Protein AF-A0A641RET3-F1 (afdb_monomer_lite)

Secondary structure (DSSP, 8-state):
--TTTTT--SSHHHHHHHHHHH---BTTBT--GGGS-HHHHHHHHHHHHHHHHHSPTT-BTTBGGGG--HHHHHHGGGTB-HHHHHHHHHHHHHTT-TTTTTSSEEEEESSSSSEEEEE----S-TTB-TTS-B---TT--TT-EETTTTEESSGGGG-HHHHHHHHH-HHHHHHHHHHHHHHS-HHHHHHIIIIIIGGGS-TTT-SHHHIIIIIHHHHS-BTTB---GGGG--TT-HHHHHHHHHHHHHHHHHHHT-TTGGGSEEEEEE-B-TTSPPEEEEEEESSSEEEEEEESS---SEEEEEE-TT-EEEEEE-S-B-TT-EEEEE-GGGEEEEEEEETGGGEEEEEE-TT-TT--EEE---SSS--SSEEEE-TT-TT--EEE-TT-TT--BS-TT--EEEETT-TT--EEE-TT---SEEEEPTT----EEEE-TT-SEEEEES-TT-BGGGEEES-STT--EEEEES-TB--SGGGT-

pLDDT: mean 93.77, std 5.86, range [61.97, 98.88]

Structure (mmCIF, N/CA/C/O backbone):
data_AF-A0A641RET3-F1
#
_entry.id   AF-A0A641RET3-F1
#
loop_
_atom_site.group_PDB
_atom_site.id
_atom_site.type_symbol
_atom_site.label_atom_id
_atom_site.label_alt_id
_atom_site.label_comp_id
_atom_site.label_asym_id
_atom_site.label_entity_id
_atom_site.label_seq_id
_atom_site.pdbx_PDB_ins_code
_atom_site.Cartn_x
_atom_site.Cartn_y
_atom_site.Cartn_z
_atom_site.occupancy
_atom_site.B_iso_or_equiv
_atom_site.auth_seq_id
_atom_site.auth_comp_id
_atom_site.auth_asym_id
_atom_site.auth_atom_id
_atom_site.pdbx_PDB_model_num
ATOM 1 N N . THR A 1 1 ? 14.081 -13.182 -23.288 1.00 78.81 1 THR A N 1
ATOM 2 C CA . THR A 1 1 ? 14.415 -11.763 -23.500 1.00 78.81 1 THR A CA 1
ATOM 3 C C . THR A 1 1 ? 15.906 -11.672 -23.699 1.00 78.81 1 THR A C 1
ATOM 5 O O . THR A 1 1 ? 16.624 -12.275 -22.910 1.00 78.81 1 THR A O 1
ATOM 8 N N . GLU A 1 2 ? 16.345 -11.025 -24.779 1.00 90.31 2 GLU A N 1
ATOM 9 C CA . GLU A 1 2 ? 17.751 -11.018 -25.208 1.00 90.31 2 GLU A CA 1
ATOM 10 C C . GLU A 1 2 ? 18.676 -10.303 -24.214 1.00 90.31 2 GLU A C 1
ATOM 12 O O . GLU A 1 2 ? 18.255 -9.415 -23.468 1.00 90.31 2 GLU A O 1
ATOM 17 N N . ALA A 1 3 ? 19.961 -10.669 -24.215 1.00 93.94 3 ALA A N 1
ATOM 18 C CA . ALA A 1 3 ? 20.964 -10.089 -23.317 1.00 93.94 3 ALA A CA 1
ATOM 19 C C . ALA A 1 3 ? 21.128 -8.570 -23.513 1.00 93.94 3 ALA A C 1
ATOM 21 O O . ALA A 1 3 ? 21.268 -7.835 -22.530 1.00 93.94 3 ALA A O 1
ATOM 22 N N . MET A 1 4 ? 21.046 -8.101 -24.764 1.00 94.12 4 MET A N 1
ATOM 23 C CA . MET A 1 4 ? 21.063 -6.678 -25.125 1.00 94.12 4 MET A CA 1
ATOM 24 C C . MET A 1 4 ? 19.943 -5.913 -24.404 1.00 94.12 4 MET A C 1
ATOM 26 O O . MET A 1 4 ? 20.209 -4.977 -23.656 1.00 94.12 4 MET A O 1
ATOM 30 N N . CYS A 1 5 ? 18.700 -6.389 -24.519 1.00 94.31 5 CYS A N 1
ATOM 31 C CA . CYS A 1 5 ? 17.510 -5.815 -23.883 1.00 94.31 5 CYS A CA 1
ATOM 32 C C . CYS A 1 5 ? 17.635 -5.662 -22.356 1.00 94.31 5 CYS A C 1
ATOM 34 O O . CYS A 1 5 ? 17.018 -4.788 -21.752 1.00 94.31 5 CYS A O 1
ATOM 36 N N . LEU A 1 6 ? 18.419 -6.530 -21.716 1.00 96.50 6 LEU A N 1
ATOM 37 C CA . LEU A 1 6 ? 18.600 -6.566 -20.267 1.00 96.50 6 LEU A CA 1
ATOM 38 C C . LEU A 1 6 ? 19.846 -5.810 -19.791 1.00 96.50 6 LEU A C 1
ATOM 40 O O . LEU A 1 6 ? 20.115 -5.794 -18.588 1.00 96.50 6 LEU A O 1
ATOM 44 N N . PHE A 1 7 ? 20.597 -5.160 -20.684 1.00 97.25 7 PHE A N 1
ATOM 45 C CA . PHE A 1 7 ? 21.903 -4.568 -20.367 1.00 97.25 7 PHE A CA 1
ATOM 46 C C . PHE A 1 7 ? 22.897 -5.598 -19.799 1.00 97.25 7 PHE A C 1
ATOM 48 O O . PHE A 1 7 ? 23.736 -5.277 -18.961 1.00 97.25 7 PHE A O 1
ATOM 55 N N . LYS A 1 8 ? 22.767 -6.860 -20.226 1.00 96.06 8 LYS A N 1
ATOM 56 C CA . LYS A 1 8 ? 23.401 -8.039 -19.620 1.00 96.06 8 LYS A CA 1
ATOM 57 C C . LYS A 1 8 ? 24.404 -8.698 -20.571 1.00 96.06 8 LYS A C 1
ATOM 59 O O . LYS A 1 8 ? 24.374 -9.904 -20.805 1.00 96.06 8 LYS A O 1
ATOM 64 N N . THR A 1 9 ? 25.285 -7.901 -21.165 1.00 96.44 9 THR A N 1
ATOM 65 C CA . THR A 1 9 ? 26.388 -8.433 -21.980 1.00 96.44 9 THR A CA 1
ATOM 66 C C . THR A 1 9 ? 27.547 -8.841 -21.069 1.00 96.44 9 THR A C 1
ATOM 68 O O . THR A 1 9 ? 27.639 -8.371 -19.942 1.00 96.44 9 THR A O 1
ATOM 71 N N . THR A 1 10 ? 28.434 -9.734 -21.506 1.00 96.06 10 THR A N 1
ATOM 72 C CA . THR A 1 10 ? 29.569 -10.229 -20.683 1.00 96.06 10 THR A CA 1
ATOM 73 C C . THR A 1 10 ? 30.921 -9.733 -21.187 1.00 96.06 10 THR A C 1
ATOM 75 O O . THR A 1 10 ? 31.903 -9.735 -20.453 1.00 96.06 10 THR A O 1
ATOM 78 N N . SER A 1 11 ? 30.972 -9.261 -22.428 1.00 98.06 11 SER A N 1
ATOM 79 C CA . SER A 1 11 ? 32.137 -8.659 -23.067 1.00 98.06 11 SER A CA 1
ATOM 80 C C . SER A 1 11 ? 31.669 -7.773 -24.219 1.00 98.06 11 SER A C 1
ATOM 82 O O . SER A 1 11 ? 30.489 -7.790 -24.580 1.00 98.06 11 SER A O 1
ATOM 84 N N . ASP A 1 12 ? 32.586 -7.010 -24.811 1.00 98.06 12 ASP A N 1
ATOM 85 C CA . ASP A 1 12 ? 32.280 -6.285 -26.044 1.00 98.06 12 ASP A CA 1
ATOM 86 C C . ASP A 1 12 ? 31.987 -7.256 -27.187 1.00 98.06 12 ASP A C 1
ATOM 88 O O . ASP A 1 12 ? 30.993 -7.072 -27.865 1.00 98.06 12 ASP A O 1
ATOM 92 N N . ALA A 1 13 ? 32.740 -8.350 -27.328 1.00 98.00 13 ALA A N 1
ATOM 93 C CA . ALA A 1 13 ? 32.452 -9.364 -28.345 1.00 98.00 13 ALA A CA 1
ATOM 94 C C . ALA A 1 13 ? 31.038 -9.963 -28.201 1.00 98.00 13 ALA A C 1
ATOM 96 O O . ALA A 1 13 ? 30.329 -10.091 -29.193 1.00 98.00 13 ALA A O 1
ATOM 97 N N . HIS A 1 14 ? 30.601 -10.260 -26.970 1.00 98.00 14 HIS A N 1
ATOM 98 C CA . HIS A 1 14 ? 29.238 -10.739 -26.715 1.00 98.00 14 HIS A CA 1
ATOM 99 C C . HIS A 1 14 ? 28.193 -9.658 -27.033 1.00 98.00 14 HIS A C 1
ATOM 101 O O . HIS A 1 14 ? 27.150 -9.976 -27.587 1.00 98.00 14 HIS A O 1
ATOM 107 N N . LEU A 1 15 ? 28.465 -8.381 -26.729 1.00 97.62 15 LEU A N 1
ATOM 108 C CA . LEU A 1 15 ? 27.598 -7.272 -27.144 1.00 97.62 15 LEU A CA 1
ATOM 109 C C . LEU A 1 15 ? 27.429 -7.228 -28.670 1.00 97.62 15 LEU A C 1
ATOM 111 O O . LEU A 1 15 ? 26.302 -7.095 -29.129 1.00 97.62 15 LEU A O 1
ATOM 115 N N . GLU A 1 16 ? 28.516 -7.347 -29.435 1.00 97.00 16 GLU A N 1
ATOM 116 C CA . GLU A 1 16 ? 28.460 -7.335 -30.906 1.00 97.00 16 GLU A CA 1
ATOM 117 C C . GLU A 1 16 ? 27.642 -8.510 -31.456 1.00 97.00 16 GLU A C 1
ATOM 119 O O . GLU A 1 16 ? 26.841 -8.325 -32.367 1.00 97.00 16 GLU A O 1
ATOM 124 N N . GLU A 1 17 ? 27.801 -9.698 -30.867 1.00 97.00 17 GLU A N 1
ATOM 125 C CA . GLU A 1 17 ? 27.072 -10.914 -31.246 1.00 97.00 17 GLU A CA 1
ATOM 126 C C . GLU A 1 17 ? 25.553 -10.775 -31.068 1.00 97.00 17 GLU A C 1
ATOM 128 O O . GLU A 1 17 ? 24.784 -11.218 -31.919 1.00 97.00 17 GLU A O 1
ATOM 133 N N . VAL A 1 18 ? 25.111 -10.153 -29.971 1.00 96.69 18 VAL A N 1
ATOM 134 C CA . VAL A 1 18 ? 23.685 -10.089 -29.596 1.00 96.69 18 VAL A CA 1
ATOM 135 C C . VAL A 1 18 ? 23.008 -8.768 -29.951 1.00 96.69 18 VAL A C 1
ATOM 137 O O . VAL A 1 18 ? 21.805 -8.627 -29.721 1.00 96.69 18 VAL A O 1
ATOM 140 N N . PHE A 1 19 ? 23.747 -7.797 -30.499 1.00 96.56 19 PHE A N 1
ATOM 141 C CA . PHE A 1 19 ? 23.211 -6.476 -30.828 1.00 96.56 19 PHE A CA 1
ATOM 142 C C . PHE A 1 19 ? 22.031 -6.584 -31.797 1.00 96.56 19 PHE A C 1
ATOM 144 O O . PHE A 1 19 ? 20.931 -6.153 -31.466 1.00 96.56 19 PHE A O 1
ATOM 151 N N . ASP A 1 20 ? 22.233 -7.236 -32.943 1.00 95.44 20 ASP A N 1
ATOM 152 C CA . ASP A 1 20 ? 21.236 -7.305 -34.020 1.00 95.44 20 ASP A CA 1
ATOM 153 C C . ASP A 1 20 ? 20.006 -8.160 -33.671 1.00 95.44 20 ASP A C 1
ATOM 155 O O . ASP A 1 20 ? 18.979 -8.066 -34.343 1.00 95.44 20 ASP A O 1
ATOM 159 N N . ALA A 1 21 ? 20.105 -8.999 -32.634 1.00 94.12 21 ALA A N 1
ATOM 160 C CA . ALA A 1 21 ? 18.992 -9.797 -32.123 1.00 94.12 21 ALA A CA 1
ATOM 161 C C . ALA A 1 21 ? 18.137 -9.036 -31.096 1.00 94.12 21 ALA A C 1
ATOM 163 O O . ALA A 1 21 ? 16.967 -9.365 -30.911 1.00 94.12 21 ALA A O 1
ATOM 164 N N . GLY A 1 22 ? 18.712 -8.046 -30.404 1.00 92.25 22 GLY A N 1
ATOM 165 C CA . GLY A 1 22 ? 18.054 -7.372 -29.282 1.00 92.25 22 GLY A CA 1
ATOM 166 C C . GLY A 1 22 ? 17.915 -5.855 -29.403 1.00 92.25 22 GLY A C 1
ATOM 167 O O . GLY A 1 22 ? 17.303 -5.248 -28.522 1.00 92.25 22 GLY A O 1
ATOM 168 N N . ALA A 1 23 ? 18.466 -5.232 -30.443 1.00 92.44 23 ALA A N 1
ATOM 169 C CA . ALA A 1 23 ? 18.334 -3.809 -30.713 1.00 92.44 23 ALA A CA 1
ATOM 170 C C . ALA A 1 23 ? 18.200 -3.526 -32.214 1.00 92.44 23 ALA A C 1
ATOM 172 O O . ALA A 1 23 ? 18.798 -4.188 -33.058 1.00 92.44 23 ALA A O 1
ATOM 173 N N . GLU A 1 24 ? 17.444 -2.477 -32.515 1.00 91.19 24 GLU A N 1
ATOM 174 C CA . GLU A 1 24 ? 17.319 -1.889 -33.844 1.00 91.19 24 GLU A CA 1
ATOM 175 C C . GLU A 1 24 ? 17.794 -0.438 -33.775 1.00 91.19 24 GLU A C 1
ATOM 177 O O . GLU A 1 24 ? 17.691 0.230 -32.739 1.00 91.19 24 GLU A O 1
ATOM 182 N N . THR A 1 25 ? 18.347 0.053 -34.876 1.00 92.56 25 THR A N 1
ATOM 183 C CA . THR A 1 25 ? 18.839 1.424 -34.975 1.00 92.56 25 THR A CA 1
ATOM 184 C C . THR A 1 25 ? 17.767 2.277 -35.637 1.00 92.56 25 THR A C 1
ATOM 186 O O . THR A 1 25 ? 17.200 1.894 -36.649 1.00 92.56 25 THR A O 1
ATOM 189 N N . THR A 1 26 ? 17.449 3.429 -35.044 1.00 88.12 26 THR A N 1
ATOM 190 C CA . THR A 1 26 ? 16.513 4.395 -35.652 1.00 88.12 26 THR A CA 1
ATOM 191 C C . THR A 1 26 ? 17.241 5.506 -36.406 1.00 88.12 26 THR A C 1
ATOM 193 O O . THR A 1 26 ? 16.634 6.240 -37.180 1.00 88.12 26 THR A O 1
ATOM 196 N N . VAL A 1 27 ? 18.531 5.711 -36.106 1.00 87.19 27 VAL A N 1
ATOM 197 C CA . VAL A 1 27 ? 19.389 6.725 -36.735 1.00 87.19 27 VAL A CA 1
ATOM 198 C C . VAL A 1 27 ? 20.845 6.211 -36.777 1.00 87.19 27 VAL A C 1
ATOM 200 O O . VAL A 1 27 ? 21.505 6.223 -35.735 1.00 87.19 27 VAL A O 1
ATOM 203 N N . PRO A 1 28 ? 21.372 5.798 -37.949 1.00 86.75 28 PRO A N 1
ATOM 204 C CA . PRO A 1 28 ? 20.625 5.536 -39.183 1.00 86.75 28 PRO A CA 1
ATOM 205 C C . PRO A 1 28 ? 19.586 4.426 -38.969 1.00 86.75 28 PRO A C 1
ATOM 207 O O . PRO A 1 28 ? 19.730 3.621 -38.056 1.00 86.75 28 PRO A O 1
ATOM 210 N N . ASP A 1 29 ? 18.518 4.445 -39.759 1.00 90.75 29 ASP A N 1
ATOM 211 C CA . ASP A 1 29 ? 17.381 3.536 -39.594 1.00 90.75 29 ASP A CA 1
ATOM 212 C C . ASP A 1 29 ? 17.693 2.130 -40.131 1.00 90.75 29 ASP A C 1
ATOM 214 O O . ASP A 1 29 ? 18.248 1.998 -41.223 1.00 90.75 29 ASP A O 1
ATOM 218 N N . ASP A 1 30 ? 17.342 1.105 -39.353 1.00 86.69 30 ASP A N 1
ATOM 219 C CA . ASP A 1 30 ? 17.455 -0.331 -39.658 1.00 86.69 30 ASP A CA 1
ATOM 220 C C . ASP A 1 30 ? 18.846 -0.795 -40.141 1.00 86.69 30 ASP A C 1
ATOM 222 O O . ASP A 1 30 ? 19.011 -1.692 -40.973 1.00 86.69 30 ASP A O 1
ATOM 226 N N . VAL A 1 31 ? 19.899 -0.184 -39.599 1.00 93.62 31 VAL A N 1
ATOM 227 C CA . VAL A 1 31 ? 21.283 -0.598 -39.838 1.00 93.62 31 VAL A CA 1
ATOM 228 C C . VAL A 1 31 ? 21.736 -1.592 -38.769 1.00 93.62 31 VAL A C 1
ATOM 230 O O . VAL A 1 31 ? 21.618 -1.344 -37.566 1.00 93.62 31 VAL A O 1
ATOM 233 N N . LYS A 1 32 ? 22.297 -2.717 -39.222 1.00 95.56 32 LYS A N 1
ATOM 234 C CA . LYS A 1 32 ? 22.916 -3.743 -38.370 1.00 95.56 32 LYS A CA 1
ATOM 235 C C . LYS A 1 32 ? 24.227 -3.260 -37.751 1.00 95.56 32 LYS A C 1
ATOM 237 O O . LYS A 1 32 ? 24.846 -2.329 -38.264 1.00 95.56 32 LYS A O 1
ATOM 242 N N . TRP A 1 33 ? 24.710 -3.933 -36.709 1.00 95.88 33 TRP A N 1
ATOM 243 C CA . TRP A 1 33 ? 25.943 -3.583 -35.990 1.00 95.88 33 TRP A CA 1
ATOM 244 C C . TRP A 1 33 ? 27.130 -3.272 -36.917 1.00 95.88 33 TRP A C 1
ATOM 246 O O . TRP A 1 33 ? 27.841 -2.282 -36.735 1.00 95.88 33 TRP A O 1
ATOM 256 N N . ALA A 1 34 ? 27.322 -4.094 -37.954 1.00 94.94 34 ALA A N 1
ATOM 257 C CA . ALA A 1 34 ? 28.409 -3.942 -38.920 1.00 94.94 34 ALA A CA 1
ATOM 258 C C . ALA A 1 34 ? 28.353 -2.626 -39.723 1.00 94.94 34 ALA A C 1
ATOM 260 O O . ALA A 1 34 ? 29.394 -2.161 -40.188 1.00 94.94 34 ALA A O 1
ATOM 261 N N . GLY A 1 35 ? 27.164 -2.041 -39.887 1.00 94.12 35 GLY A N 1
ATOM 262 C CA . GLY A 1 35 ? 26.949 -0.790 -40.614 1.00 94.12 35 GLY A CA 1
ATOM 263 C C . GLY A 1 35 ? 26.977 0.468 -39.743 1.00 94.12 35 GLY A C 1
ATOM 264 O O . GLY A 1 35 ? 26.923 1.566 -40.291 1.00 94.12 35 GLY A O 1
ATOM 265 N N . LEU A 1 36 ? 27.073 0.334 -38.416 1.00 95.06 36 LEU A N 1
ATOM 266 C CA . LEU A 1 36 ? 27.275 1.471 -37.519 1.00 95.06 36 LEU A CA 1
ATOM 267 C C . LEU A 1 36 ? 28.674 2.066 -37.697 1.00 95.06 36 LEU A C 1
ATOM 269 O O . LEU A 1 36 ? 29.662 1.342 -37.869 1.00 95.06 36 LEU A O 1
ATOM 273 N N . ASP A 1 37 ? 28.776 3.390 -37.588 1.00 94.88 37 ASP A N 1
ATOM 274 C CA . ASP A 1 37 ? 30.075 4.050 -37.607 1.00 94.88 37 ASP A CA 1
ATOM 275 C C . ASP A 1 37 ? 30.880 3.779 -36.317 1.00 94.88 37 ASP A C 1
ATOM 277 O O . ASP A 1 37 ? 30.424 3.154 -35.351 1.00 94.88 37 ASP A O 1
ATOM 281 N N . GLU A 1 38 ? 32.150 4.185 -36.311 1.00 96.25 38 GLU A N 1
ATOM 282 C CA . GLU A 1 38 ? 33.034 3.973 -35.162 1.00 96.25 38 GLU A CA 1
ATOM 283 C C . GLU A 1 38 ? 32.568 4.720 -33.905 1.00 96.25 38 GLU A C 1
ATOM 285 O O . GLU A 1 38 ? 32.638 4.164 -32.806 1.00 96.25 38 GLU A O 1
ATOM 290 N N . SER A 1 39 ? 32.044 5.939 -34.050 1.00 95.38 39 SER A N 1
ATOM 291 C CA . SER A 1 39 ? 31.573 6.750 -32.924 1.00 95.38 39 SER A CA 1
ATOM 292 C C . SER A 1 39 ? 30.342 6.130 -32.258 1.00 95.38 39 SER A C 1
ATOM 294 O O . SER A 1 39 ? 30.283 6.028 -31.033 1.00 95.38 39 SER A O 1
ATOM 296 N N . GLN A 1 40 ? 29.413 5.603 -33.057 1.00 95.50 40 GLN A N 1
ATOM 297 C CA . GLN A 1 40 ? 28.205 4.925 -32.600 1.00 95.50 40 GLN A CA 1
ATOM 298 C C . GLN A 1 40 ? 28.543 3.627 -31.869 1.00 95.50 40 GLN A C 1
ATOM 300 O O . GLN A 1 40 ? 28.098 3.414 -30.739 1.00 95.50 40 GLN A O 1
ATOM 305 N N . ARG A 1 41 ? 29.394 2.780 -32.464 1.00 96.81 41 ARG A N 1
ATOM 306 C CA . ARG A 1 41 ? 29.856 1.541 -31.815 1.00 96.81 41 ARG A CA 1
ATOM 307 C C . ARG A 1 41 ? 30.595 1.834 -30.514 1.00 96.81 41 ARG A C 1
ATOM 309 O O . ARG A 1 41 ? 30.383 1.132 -29.527 1.00 96.81 41 ARG A O 1
ATOM 316 N N . THR A 1 42 ? 31.414 2.885 -30.492 1.00 97.75 42 THR A N 1
ATOM 317 C CA . THR A 1 42 ? 32.132 3.327 -29.289 1.00 97.75 42 THR A CA 1
ATOM 318 C C . THR A 1 42 ? 31.172 3.784 -28.197 1.00 97.75 42 THR A C 1
ATOM 320 O O . THR A 1 42 ? 31.332 3.377 -27.049 1.00 97.75 42 THR A O 1
ATOM 323 N N . ALA A 1 43 ? 30.142 4.564 -28.533 1.00 97.69 43 ALA A N 1
ATOM 324 C CA . ALA A 1 43 ? 29.146 5.022 -27.568 1.00 97.69 43 ALA A CA 1
ATOM 325 C C . ALA A 1 43 ? 28.370 3.851 -26.935 1.00 97.69 43 ALA A C 1
ATOM 327 O O . ALA A 1 43 ? 28.211 3.803 -25.712 1.00 97.69 43 ALA A O 1
ATOM 328 N N . VAL A 1 44 ? 27.931 2.875 -27.743 1.00 97.25 44 VAL A N 1
ATOM 329 C CA . VAL A 1 44 ? 27.222 1.684 -27.237 1.00 97.25 44 VAL A CA 1
ATOM 330 C C . VAL A 1 44 ? 28.153 0.829 -26.372 1.00 97.25 44 VAL A C 1
ATOM 332 O O . VAL A 1 44 ? 27.788 0.469 -25.252 1.00 97.25 44 VAL A O 1
ATOM 335 N N . LYS A 1 45 ? 29.380 0.555 -26.838 1.00 98.25 45 LYS A N 1
ATOM 336 C CA . LYS A 1 45 ? 30.389 -0.180 -26.057 1.00 98.25 45 LYS A CA 1
ATOM 337 C C . LYS A 1 45 ? 30.688 0.505 -24.732 1.00 98.25 45 LYS A C 1
ATOM 339 O O . LYS A 1 45 ? 30.691 -0.167 -23.707 1.00 98.25 45 LYS A O 1
ATOM 344 N N . ARG A 1 46 ? 30.867 1.830 -24.730 1.00 98.44 46 ARG A N 1
ATOM 345 C CA . ARG A 1 46 ? 31.109 2.629 -23.521 1.00 98.44 46 ARG A CA 1
ATOM 346 C C . ARG A 1 46 ? 30.006 2.415 -22.486 1.00 98.44 46 ARG A C 1
ATOM 348 O O . ARG A 1 46 ? 30.316 2.103 -21.339 1.00 98.44 46 ARG A O 1
ATOM 355 N N . LEU A 1 47 ? 28.740 2.548 -22.886 1.00 98.56 47 LEU A N 1
ATOM 356 C CA . LEU A 1 47 ? 27.606 2.363 -21.977 1.00 98.56 47 LEU A CA 1
ATOM 357 C C . LEU A 1 47 ? 27.571 0.947 -21.396 1.00 98.56 47 LEU A C 1
ATOM 359 O O . LEU A 1 47 ? 27.495 0.773 -20.180 1.00 98.56 47 LEU A O 1
ATOM 363 N N . TYR A 1 48 ? 27.627 -0.070 -22.257 1.00 98.44 48 TYR A N 1
ATOM 364 C CA . TYR A 1 48 ? 27.504 -1.452 -21.807 1.00 98.44 48 TYR A CA 1
ATOM 365 C C . TYR A 1 48 ? 28.712 -1.866 -20.972 1.00 98.44 48 TYR A C 1
ATOM 367 O O . TYR A 1 48 ? 28.521 -2.417 -19.895 1.00 98.44 48 TYR A O 1
ATOM 375 N N . ALA A 1 49 ? 29.938 -1.546 -21.390 1.00 98.56 49 ALA A N 1
ATOM 376 C CA . ALA A 1 49 ? 31.144 -1.832 -20.619 1.00 98.56 49 ALA A CA 1
ATOM 377 C C . ALA A 1 49 ? 31.092 -1.234 -19.212 1.00 98.56 49 ALA A C 1
ATOM 379 O O . ALA A 1 49 ? 31.431 -1.927 -18.250 1.00 98.56 49 ALA A O 1
ATOM 380 N N . TRP A 1 50 ? 30.603 0.001 -19.082 1.00 98.75 50 TRP A N 1
ATOM 381 C CA . TRP A 1 50 ? 30.395 0.622 -17.782 1.00 98.75 50 TRP A CA 1
ATOM 382 C C . TRP A 1 50 ? 29.373 -0.140 -16.934 1.00 98.75 50 TRP A C 1
ATOM 384 O O . TRP A 1 50 ? 29.722 -0.562 -15.832 1.00 98.75 50 TRP A O 1
ATOM 394 N N . ILE A 1 51 ? 28.171 -0.417 -17.462 1.00 98.69 51 ILE A N 1
ATOM 395 C CA . ILE A 1 51 ? 27.142 -1.184 -16.733 1.00 98.69 51 ILE A CA 1
ATOM 396 C C . ILE A 1 51 ? 27.709 -2.524 -16.264 1.00 98.69 51 ILE A C 1
ATOM 398 O O . ILE A 1 51 ? 27.582 -2.852 -15.087 1.00 98.69 51 ILE A O 1
ATOM 402 N N . ARG A 1 52 ? 28.380 -3.275 -17.149 1.00 98.25 52 ARG A N 1
ATOM 403 C CA . ARG A 1 52 ? 29.020 -4.549 -16.790 1.00 98.25 52 ARG A CA 1
ATOM 404 C C . ARG A 1 52 ? 30.019 -4.371 -15.646 1.00 98.25 52 ARG A C 1
ATOM 406 O O . ARG A 1 52 ? 29.990 -5.139 -14.696 1.00 98.25 52 ARG A O 1
ATOM 413 N N . SER A 1 53 ? 30.873 -3.346 -15.715 1.00 98.50 53 SER A N 1
ATOM 414 C CA . SER A 1 53 ? 31.896 -3.071 -14.694 1.00 98.50 53 SER A CA 1
ATOM 415 C C . SER A 1 53 ? 31.330 -2.638 -13.338 1.00 98.50 53 SER A C 1
ATOM 417 O O . SER A 1 53 ? 32.032 -2.684 -12.331 1.00 98.50 53 SER A O 1
ATOM 419 N N . CYS A 1 54 ? 30.068 -2.207 -13.303 1.00 98.75 54 CYS A N 1
ATOM 420 C CA . CYS A 1 54 ? 29.370 -1.860 -12.075 1.00 98.75 54 CYS A CA 1
ATOM 421 C C . CYS A 1 54 ? 28.763 -3.073 -11.363 1.00 98.75 54 CYS A C 1
ATOM 423 O O . CYS A 1 54 ? 28.437 -2.946 -10.184 1.00 98.75 54 CYS A O 1
ATOM 425 N N . VAL A 1 55 ? 28.567 -4.205 -12.045 1.00 98.50 55 VAL A N 1
ATOM 426 C CA . VAL A 1 55 ? 27.909 -5.389 -11.477 1.00 98.50 55 VAL A CA 1
ATOM 427 C C . VAL A 1 55 ? 28.931 -6.238 -10.715 1.00 98.50 55 VAL A C 1
ATOM 429 O O . VAL A 1 55 ? 29.884 -6.710 -11.331 1.00 98.50 55 VAL A O 1
ATOM 432 N N . PRO A 1 56 ? 28.750 -6.465 -9.399 1.00 98.00 56 PRO A N 1
ATOM 433 C CA . PRO A 1 56 ? 29.636 -7.339 -8.636 1.00 98.00 56 PRO A CA 1
ATOM 434 C C . PRO A 1 56 ? 29.598 -8.795 -9.118 1.00 98.00 56 PRO A C 1
ATOM 436 O O . PRO A 1 56 ? 28.557 -9.298 -9.555 1.00 98.00 56 PRO A O 1
ATOM 439 N N . ASP A 1 57 ? 30.719 -9.500 -8.967 1.00 96.06 57 ASP A N 1
ATOM 440 C CA . ASP A 1 57 ? 30.802 -10.926 -9.280 1.00 96.06 57 ASP A CA 1
ATOM 441 C C . ASP A 1 57 ? 29.782 -11.732 -8.458 1.00 96.06 57 ASP A C 1
ATOM 443 O O . ASP A 1 57 ? 29.675 -11.593 -7.239 1.00 96.06 57 ASP A O 1
ATOM 447 N N . GLY A 1 58 ? 29.020 -12.595 -9.135 1.00 95.62 58 GLY A N 1
ATOM 448 C CA . GLY A 1 58 ? 27.987 -13.424 -8.507 1.00 95.62 58 GLY A CA 1
ATOM 449 C C . GLY A 1 58 ? 26.660 -12.712 -8.216 1.00 95.62 58 GLY A C 1
ATOM 450 O O . GLY A 1 58 ? 25.768 -13.334 -7.635 1.00 95.62 58 GLY A O 1
ATOM 451 N N . ALA A 1 59 ? 26.488 -11.452 -8.633 1.00 97.69 59 ALA A N 1
ATOM 452 C CA . ALA A 1 59 ? 25.230 -10.732 -8.458 1.00 97.69 59 ALA A CA 1
ATOM 453 C C . ALA A 1 59 ? 24.038 -11.460 -9.109 1.00 97.69 59 ALA A C 1
ATOM 455 O O . ALA A 1 59 ? 24.101 -11.932 -10.249 1.00 97.69 59 ALA A O 1
ATOM 456 N N . THR A 1 60 ? 22.918 -11.530 -8.387 1.00 96.75 60 THR A N 1
ATOM 457 C CA . THR A 1 60 ? 21.705 -12.241 -8.807 1.00 96.75 60 THR A CA 1
ATOM 458 C C . THR A 1 60 ? 20.457 -11.393 -8.617 1.00 96.75 60 THR A C 1
ATOM 460 O O . THR A 1 60 ? 20.238 -10.790 -7.571 1.00 96.75 60 THR A O 1
ATOM 463 N N . SER A 1 61 ? 19.595 -11.341 -9.633 1.00 95.94 61 SER A N 1
ATOM 464 C CA . SER A 1 61 ? 18.370 -10.528 -9.607 1.00 95.94 61 SER A CA 1
ATOM 465 C C . SER A 1 61 ? 17.342 -11.021 -8.579 1.00 95.94 61 SER A C 1
ATOM 467 O O . SER A 1 61 ? 16.383 -10.307 -8.278 1.00 95.94 61 SER A O 1
ATOM 469 N N . ALA A 1 62 ? 17.547 -12.218 -8.016 1.00 95.94 62 ALA A N 1
ATOM 470 C CA . ALA A 1 62 ? 16.791 -12.729 -6.875 1.00 95.94 62 ALA A CA 1
ATOM 471 C C . ALA A 1 62 ? 17.131 -12.029 -5.547 1.00 95.94 62 ALA A C 1
ATOM 473 O O . ALA A 1 62 ? 16.303 -12.044 -4.642 1.00 95.94 62 ALA A O 1
ATOM 474 N N . ASP A 1 63 ? 18.301 -11.394 -5.440 1.00 96.81 63 ASP A N 1
ATOM 475 C CA . ASP A 1 63 ? 18.738 -10.670 -4.248 1.00 96.81 63 ASP A CA 1
ATOM 476 C C . ASP A 1 63 ? 19.418 -9.349 -4.636 1.00 96.81 63 ASP A C 1
ATOM 478 O O . ASP A 1 63 ? 20.600 -9.296 -4.981 1.00 96.81 63 ASP A O 1
ATOM 482 N N . LEU A 1 64 ? 18.663 -8.252 -4.534 1.00 96.62 64 LEU A N 1
ATOM 483 C CA . LEU A 1 64 ? 19.143 -6.903 -4.845 1.00 96.62 64 LEU A CA 1
ATOM 484 C C . LEU A 1 64 ? 20.344 -6.473 -3.991 1.00 96.62 64 LEU A C 1
ATOM 486 O O . LEU A 1 64 ? 21.092 -5.593 -4.412 1.00 96.62 64 LEU A O 1
ATOM 490 N N . SER A 1 65 ? 20.562 -7.067 -2.812 1.00 97.25 65 SER A N 1
ATOM 491 C CA . SER A 1 65 ? 21.724 -6.729 -1.984 1.00 97.25 65 SER A CA 1
ATOM 492 C C . SER A 1 65 ? 23.050 -7.121 -2.649 1.00 97.25 65 SER A C 1
ATOM 494 O O . SER A 1 65 ? 24.066 -6.469 -2.417 1.00 97.25 65 SER A O 1
ATOM 496 N N . THR A 1 66 ? 23.025 -8.095 -3.564 1.00 98.31 66 THR A N 1
ATOM 497 C CA . THR A 1 66 ? 24.198 -8.523 -4.342 1.00 98.31 66 THR A CA 1
ATOM 498 C C . THR A 1 66 ? 24.585 -7.546 -5.460 1.00 98.31 66 THR A C 1
ATOM 500 O O . THR A 1 66 ? 25.676 -7.645 -6.009 1.00 98.31 66 THR A O 1
ATOM 503 N N . PHE A 1 67 ? 23.731 -6.563 -5.775 1.00 98.50 67 PHE A N 1
ATOM 504 C CA . PHE A 1 67 ? 23.983 -5.520 -6.780 1.00 98.50 67 PHE A CA 1
ATOM 505 C C . PHE A 1 67 ? 24.527 -4.208 -6.185 1.00 98.50 67 PHE A C 1
ATOM 507 O O . PHE A 1 67 ? 24.580 -3.187 -6.875 1.00 98.50 67 PHE A O 1
ATOM 514 N N . LYS A 1 68 ? 24.919 -4.186 -4.905 1.00 98.44 68 LYS A N 1
ATOM 515 C CA . LYS A 1 68 ? 25.512 -2.994 -4.278 1.00 98.44 68 LYS A CA 1
ATOM 516 C C . LYS A 1 68 ? 26.833 -2.626 -4.962 1.00 98.44 68 LYS A C 1
ATOM 518 O O . LYS A 1 68 ? 27.735 -3.449 -5.055 1.00 98.44 68 LYS A O 1
ATOM 523 N N . SER A 1 69 ? 26.937 -1.387 -5.438 1.00 98.56 69 SER A N 1
ATOM 524 C CA . SER A 1 69 ? 28.033 -0.907 -6.280 1.00 98.56 69 SER A CA 1
ATOM 525 C C . SER A 1 69 ? 28.290 0.579 -6.043 1.00 98.56 69 SER A C 1
ATOM 527 O O . SER A 1 69 ? 27.480 1.435 -6.406 1.00 98.56 69 SER A O 1
ATOM 529 N N . GLU A 1 70 ? 29.429 0.895 -5.425 1.00 98.25 70 GLU A N 1
ATOM 530 C CA . GLU A 1 70 ? 29.879 2.278 -5.228 1.00 98.25 70 GLU A CA 1
ATOM 531 C C . GLU A 1 70 ? 30.206 2.945 -6.567 1.00 98.25 70 GLU A C 1
ATOM 533 O O . GLU A 1 70 ? 29.701 4.027 -6.847 1.00 98.25 70 GLU A O 1
ATOM 538 N N . LYS A 1 71 ? 30.897 2.220 -7.457 1.00 98.62 71 LYS A N 1
ATOM 539 C CA . LYS A 1 71 ? 31.187 2.663 -8.826 1.00 98.62 71 LYS A CA 1
ATOM 540 C C . LYS A 1 71 ? 29.932 3.133 -9.562 1.00 98.62 71 LYS A C 1
ATOM 542 O O . LYS A 1 71 ? 29.942 4.190 -10.180 1.00 98.62 71 LYS A O 1
ATOM 547 N N . PHE A 1 72 ? 28.835 2.374 -9.476 1.00 98.75 72 PHE A N 1
ATOM 548 C CA . PHE A 1 72 ? 27.572 2.780 -10.095 1.00 98.75 72 PHE A CA 1
ATOM 549 C C . PHE A 1 72 ? 27.039 4.092 -9.515 1.00 98.75 72 PHE A C 1
ATOM 551 O O . PHE A 1 72 ? 26.605 4.958 -10.268 1.00 98.75 72 PHE A O 1
ATOM 558 N N . ARG A 1 73 ? 27.066 4.252 -8.185 1.00 98.12 73 ARG A N 1
ATOM 559 C CA . ARG A 1 73 ? 26.574 5.470 -7.520 1.00 98.12 73 ARG A CA 1
ATOM 560 C C . ARG A 1 73 ? 27.353 6.711 -7.936 1.00 98.12 73 ARG A C 1
ATOM 562 O O . ARG A 1 73 ? 26.736 7.759 -8.117 1.00 98.12 73 ARG A O 1
ATOM 569 N N . ASP A 1 74 ? 28.665 6.573 -8.070 1.00 98.44 74 ASP A N 1
ATOM 570 C CA . ASP A 1 74 ? 29.561 7.699 -8.312 1.00 98.44 74 ASP A CA 1
ATOM 571 C C . ASP A 1 74 ? 29.590 8.094 -9.791 1.00 98.44 74 ASP A C 1
ATOM 573 O O . ASP A 1 74 ? 29.584 9.280 -10.111 1.00 98.44 74 ASP A O 1
ATOM 577 N N . GLU A 1 75 ? 29.547 7.115 -10.698 1.00 98.62 75 GLU A N 1
ATOM 578 C CA . GLU A 1 75 ? 29.743 7.353 -12.132 1.00 98.62 75 GLU A CA 1
ATOM 579 C C . GLU A 1 75 ? 28.433 7.485 -12.926 1.00 98.62 75 GLU A C 1
ATOM 581 O O . GLU A 1 75 ? 28.473 7.911 -14.074 1.00 98.62 75 GLU A O 1
ATOM 586 N N . ILE A 1 76 ? 27.254 7.152 -12.374 1.00 98.56 76 ILE A N 1
ATOM 587 C CA . ILE A 1 76 ? 25.991 7.131 -13.151 1.00 98.56 76 ILE A CA 1
ATOM 588 C C . ILE A 1 76 ? 25.703 8.434 -13.906 1.00 98.56 76 ILE A C 1
ATOM 590 O O . ILE A 1 76 ? 25.196 8.392 -15.028 1.00 98.56 76 ILE A O 1
ATOM 594 N N . SER A 1 77 ? 26.047 9.581 -13.319 1.00 98.38 77 SER A N 1
ATOM 595 C CA . SER A 1 77 ? 25.802 10.896 -13.923 1.00 98.38 77 SER A CA 1
ATOM 596 C C . SER A 1 77 ? 26.682 11.174 -15.152 1.00 98.38 77 SER A C 1
ATOM 598 O O . SER A 1 77 ? 26.374 12.087 -15.910 1.00 98.38 77 SER A O 1
ATOM 600 N N . ASP A 1 78 ? 27.726 10.372 -15.385 1.00 98.38 78 ASP A N 1
ATOM 601 C CA . ASP A 1 78 ? 28.578 10.443 -16.580 1.00 98.38 78 ASP A CA 1
ATOM 602 C C . ASP A 1 78 ? 28.009 9.635 -17.762 1.00 98.38 78 ASP A C 1
ATOM 604 O O . ASP A 1 78 ? 28.569 9.654 -18.865 1.00 98.38 78 ASP A O 1
ATOM 608 N N . TYR A 1 79 ? 26.925 8.882 -17.538 1.00 98.62 79 TYR A N 1
ATOM 609 C CA . TYR A 1 79 ? 26.306 7.994 -18.530 1.00 98.62 79 TYR A CA 1
ATOM 610 C C . TYR A 1 79 ? 24.812 8.247 -18.713 1.00 98.62 79 TYR A C 1
ATOM 612 O O . TYR A 1 79 ? 24.284 7.983 -19.789 1.00 98.62 79 TYR A O 1
ATOM 620 N N . PHE A 1 80 ? 24.123 8.761 -17.695 1.00 98.62 80 PHE A N 1
ATOM 621 C CA . PHE A 1 80 ? 22.696 9.055 -17.730 1.00 98.62 80 PHE A CA 1
ATOM 622 C C . PHE A 1 80 ? 22.402 10.392 -17.058 1.00 98.62 80 PHE A C 1
ATOM 624 O O . PHE A 1 80 ? 22.977 10.721 -16.020 1.00 98.62 80 PHE A O 1
ATOM 631 N N . ASP A 1 81 ? 21.390 11.103 -17.559 1.00 97.94 81 ASP A N 1
ATOM 632 C CA . ASP A 1 81 ? 20.682 12.053 -16.705 1.00 97.94 81 ASP A CA 1
ATOM 633 C C . ASP A 1 81 ? 19.961 11.254 -15.607 1.00 97.94 81 ASP A C 1
ATOM 635 O O . ASP A 1 81 ? 18.981 10.539 -15.857 1.00 97.94 81 ASP A O 1
ATOM 639 N N . LYS A 1 82 ? 20.484 11.335 -14.378 1.00 97.62 82 LYS A N 1
ATOM 640 C CA . LYS A 1 82 ? 19.993 10.535 -13.251 1.00 97.62 82 LYS A CA 1
ATOM 641 C C . LYS A 1 82 ? 18.515 10.808 -12.962 1.00 97.62 82 LYS A C 1
ATOM 643 O O . LYS A 1 82 ? 17.767 9.868 -12.707 1.00 97.62 82 LYS A O 1
ATOM 648 N N . ALA A 1 83 ? 18.068 12.063 -13.009 1.00 97.38 83 ALA A N 1
ATOM 649 C CA . ALA A 1 83 ? 16.674 12.396 -12.720 1.00 97.38 83 ALA A CA 1
ATOM 650 C C . ALA A 1 83 ? 15.735 11.803 -13.779 1.00 97.38 83 ALA A C 1
ATOM 652 O O . ALA A 1 83 ? 14.704 11.216 -13.441 1.00 97.38 83 ALA A O 1
ATOM 653 N N . PHE A 1 84 ? 16.124 11.883 -15.050 1.00 97.69 84 PHE A N 1
ATOM 654 C CA . PHE A 1 84 ? 15.382 11.313 -16.164 1.00 97.69 84 PHE A CA 1
ATOM 655 C C . PHE A 1 84 ? 15.290 9.782 -16.068 1.00 97.69 84 PHE A C 1
ATOM 657 O O . PHE A 1 84 ? 14.193 9.226 -16.152 1.00 97.69 84 PHE A O 1
ATOM 664 N N . LEU A 1 85 ? 16.413 9.092 -15.832 1.00 98.38 85 LEU A N 1
ATOM 665 C CA . LEU A 1 85 ? 16.447 7.630 -15.706 1.00 98.38 85 LEU A CA 1
ATOM 666 C C . LEU A 1 85 ? 15.551 7.137 -14.561 1.00 98.38 85 LEU A C 1
ATOM 668 O O . LEU A 1 85 ? 14.766 6.199 -14.726 1.00 98.38 85 LEU A O 1
ATOM 672 N N . LEU A 1 86 ? 15.644 7.784 -13.397 1.00 98.56 86 LEU A N 1
ATOM 673 C CA . LEU A 1 86 ? 14.825 7.436 -12.238 1.00 98.56 86 LEU A CA 1
ATOM 674 C C . LEU A 1 86 ? 13.346 7.749 -12.480 1.00 98.56 86 LEU A C 1
ATOM 676 O O . LEU A 1 86 ? 12.487 6.954 -12.103 1.00 98.56 86 LEU A O 1
ATOM 680 N N . THR A 1 87 ? 13.038 8.851 -13.166 1.00 97.81 87 THR A N 1
ATOM 681 C CA . THR A 1 87 ? 11.665 9.184 -13.570 1.00 97.81 87 THR A CA 1
ATOM 682 C C . THR A 1 87 ? 11.086 8.122 -14.499 1.00 97.81 87 THR A C 1
ATOM 684 O O . THR A 1 87 ? 9.944 7.711 -14.304 1.00 97.81 87 THR A O 1
ATOM 687 N N . TYR A 1 88 ? 11.867 7.616 -15.456 1.00 97.62 88 TYR A N 1
ATOM 688 C CA . TYR A 1 88 ? 11.450 6.515 -16.325 1.00 97.62 88 TYR A CA 1
ATOM 689 C C . TYR A 1 88 ? 11.143 5.241 -15.522 1.00 97.62 88 TYR A C 1
ATOM 691 O O . TYR A 1 88 ? 10.080 4.629 -15.683 1.00 97.62 88 TYR A O 1
ATOM 699 N N . TYR A 1 89 ? 12.031 4.858 -14.597 1.00 97.75 89 TYR A N 1
ATOM 700 C CA . TYR A 1 89 ? 11.798 3.708 -13.720 1.00 97.75 89 TYR A CA 1
ATOM 701 C C . TYR A 1 89 ? 10.510 3.872 -12.901 1.00 97.75 89 TYR A C 1
ATOM 703 O O . TYR A 1 89 ? 9.683 2.959 -12.840 1.00 97.75 89 TYR A O 1
ATOM 711 N N . LEU A 1 90 ? 10.328 5.042 -12.285 1.00 97.69 90 LEU A N 1
ATOM 712 C CA . LEU A 1 90 ? 9.166 5.342 -11.458 1.00 97.69 90 LEU A CA 1
ATOM 713 C C . LEU A 1 90 ? 7.889 5.348 -12.290 1.00 97.69 90 LEU A C 1
ATOM 715 O O . LEU A 1 90 ? 6.933 4.689 -11.907 1.00 97.69 90 LEU A O 1
ATOM 719 N N . TRP A 1 91 ? 7.868 6.010 -13.446 1.00 96.50 91 TRP A N 1
ATOM 720 C CA . TRP A 1 91 ? 6.702 6.026 -14.329 1.00 96.50 91 TRP A CA 1
ATOM 721 C C . TRP A 1 91 ? 6.288 4.603 -14.721 1.00 96.50 91 TRP A C 1
ATOM 723 O O . TRP A 1 91 ? 5.127 4.227 -14.555 1.00 96.50 91 TRP A O 1
ATOM 733 N N . THR A 1 92 ? 7.248 3.770 -15.140 1.00 96.19 92 THR A N 1
ATOM 734 C CA . THR A 1 92 ? 6.973 2.364 -15.485 1.00 96.19 92 THR A CA 1
ATOM 735 C C . THR A 1 92 ? 6.518 1.551 -14.271 1.00 96.19 92 THR A C 1
ATOM 737 O O . THR A 1 92 ? 5.725 0.622 -14.430 1.00 96.19 92 THR A O 1
ATOM 740 N N . ASP A 1 93 ? 6.932 1.927 -13.052 1.00 96.25 93 ASP A N 1
ATOM 741 C CA . ASP A 1 93 ? 6.404 1.327 -11.824 1.00 96.25 93 ASP A CA 1
ATOM 742 C C . ASP A 1 93 ? 4.964 1.778 -11.594 1.00 96.25 93 ASP A C 1
ATOM 744 O O . ASP A 1 93 ? 4.086 0.935 -11.498 1.00 96.25 93 ASP A O 1
ATOM 748 N N . TYR A 1 94 ? 4.674 3.079 -11.584 1.00 96.88 94 TYR A N 1
ATOM 749 C CA . TYR A 1 94 ? 3.337 3.630 -11.329 1.00 96.88 94 TYR A CA 1
ATOM 750 C C . TYR A 1 94 ? 2.273 3.122 -12.290 1.00 96.88 94 TYR A C 1
ATOM 752 O O . TYR A 1 94 ? 1.157 2.829 -11.860 1.00 96.88 94 TYR A O 1
ATOM 760 N N . PHE A 1 95 ? 2.619 2.933 -13.556 1.00 96.00 95 PHE A N 1
ATOM 761 C CA . PHE A 1 95 ? 1.684 2.437 -14.556 1.00 96.00 95 PHE A CA 1
ATOM 762 C C . PHE A 1 95 ? 1.665 0.912 -14.701 1.00 96.00 95 PHE A C 1
ATOM 764 O O . PHE A 1 95 ? 0.837 0.405 -15.450 1.00 96.00 95 PHE A O 1
ATOM 771 N N . LEU A 1 96 ? 2.506 0.165 -13.969 1.00 96.06 96 LEU A N 1
ATOM 772 C CA . LEU A 1 96 ? 2.708 -1.279 -14.176 1.00 96.06 96 LEU A CA 1
ATOM 773 C C . LEU A 1 96 ? 2.999 -1.580 -15.653 1.00 96.06 96 LEU A C 1
ATOM 775 O O . LEU A 1 96 ? 2.342 -2.405 -16.279 1.00 96.06 96 LEU A O 1
ATOM 779 N N . ALA A 1 97 ? 3.939 -0.840 -16.232 1.00 94.19 97 ALA A N 1
ATOM 780 C CA . ALA A 1 97 ? 4.307 -0.992 -17.629 1.00 94.19 97 ALA A CA 1
ATOM 781 C C . ALA A 1 97 ? 5.380 -2.086 -17.732 1.00 94.19 97 ALA A C 1
ATOM 783 O O . ALA A 1 97 ? 6.583 -1.823 -17.686 1.00 94.19 97 ALA A O 1
ATOM 784 N N . VAL A 1 98 ? 4.913 -3.332 -17.748 1.00 91.06 98 VAL A N 1
ATOM 785 C CA . VAL A 1 98 ? 5.716 -4.521 -17.435 1.00 91.06 98 VAL A CA 1
ATOM 786 C C . VAL A 1 98 ? 6.829 -4.827 -18.440 1.00 91.06 98 VAL A C 1
ATOM 788 O O . VAL A 1 98 ? 7.871 -5.362 -18.054 1.00 91.06 98 VAL A O 1
ATOM 791 N N . ASP A 1 99 ? 6.649 -4.430 -19.699 1.00 91.00 99 ASP A N 1
ATOM 792 C CA . ASP A 1 99 ? 7.619 -4.676 -20.771 1.00 91.00 99 ASP A CA 1
ATOM 793 C C . ASP A 1 99 ? 8.707 -3.594 -20.852 1.00 91.00 99 ASP A C 1
ATOM 795 O O . ASP A 1 99 ? 9.820 -3.859 -21.296 1.00 91.00 99 ASP A O 1
ATOM 799 N N . GLN A 1 100 ? 8.432 -2.395 -20.335 1.00 92.00 100 GLN A N 1
ATOM 800 C CA . GLN A 1 100 ? 9.164 -1.143 -20.601 1.00 92.00 100 GLN A CA 1
ATOM 801 C C . GLN A 1 100 ? 10.577 -1.064 -20.012 1.00 92.00 100 GLN A C 1
ATOM 803 O O . GLN A 1 100 ? 11.269 -0.059 -20.143 1.00 92.00 100 GLN A O 1
ATOM 808 N N . ARG A 1 101 ? 11.012 -2.106 -19.307 1.00 91.44 101 ARG A N 1
ATOM 809 C CA . ARG A 1 101 ? 12.328 -2.198 -18.656 1.00 91.44 101 ARG A CA 1
ATOM 810 C C . ARG A 1 101 ? 13.260 -3.200 -19.340 1.00 91.44 101 ARG A C 1
ATOM 812 O O . ARG A 1 101 ? 14.360 -3.436 -18.853 1.00 91.44 101 ARG A O 1
ATOM 819 N N . ALA A 1 102 ? 12.812 -3.793 -20.439 1.00 91.75 102 ALA A N 1
ATOM 820 C CA . ALA A 1 102 ? 13.625 -4.645 -21.301 1.00 91.75 102 ALA A CA 1
ATOM 821 C C . ALA A 1 102 ? 13.247 -4.496 -22.776 1.00 91.75 102 ALA A C 1
ATOM 823 O O . ALA A 1 102 ? 14.082 -4.650 -23.656 1.00 91.75 102 ALA A O 1
ATOM 824 N N . LYS A 1 103 ? 11.980 -4.205 -23.053 1.00 88.25 103 LYS A N 1
ATOM 825 C CA . LYS A 1 103 ? 11.413 -4.028 -24.385 1.00 88.25 103 LYS A CA 1
ATOM 826 C C . LYS A 1 103 ? 10.738 -2.664 -24.452 1.00 88.25 103 LYS A C 1
ATOM 828 O O . LYS A 1 103 ? 10.634 -1.967 -23.443 1.00 88.25 103 LYS A O 1
ATOM 833 N N . ASN A 1 104 ? 10.282 -2.297 -25.644 1.00 90.81 104 ASN A N 1
ATOM 834 C CA . ASN A 1 104 ? 9.482 -1.098 -25.891 1.00 90.81 104 ASN A CA 1
ATOM 835 C C . ASN A 1 104 ? 10.126 0.191 -25.350 1.00 90.81 104 ASN A C 1
ATOM 837 O O . ASN A 1 104 ? 9.454 1.146 -24.982 1.00 90.81 104 ASN A O 1
ATOM 841 N N . MET A 1 105 ? 11.456 0.224 -25.343 1.00 92.25 105 MET A N 1
ATOM 842 C CA . MET A 1 105 ? 12.257 1.345 -24.882 1.00 92.25 105 MET A CA 1
ATOM 843 C C . MET A 1 105 ? 13.270 1.706 -25.962 1.00 92.25 105 MET A C 1
ATOM 845 O O . MET A 1 105 ? 13.883 0.829 -26.566 1.00 92.25 105 MET A O 1
ATOM 849 N N . MET A 1 106 ? 13.455 2.999 -26.206 1.00 93.38 106 MET A N 1
ATOM 850 C CA . MET A 1 106 ? 14.424 3.503 -27.178 1.00 93.38 106 MET A CA 1
ATOM 851 C C . MET A 1 106 ? 15.562 4.208 -26.445 1.00 93.38 106 MET A C 1
ATOM 853 O O . MET A 1 106 ? 15.332 5.229 -25.785 1.00 93.38 106 MET A O 1
ATOM 857 N N . LEU A 1 107 ? 16.780 3.687 -26.593 1.00 94.69 107 LEU A N 1
ATOM 858 C CA . LEU A 1 107 ? 18.002 4.312 -26.090 1.00 94.69 107 LEU A CA 1
ATOM 859 C C . LEU A 1 107 ? 18.463 5.407 -27.048 1.00 94.69 107 LEU A C 1
ATOM 861 O O . LEU A 1 107 ? 18.635 5.167 -28.241 1.00 94.69 107 LEU A O 1
ATOM 865 N N . ARG A 1 108 ? 18.661 6.617 -26.525 1.00 95.31 108 ARG A N 1
ATOM 866 C CA . ARG A 1 108 ? 19.068 7.791 -27.302 1.00 95.31 108 ARG A CA 1
ATOM 867 C C . ARG A 1 108 ? 20.252 8.478 -26.648 1.00 95.31 108 ARG A C 1
ATOM 869 O O . ARG A 1 108 ? 20.267 8.648 -25.434 1.00 95.31 108 ARG A O 1
ATOM 876 N N . THR A 1 109 ? 21.192 8.929 -27.460 1.00 95.69 109 THR A N 1
ATOM 877 C CA . THR A 1 109 ? 22.276 9.823 -27.055 1.00 95.69 109 THR A CA 1
ATOM 878 C C . THR A 1 109 ? 22.515 10.834 -28.172 1.00 95.69 109 THR A C 1
ATOM 880 O O . THR A 1 109 ? 22.292 10.524 -29.343 1.00 95.69 109 THR A O 1
ATOM 883 N N . TRP A 1 110 ? 22.919 12.049 -27.807 1.00 93.88 110 TRP A N 1
ATOM 884 C CA . TRP A 1 110 ? 23.238 13.124 -28.756 1.00 93.88 110 TRP A CA 1
ATOM 885 C C . TRP A 1 110 ? 24.735 13.428 -28.822 1.00 93.88 110 TRP A C 1
ATOM 887 O O . TRP A 1 110 ? 25.199 13.982 -29.812 1.00 93.88 110 TRP A O 1
ATOM 897 N N . ASP A 1 111 ? 25.484 13.059 -27.785 1.00 95.50 111 ASP A N 1
ATOM 898 C CA . ASP A 1 111 ? 26.918 13.311 -27.634 1.00 95.50 111 ASP A CA 1
ATOM 899 C C . ASP A 1 111 ? 27.746 12.017 -27.531 1.00 95.50 111 ASP A C 1
ATOM 901 O O . ASP A 1 111 ? 28.972 12.071 -27.482 1.00 95.50 111 ASP A O 1
ATOM 905 N N . GLY A 1 112 ? 27.093 10.850 -27.494 1.00 95.75 112 GLY A N 1
ATOM 906 C CA . GLY A 1 112 ? 27.737 9.554 -27.272 1.00 95.75 112 GLY A CA 1
ATOM 907 C C . GLY A 1 112 ? 28.131 9.297 -25.812 1.00 95.75 112 GLY A C 1
ATOM 908 O O . GLY A 1 112 ? 28.708 8.248 -25.507 1.00 95.75 112 GLY A O 1
ATOM 909 N N . LEU A 1 113 ? 27.823 10.229 -24.905 1.00 96.88 113 LEU A N 1
ATOM 910 C CA . LEU A 1 113 ? 28.210 10.195 -23.498 1.00 96.88 113 LEU A CA 1
ATOM 911 C C . LEU A 1 113 ? 26.997 9.978 -22.597 1.00 96.88 113 LEU A C 1
ATOM 913 O O . LEU A 1 113 ? 26.977 9.004 -21.841 1.00 96.88 113 LEU A O 1
ATOM 917 N N . ILE A 1 114 ? 25.989 10.843 -22.707 1.00 98.31 114 ILE A N 1
ATOM 918 C CA . ILE A 1 114 ? 24.776 10.786 -21.895 1.00 98.31 114 ILE A CA 1
ATOM 919 C C . ILE A 1 114 ? 23.658 10.105 -22.677 1.00 98.31 114 ILE A C 1
ATOM 921 O O . ILE A 1 114 ? 23.329 10.476 -23.809 1.00 98.31 114 ILE A O 1
ATOM 925 N N . TRP A 1 115 ? 23.062 9.099 -22.048 1.00 98.12 115 TRP A N 1
ATOM 926 C CA . TRP A 1 115 ? 21.980 8.299 -22.591 1.00 98.12 115 TRP A CA 1
ATOM 927 C C . TRP A 1 115 ? 20.644 8.628 -21.928 1.00 98.12 115 TRP A C 1
ATOM 929 O O . TRP A 1 115 ? 20.548 8.915 -20.735 1.00 98.12 115 TRP A O 1
ATOM 939 N N . TYR A 1 116 ? 19.590 8.532 -22.728 1.00 97.56 116 TYR A N 1
ATOM 940 C CA . TYR A 1 116 ? 18.203 8.740 -22.344 1.00 97.56 116 TYR A CA 1
ATOM 941 C C . TYR A 1 116 ? 17.366 7.555 -22.817 1.00 97.56 116 TYR A C 1
ATOM 943 O O . TYR A 1 116 ? 17.603 6.999 -23.891 1.00 97.56 116 TYR A O 1
ATOM 951 N N . ILE A 1 117 ? 16.360 7.189 -22.025 1.00 96.00 117 ILE A N 1
ATOM 952 C CA . ILE A 1 117 ? 15.415 6.117 -22.348 1.00 96.00 117 ILE A CA 1
ATOM 953 C C . ILE A 1 117 ? 14.056 6.724 -22.682 1.00 96.00 117 ILE A C 1
ATOM 955 O O . ILE A 1 117 ? 13.360 7.256 -21.822 1.00 96.00 117 ILE A O 1
ATOM 959 N N . THR A 1 118 ? 13.662 6.648 -23.945 1.00 92.75 118 THR A N 1
ATOM 960 C CA . THR A 1 118 ? 12.350 7.138 -24.377 1.00 92.75 118 THR A CA 1
ATOM 961 C C . THR A 1 118 ? 11.346 6.002 -24.473 1.00 92.75 118 THR A C 1
ATOM 963 O O . THR A 1 118 ? 11.672 4.898 -24.904 1.00 92.75 118 THR A O 1
ATOM 966 N N . TYR A 1 119 ? 10.126 6.301 -24.041 1.00 90.69 119 TYR A N 1
ATOM 967 C CA . TYR A 1 119 ? 9.012 5.368 -24.000 1.00 90.69 119 TYR A CA 1
ATOM 968 C C . TYR A 1 119 ? 8.509 5.045 -25.412 1.00 90.69 119 TYR A C 1
ATOM 970 O O . TYR A 1 119 ? 8.303 5.956 -26.218 1.00 90.69 119 TYR A O 1
ATOM 978 N N . TYR A 1 120 ? 8.277 3.769 -25.700 1.00 88.81 120 TYR A N 1
ATOM 979 C CA . TYR A 1 120 ? 7.669 3.284 -26.938 1.00 88.81 120 TYR A CA 1
ATOM 980 C C . TYR A 1 120 ? 6.571 2.275 -26.595 1.00 88.81 120 TYR A C 1
ATOM 982 O O . TYR A 1 120 ? 6.566 1.739 -25.505 1.00 88.81 120 TYR A O 1
ATOM 990 N N . ASP A 1 121 ? 5.610 2.052 -27.484 1.00 84.75 121 ASP A N 1
ATOM 991 C CA . ASP A 1 121 ? 4.604 0.979 -27.406 1.00 84.75 121 ASP A CA 1
ATOM 992 C C . ASP A 1 121 ? 4.077 0.578 -26.003 1.00 84.75 121 ASP A C 1
ATOM 994 O O . ASP A 1 121 ? 4.449 -0.439 -25.411 1.00 84.75 121 ASP A O 1
ATOM 998 N N . GLY A 1 122 ? 3.226 1.442 -25.441 1.00 79.81 122 GLY A N 1
ATOM 999 C CA . GLY A 1 122 ? 2.735 1.353 -24.063 1.00 79.81 122 GLY A CA 1
ATOM 1000 C C . GLY A 1 122 ? 1.326 0.818 -23.868 1.00 79.81 122 GLY A C 1
ATOM 1001 O O . GLY A 1 122 ? 0.633 1.255 -22.951 1.00 79.81 122 GLY A O 1
ATOM 1002 N N . ASP A 1 123 ? 0.831 -0.044 -24.743 1.00 77.75 123 ASP A N 1
ATOM 1003 C CA . ASP A 1 123 ? -0.501 -0.636 -24.605 1.00 77.75 123 ASP A CA 1
ATOM 1004 C C . ASP A 1 123 ? -0.576 -1.739 -23.528 1.00 77.75 123 ASP A C 1
ATOM 1006 O O . ASP A 1 123 ? -1.673 -2.031 -23.041 1.00 77.75 123 ASP A O 1
ATOM 1010 N N . THR A 1 124 ? 0.569 -2.261 -23.069 1.00 81.44 124 THR A N 1
ATOM 1011 C CA . THR A 1 124 ? 0.716 -3.309 -22.036 1.00 81.44 124 THR A CA 1
ATOM 1012 C C . THR A 1 124 ? 1.038 -2.721 -20.651 1.00 81.44 124 THR A C 1
ATOM 1014 O O . THR A 1 124 ? 2.123 -2.855 -20.081 1.00 81.44 124 THR A O 1
ATOM 1017 N N . GLN A 1 125 ? 0.063 -2.002 -20.097 1.00 89.88 125 GLN A N 1
ATOM 1018 C CA . GLN A 1 125 ? 0.152 -1.355 -18.784 1.00 89.88 125 GLN A CA 1
ATOM 1019 C C . GLN A 1 125 ? -1.161 -1.485 -18.001 1.00 89.88 125 GLN A C 1
ATOM 1021 O O . GLN A 1 125 ? -2.169 -1.971 -18.513 1.00 89.88 125 GLN A O 1
ATOM 1026 N N . MET A 1 126 ? -1.173 -1.018 -16.754 1.00 91.75 126 MET A N 1
ATOM 1027 C CA . MET A 1 126 ? -2.346 -0.983 -15.873 1.00 91.75 126 MET A CA 1
ATOM 1028 C C . MET A 1 126 ? -3.032 -2.341 -15.680 1.00 91.75 126 MET A C 1
ATOM 1030 O O . MET A 1 126 ? -4.254 -2.462 -15.794 1.00 91.75 126 MET A O 1
ATOM 1034 N N . GLY A 1 127 ? -2.242 -3.376 -15.408 1.00 92.12 127 GLY A N 1
AT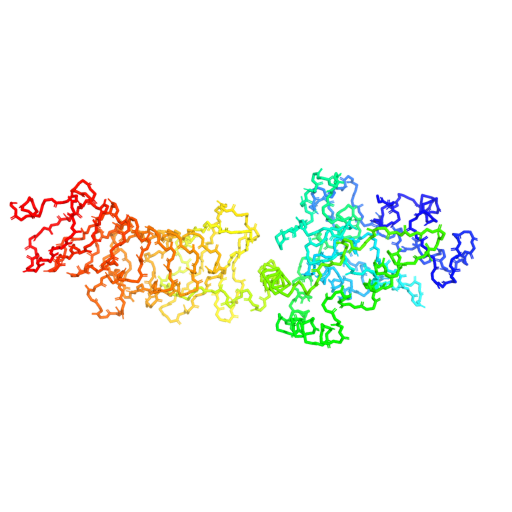OM 1035 C CA . GLY A 1 127 ? -2.758 -4.721 -15.152 1.00 92.12 127 GLY A CA 1
ATOM 1036 C C . GLY A 1 127 ? -2.823 -5.618 -16.390 1.00 92.12 127 GLY A C 1
ATOM 1037 O O . GLY A 1 127 ? -3.156 -6.797 -16.281 1.00 92.12 127 GLY A O 1
ATOM 1038 N N . LYS A 1 128 ? -2.505 -5.075 -17.572 1.00 89.56 128 LYS A N 1
ATOM 1039 C CA . LYS A 1 128 ? -2.472 -5.837 -18.822 1.00 89.56 128 LYS A CA 1
ATOM 1040 C C . LYS A 1 128 ? -1.148 -6.568 -18.998 1.00 89.56 128 LYS A C 1
ATOM 1042 O O . LYS A 1 128 ? -0.085 -5.967 -18.859 1.00 89.56 128 LYS A O 1
ATOM 1047 N N . ARG A 1 129 ? -1.230 -7.840 -19.374 1.00 89.31 129 ARG A N 1
ATOM 1048 C CA . ARG A 1 129 ? -0.104 -8.629 -19.879 1.00 89.31 129 ARG A CA 1
ATOM 1049 C C . ARG A 1 129 ? 0.089 -8.392 -21.378 1.00 89.31 129 ARG A C 1
ATOM 1051 O O . ARG A 1 129 ? -0.779 -7.836 -22.049 1.00 89.31 129 ARG A O 1
ATOM 1058 N N . ASN A 1 130 ? 1.243 -8.806 -21.898 1.00 83.50 130 ASN A N 1
ATOM 1059 C CA . ASN A 1 130 ? 1.637 -8.602 -23.294 1.00 83.50 130 ASN A CA 1
ATOM 1060 C C . ASN A 1 130 ? 0.722 -9.287 -24.332 1.00 83.50 130 ASN A C 1
ATOM 1062 O O . ASN A 1 130 ? 0.721 -8.920 -25.498 1.00 83.50 130 ASN A O 1
ATOM 1066 N N . ASP A 1 131 ? -0.089 -10.259 -23.922 1.00 85.12 131 ASP A N 1
ATOM 1067 C CA . ASP A 1 131 ? -1.142 -10.881 -24.739 1.00 85.12 131 ASP A CA 1
ATOM 1068 C C . ASP A 1 131 ? -2.498 -10.150 -24.633 1.00 85.12 131 ASP A C 1
ATOM 1070 O O . ASP A 1 131 ? -3.532 -10.666 -25.056 1.00 85.12 131 ASP A O 1
ATOM 1074 N N . CYS A 1 132 ? -2.484 -8.934 -24.082 1.00 82.12 132 CYS A N 1
ATOM 1075 C CA . CYS A 1 132 ? -3.607 -8.021 -23.901 1.00 82.12 132 CYS A CA 1
ATOM 1076 C C . CYS A 1 132 ? -4.647 -8.438 -22.851 1.00 82.12 132 CYS A C 1
ATOM 1078 O O . CYS A 1 132 ? -5.641 -7.728 -22.705 1.00 82.12 132 CYS A O 1
ATOM 1080 N N . PHE A 1 133 ? -4.447 -9.506 -22.073 1.00 88.00 133 PHE A N 1
ATOM 1081 C CA . PHE A 1 133 ? -5.373 -9.870 -20.993 1.00 88.00 133 PHE A CA 1
ATOM 1082 C C . PHE A 1 133 ? -5.112 -9.075 -19.704 1.00 88.00 133 PHE A C 1
ATOM 1084 O O . PHE A 1 133 ? -3.970 -8.771 -19.358 1.00 88.00 133 PHE A O 1
ATOM 1091 N N . LEU A 1 134 ? -6.185 -8.727 -18.981 1.00 89.50 134 LEU A N 1
ATOM 1092 C CA . LEU A 1 134 ? -6.120 -8.111 -17.650 1.00 89.50 134 LEU A CA 1
ATOM 1093 C C . LEU A 1 134 ? -5.913 -9.201 -16.595 1.00 89.50 134 LEU A C 1
ATOM 1095 O O . LEU A 1 134 ? -6.879 -9.793 -16.122 1.00 89.50 134 LEU A O 1
ATOM 1099 N N . VAL A 1 135 ? -4.655 -9.473 -16.262 1.00 92.38 135 VAL A N 1
ATOM 1100 C CA . VAL A 1 135 ? -4.265 -10.576 -15.364 1.00 92.38 135 VAL A CA 1
ATOM 1101 C C . VAL A 1 135 ? -3.460 -10.114 -14.155 1.00 92.38 135 VAL A C 1
ATOM 1103 O O . VAL A 1 135 ? -3.356 -10.848 -13.178 1.00 92.38 135 VAL A O 1
ATOM 1106 N N . TYR A 1 136 ? -2.889 -8.909 -14.202 1.00 95.06 136 TYR A N 1
ATOM 1107 C CA . TYR A 1 136 ? -2.060 -8.394 -13.121 1.00 95.06 136 TYR A CA 1
ATOM 1108 C C . TYR A 1 136 ? -2.841 -7.445 -12.214 1.00 95.06 136 TYR A C 1
ATOM 1110 O O . TYR A 1 136 ? -3.503 -6.507 -12.670 1.00 95.06 136 TYR A O 1
ATOM 1118 N N . ASP A 1 137 ? -2.697 -7.657 -10.911 1.00 95.25 137 ASP A N 1
ATOM 1119 C CA . ASP A 1 137 ? -3.267 -6.800 -9.882 1.00 95.25 137 ASP A CA 1
ATOM 1120 C C . ASP A 1 137 ? -2.462 -5.502 -9.730 1.00 95.25 137 ASP A C 1
ATOM 1122 O O . ASP A 1 137 ? -1.284 -5.403 -10.078 1.00 95.25 137 ASP A O 1
ATOM 1126 N N . TYR A 1 138 ? -3.063 -4.479 -9.119 1.00 96.06 138 TYR A N 1
ATOM 1127 C CA . TYR A 1 138 ? -2.338 -3.237 -8.812 1.00 96.06 138 TYR A CA 1
ATOM 1128 C C . TYR A 1 138 ? -1.172 -3.453 -7.832 1.00 96.06 138 TYR A C 1
ATOM 1130 O O . TYR A 1 138 ? -0.277 -2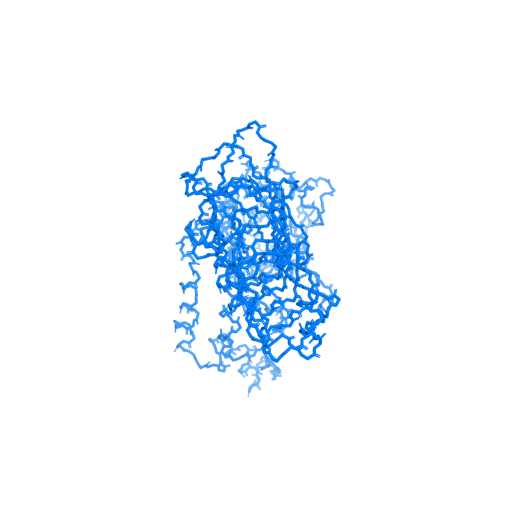.607 -7.767 1.00 96.06 138 TYR A O 1
ATOM 1138 N N . THR A 1 139 ? -1.168 -4.576 -7.105 1.00 95.88 139 THR A N 1
ATOM 1139 C CA . THR A 1 139 ? -0.103 -5.010 -6.192 1.00 95.88 139 THR A CA 1
ATOM 1140 C C . THR A 1 139 ? 1.014 -5.795 -6.878 1.00 95.88 139 THR A C 1
ATOM 1142 O O . THR A 1 139 ? 1.993 -6.114 -6.211 1.00 95.88 139 THR A O 1
ATOM 1145 N N . THR A 1 140 ? 0.896 -6.118 -8.173 1.00 95.69 140 THR A N 1
ATOM 1146 C CA . THR A 1 140 ? 1.955 -6.801 -8.928 1.00 95.69 140 THR A CA 1
ATOM 1147 C C . THR A 1 140 ? 3.256 -6.002 -8.868 1.00 95.69 140 THR A C 1
ATOM 1149 O O . THR A 1 140 ? 3.283 -4.785 -9.090 1.00 95.69 140 THR A O 1
ATOM 1152 N N . ASP A 1 141 ? 4.343 -6.705 -8.578 1.00 93.88 141 ASP A N 1
ATOM 1153 C CA . ASP A 1 141 ? 5.682 -6.158 -8.396 1.00 93.88 141 ASP A CA 1
ATOM 1154 C C . ASP A 1 141 ? 6.722 -6.906 -9.244 1.00 93.88 141 ASP A C 1
ATOM 1156 O O . ASP A 1 141 ? 6.396 -7.811 -10.017 1.00 93.88 141 ASP A O 1
ATOM 1160 N N . ARG A 1 142 ? 7.996 -6.514 -9.110 1.00 92.69 142 ARG A N 1
ATOM 1161 C CA . ARG A 1 142 ? 9.104 -7.099 -9.880 1.00 92.69 142 ARG A CA 1
ATOM 1162 C C . ARG A 1 142 ? 9.299 -8.599 -9.643 1.00 92.69 142 ARG A C 1
ATOM 1164 O O . A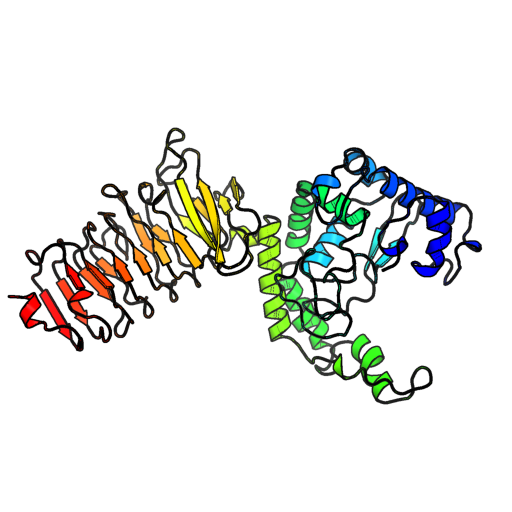RG A 1 142 ? 9.874 -9.251 -10.504 1.00 92.69 142 ARG A O 1
ATOM 1171 N N . ASP A 1 143 ? 8.867 -9.127 -8.500 1.00 93.69 143 ASP A N 1
ATOM 1172 C CA . ASP A 1 143 ? 9.090 -10.517 -8.090 1.00 93.69 143 ASP A CA 1
ATOM 1173 C C . ASP A 1 143 ? 7.826 -11.380 -8.234 1.00 93.69 143 ASP A C 1
ATOM 1175 O O . ASP A 1 143 ? 7.828 -12.566 -7.906 1.00 93.69 143 ASP A O 1
ATOM 1179 N N . THR A 1 144 ? 6.760 -10.813 -8.798 1.00 95.00 144 THR A N 1
ATOM 1180 C CA . THR A 1 144 ? 5.551 -11.546 -9.162 1.00 95.00 144 THR A CA 1
ATOM 1181 C C . THR A 1 144 ? 5.834 -12.454 -10.361 1.00 95.00 144 THR A C 1
ATOM 1183 O O . THR A 1 144 ? 6.153 -11.974 -11.450 1.00 95.00 144 THR A O 1
ATOM 1186 N N . TYR A 1 145 ? 5.719 -13.769 -10.166 1.00 95.81 145 TYR A N 1
ATOM 1187 C CA . TYR A 1 145 ? 5.849 -14.768 -11.228 1.00 95.81 145 TYR A CA 1
ATOM 1188 C C . TYR A 1 145 ? 4.480 -15.081 -11.842 1.00 95.81 145 TYR A C 1
ATOM 1190 O O . TYR A 1 145 ? 3.557 -15.473 -11.128 1.00 95.81 145 TYR A O 1
ATOM 1198 N N . ASP A 1 146 ? 4.354 -14.915 -13.156 1.00 95.19 146 ASP A N 1
ATOM 1199 C CA . ASP A 1 146 ? 3.190 -15.334 -13.930 1.00 95.19 146 ASP A CA 1
ATOM 1200 C C . ASP A 1 146 ? 3.385 -16.791 -14.368 1.00 95.19 146 ASP A C 1
ATOM 1202 O O . ASP A 1 146 ? 4.181 -17.098 -15.261 1.00 95.19 146 ASP A O 1
ATOM 1206 N N . ALA A 1 147 ? 2.658 -17.697 -13.714 1.00 95.38 147 ALA A N 1
ATOM 1207 C CA . ALA A 1 147 ? 2.731 -19.126 -13.991 1.00 95.38 147 ALA A CA 1
ATOM 1208 C C . ALA A 1 147 ? 2.144 -19.510 -15.358 1.00 95.38 147 ALA A C 1
ATOM 1210 O O . ALA A 1 147 ? 2.605 -20.478 -15.956 1.00 95.38 147 ALA A O 1
ATOM 1211 N N . GLU A 1 148 ? 1.158 -18.765 -15.861 1.00 94.12 148 GLU A N 1
ATOM 1212 C CA . GLU A 1 148 ? 0.548 -19.025 -17.168 1.00 94.12 148 GLU A CA 1
ATOM 1213 C C . GLU A 1 148 ? 1.497 -18.603 -18.293 1.00 94.12 148 GLU A C 1
ATOM 1215 O O . GLU A 1 148 ? 1.683 -19.332 -19.264 1.00 94.12 148 GLU A O 1
ATOM 1220 N N . ALA A 1 149 ? 2.157 -17.455 -18.132 1.00 91.56 149 ALA A N 1
ATOM 1221 C CA . ALA A 1 149 ? 3.148 -16.971 -19.086 1.00 91.56 149 ALA A CA 1
ATOM 1222 C C . ALA A 1 149 ? 4.543 -17.604 -18.907 1.00 91.56 149 ALA A C 1
ATOM 1224 O O . ALA A 1 149 ? 5.424 -17.383 -19.742 1.00 91.56 149 ALA A O 1
ATOM 1225 N N . GLY A 1 150 ? 4.768 -18.355 -17.823 1.00 94.12 150 GLY A N 1
ATOM 1226 C CA . GLY A 1 150 ? 6.032 -19.030 -17.518 1.00 94.12 150 GLY A CA 1
ATOM 1227 C C . GLY A 1 150 ? 7.202 -18.083 -17.219 1.00 94.12 150 GLY A C 1
ATOM 1228 O O . GLY A 1 150 ? 8.360 -18.459 -17.413 1.00 94.12 150 GLY A O 1
ATOM 1229 N N . LYS A 1 151 ? 6.932 -16.852 -16.770 1.00 92.75 151 LYS A N 1
ATOM 1230 C CA . LYS A 1 151 ? 7.944 -15.795 -16.586 1.00 92.75 151 LYS A CA 1
ATOM 1231 C C . LYS A 1 151 ? 7.547 -14.799 -15.497 1.00 92.75 151 LYS A C 1
ATOM 1233 O O . LYS A 1 151 ? 6.404 -14.757 -15.062 1.00 92.75 151 LYS A O 1
ATOM 1238 N N . TYR A 1 152 ? 8.487 -13.962 -15.067 1.00 94.38 152 TYR A N 1
ATOM 1239 C CA . TYR A 1 152 ? 8.161 -12.838 -14.186 1.00 94.38 152 TYR A CA 1
ATOM 1240 C C . TYR A 1 152 ? 7.320 -11.790 -14.909 1.00 94.38 152 TYR A C 1
ATOM 1242 O O . TYR A 1 152 ? 7.525 -11.542 -16.096 1.00 94.38 152 TYR A O 1
ATOM 1250 N N . ALA A 1 153 ? 6.401 -11.160 -14.172 1.00 94.25 153 ALA A N 1
ATOM 1251 C CA . ALA A 1 153 ? 5.494 -10.163 -14.721 1.00 94.25 153 ALA A CA 1
ATOM 1252 C C . ALA A 1 153 ? 6.272 -9.024 -15.389 1.00 94.25 153 ALA A C 1
ATOM 1254 O O . ALA A 1 153 ? 6.000 -8.710 -16.540 1.00 94.25 153 ALA A O 1
ATOM 1255 N N . PHE A 1 154 ? 7.280 -8.464 -14.707 1.00 93.31 154 PHE A N 1
ATOM 1256 C CA . PHE A 1 154 ? 8.196 -7.482 -15.289 1.00 93.31 154 PHE A CA 1
ATOM 1257 C C . PHE A 1 154 ? 9.317 -8.160 -16.089 1.00 93.31 154 PHE A C 1
ATOM 1259 O O . PHE A 1 154 ? 10.230 -8.749 -15.511 1.00 93.31 154 PHE A O 1
ATOM 1266 N N . GLU A 1 155 ? 9.325 -7.967 -17.407 1.00 91.81 155 GLU A N 1
ATOM 1267 C CA . GLU A 1 155 ? 10.359 -8.498 -18.314 1.00 91.81 155 GLU A CA 1
ATOM 1268 C C . GLU A 1 155 ? 11.767 -7.983 -17.986 1.00 91.81 155 GLU A C 1
ATOM 1270 O O . GLU A 1 155 ? 12.761 -8.681 -18.172 1.00 91.81 155 GLU A O 1
ATOM 1275 N N . GLY A 1 156 ? 11.860 -6.758 -17.463 1.00 93.38 156 GLY A N 1
ATOM 1276 C CA . GLY A 1 156 ? 13.123 -6.142 -17.050 1.00 93.38 156 GLY A CA 1
ATOM 1277 C C . GLY A 1 156 ? 13.644 -6.582 -15.687 1.00 93.38 156 GLY A C 1
ATOM 1278 O O . GLY A 1 156 ? 14.616 -5.994 -15.215 1.00 93.38 156 GLY A O 1
ATOM 1279 N N . ARG A 1 157 ? 13.027 -7.576 -15.030 1.00 95.25 157 ARG A N 1
ATOM 1280 C CA . ARG A 1 157 ? 13.451 -8.039 -13.697 1.00 95.25 157 ARG A CA 1
ATOM 1281 C C . ARG A 1 157 ? 14.934 -8.404 -13.651 1.00 95.25 157 ARG A C 1
ATOM 1283 O O . ARG A 1 157 ? 15.627 -8.030 -12.704 1.00 95.25 157 ARG A O 1
ATOM 1290 N N . ASP A 1 158 ? 15.421 -9.087 -14.681 1.00 96.12 158 ASP A N 1
ATOM 1291 C CA . ASP A 1 158 ? 16.791 -9.605 -14.726 1.00 96.12 158 ASP A CA 1
ATOM 1292 C C . ASP A 1 158 ? 17.796 -8.617 -15.346 1.00 96.12 158 ASP A C 1
ATOM 1294 O O . ASP A 1 158 ? 18.953 -8.964 -15.590 1.00 96.12 158 ASP A O 1
ATOM 1298 N N . SER A 1 159 ? 17.376 -7.371 -15.586 1.00 97.62 159 SER A N 1
ATOM 1299 C CA . SER A 1 159 ? 18.236 -6.340 -16.162 1.00 97.62 159 SER A CA 1
ATOM 1300 C C . SER A 1 159 ? 19.316 -5.871 -15.193 1.00 97.62 159 SER A C 1
ATOM 1302 O O . SER A 1 159 ? 19.023 -5.520 -14.050 1.00 97.62 159 SER A O 1
ATOM 1304 N N . TRP A 1 160 ? 20.563 -5.782 -15.652 1.00 98.50 160 TRP A N 1
ATOM 1305 C CA . TRP A 1 160 ? 21.659 -5.270 -14.826 1.00 98.50 160 TRP A CA 1
ATOM 1306 C C . TRP A 1 160 ? 21.475 -3.800 -14.449 1.00 98.50 160 TRP A C 1
ATOM 1308 O O . TRP A 1 160 ? 21.592 -3.471 -13.270 1.00 98.50 160 TRP A O 1
ATOM 1318 N N . LEU A 1 161 ? 21.079 -2.939 -15.391 1.00 98.50 161 LEU A N 1
ATOM 1319 C CA . LEU A 1 161 ? 20.839 -1.518 -15.119 1.00 98.50 161 LEU A CA 1
ATOM 1320 C C . LEU A 1 161 ? 19.779 -1.311 -14.027 1.00 98.50 161 LEU A C 1
ATOM 1322 O O . LEU A 1 161 ? 20.012 -0.590 -13.060 1.00 98.50 161 LEU A O 1
ATOM 1326 N N . TRP A 1 162 ? 18.619 -1.960 -14.147 1.00 98.12 162 TRP A N 1
ATOM 1327 C CA . TRP A 1 162 ? 17.525 -1.742 -13.196 1.00 98.12 162 TRP A CA 1
ATOM 1328 C C . TRP A 1 162 ? 17.791 -2.360 -11.824 1.00 98.12 162 TRP A C 1
ATOM 1330 O O . TRP A 1 162 ? 17.397 -1.778 -10.813 1.00 98.12 162 TRP A O 1
ATOM 1340 N N . ASN A 1 163 ? 18.499 -3.492 -11.765 1.00 98.62 163 ASN A N 1
ATOM 1341 C CA . ASN A 1 163 ? 18.947 -4.053 -10.490 1.00 98.62 163 ASN A CA 1
ATOM 1342 C C . ASN A 1 163 ? 19.979 -3.139 -9.807 1.00 98.62 163 ASN A C 1
ATOM 1344 O O . ASN A 1 163 ? 19.864 -2.913 -8.604 1.00 98.62 163 ASN A O 1
ATOM 1348 N N . LEU A 1 164 ? 20.908 -2.532 -10.558 1.00 98.81 164 LEU A N 1
ATOM 1349 C CA . LEU A 1 164 ? 21.837 -1.522 -10.035 1.00 98.81 164 LEU A CA 1
ATOM 1350 C C . LEU A 1 164 ? 21.101 -0.280 -9.510 1.00 98.81 164 LEU A C 1
ATOM 1352 O O . LEU A 1 164 ? 21.384 0.156 -8.394 1.00 98.81 164 LEU A O 1
ATOM 1356 N N . VAL A 1 165 ? 20.126 0.256 -10.257 1.00 98.62 165 VAL A N 1
ATOM 1357 C CA . VAL A 1 165 ? 19.288 1.391 -9.817 1.00 98.62 165 VAL A CA 1
ATOM 1358 C C . VAL A 1 165 ? 18.605 1.078 -8.486 1.00 98.62 165 VAL A C 1
ATOM 1360 O O . VAL A 1 165 ? 18.736 1.835 -7.526 1.00 98.62 165 VAL A O 1
ATOM 1363 N N . LEU A 1 166 ? 17.911 -0.058 -8.405 1.00 97.81 166 LEU A N 1
ATOM 1364 C CA . LEU A 1 166 ? 17.172 -0.457 -7.208 1.00 97.81 166 LEU A CA 1
ATOM 1365 C C . LEU A 1 166 ? 18.078 -0.728 -6.007 1.00 97.81 166 LEU A C 1
ATOM 1367 O O . LEU A 1 166 ? 17.735 -0.367 -4.883 1.00 97.81 166 LEU A O 1
ATOM 1371 N N . ALA A 1 167 ? 19.231 -1.354 -6.233 1.00 98.31 167 ALA A N 1
ATOM 1372 C CA . ALA A 1 167 ? 20.165 -1.674 -5.168 1.00 98.31 167 ALA A CA 1
ATOM 1373 C C . ALA A 1 167 ? 20.851 -0.424 -4.606 1.00 98.31 167 ALA A C 1
ATOM 1375 O O . ALA A 1 167 ? 21.172 -0.397 -3.419 1.00 98.31 167 ALA A O 1
ATOM 1376 N N . ASN A 1 168 ? 21.078 0.613 -5.414 1.00 98.62 168 ASN A N 1
ATOM 1377 C CA . ASN A 1 168 ? 22.012 1.681 -5.054 1.00 98.62 168 ASN A CA 1
ATOM 1378 C C . ASN A 1 168 ? 21.391 3.070 -4.880 1.00 98.62 168 ASN A C 1
ATOM 1380 O O . ASN A 1 168 ? 22.020 3.913 -4.244 1.00 98.62 168 ASN A O 1
ATOM 1384 N N . LEU A 1 169 ? 20.185 3.312 -5.400 1.00 98.19 169 LEU A N 1
ATOM 1385 C CA . LEU A 1 169 ? 19.610 4.658 -5.520 1.00 98.19 169 LEU A CA 1
ATOM 1386 C C . LEU A 1 169 ? 18.272 4.823 -4.778 1.00 98.19 169 LEU A C 1
ATOM 1388 O O . LEU A 1 169 ? 17.427 5.599 -5.208 1.00 98.19 169 LEU A O 1
ATOM 1392 N N . ASP A 1 170 ? 18.045 4.114 -3.665 1.00 94.69 170 ASP A N 1
ATOM 1393 C CA . ASP A 1 170 ? 16.778 4.186 -2.903 1.00 94.69 170 ASP A CA 1
ATOM 1394 C C . ASP A 1 170 ? 16.412 5.621 -2.473 1.00 94.69 170 ASP A C 1
ATOM 1396 O O . ASP A 1 170 ? 15.283 6.069 -2.681 1.00 94.69 170 ASP A O 1
ATOM 1400 N N . ALA A 1 171 ? 17.370 6.376 -1.927 1.00 94.19 171 ALA A N 1
ATOM 1401 C CA . ALA A 1 171 ? 17.136 7.758 -1.505 1.00 94.19 171 ALA A CA 1
ATOM 1402 C C . ALA A 1 171 ? 16.829 8.684 -2.698 1.00 94.19 171 ALA A C 1
ATOM 1404 O O . ALA A 1 171 ? 15.910 9.508 -2.632 1.00 94.19 171 ALA A O 1
ATOM 1405 N N . ASP A 1 172 ? 17.555 8.523 -3.809 1.00 97.62 172 ASP A N 1
ATOM 1406 C CA . ASP A 1 172 ? 17.294 9.271 -5.039 1.00 97.62 172 ASP A CA 1
ATOM 1407 C C . ASP A 1 172 ? 15.928 8.900 -5.637 1.00 97.62 172 ASP A C 1
ATOM 1409 O O . ASP A 1 172 ? 15.182 9.789 -6.039 1.00 97.62 172 ASP A O 1
ATOM 1413 N N . LEU A 1 173 ? 15.549 7.617 -5.639 1.00 97.50 173 LEU A N 1
ATOM 1414 C CA . LEU A 1 173 ? 14.239 7.141 -6.094 1.00 97.50 173 LEU A CA 1
ATOM 1415 C C . LEU A 1 173 ? 13.107 7.771 -5.289 1.00 97.50 173 LEU A C 1
ATOM 1417 O O . LEU A 1 173 ? 12.135 8.225 -5.880 1.00 97.50 173 LEU A O 1
ATOM 1421 N N . LYS A 1 174 ? 13.224 7.847 -3.960 1.00 94.12 174 LYS A N 1
ATOM 1422 C CA . LYS A 1 174 ? 12.220 8.505 -3.106 1.00 94.12 174 LYS A CA 1
ATOM 1423 C C . LYS A 1 174 ? 12.118 10.002 -3.397 1.00 94.12 174 LYS A C 1
ATOM 1425 O O . LYS A 1 174 ? 11.017 10.543 -3.491 1.00 94.12 174 LYS A O 1
ATOM 1430 N N . THR A 1 175 ? 13.258 10.655 -3.619 1.00 94.44 175 THR A N 1
ATOM 1431 C CA . THR A 1 175 ? 13.319 12.080 -3.980 1.00 94.44 175 THR A CA 1
ATOM 1432 C C . THR A 1 175 ? 12.656 12.333 -5.337 1.00 94.44 175 THR A C 1
ATOM 1434 O O . THR A 1 175 ? 11.804 13.213 -5.464 1.00 94.44 175 THR A O 1
ATOM 1437 N N . GLN A 1 176 ? 12.981 11.518 -6.342 1.00 97.12 176 GLN A N 1
ATOM 1438 C CA . GLN A 1 176 ? 12.393 11.615 -7.678 1.00 97.12 176 GLN A CA 1
ATOM 1439 C C . GLN A 1 176 ? 10.921 11.193 -7.696 1.00 97.12 176 GLN A C 1
ATOM 1441 O O . GLN A 1 176 ? 10.130 11.787 -8.422 1.00 97.12 176 GLN A O 1
ATOM 1446 N N . ALA A 1 177 ? 10.509 10.242 -6.854 1.00 95.88 177 ALA A N 1
ATOM 1447 C CA . ALA A 1 177 ? 9.105 9.892 -6.678 1.00 95.88 177 ALA A CA 1
ATOM 1448 C C . ALA A 1 177 ? 8.327 11.090 -6.134 1.00 95.88 177 ALA A C 1
ATOM 1450 O O . ALA A 1 177 ? 7.288 11.436 -6.686 1.00 95.88 177 ALA A O 1
ATOM 1451 N N . GLN A 1 178 ? 8.845 11.785 -5.120 1.00 93.31 178 GLN A N 1
ATOM 1452 C CA . GLN A 1 178 ? 8.209 12.995 -4.604 1.00 93.31 178 GLN A CA 1
ATOM 1453 C C . GLN A 1 178 ? 8.092 14.088 -5.682 1.00 93.31 178 GLN A C 1
ATOM 1455 O O . GLN A 1 178 ? 7.027 14.695 -5.811 1.00 93.31 178 GLN A O 1
ATOM 1460 N N . ALA A 1 179 ? 9.136 14.304 -6.489 1.00 94.94 179 ALA A N 1
ATOM 1461 C CA . ALA A 1 179 ? 9.096 15.254 -7.603 1.00 94.94 179 ALA A CA 1
ATOM 1462 C C . ALA A 1 179 ? 8.052 14.859 -8.667 1.00 94.94 179 ALA A C 1
ATOM 1464 O O . ALA A 1 179 ? 7.193 15.668 -9.022 1.00 94.94 179 ALA A O 1
ATOM 1465 N N . LEU A 1 180 ? 8.058 13.597 -9.114 1.00 95.31 180 LEU A N 1
ATOM 1466 C CA . LEU A 1 180 ? 7.101 13.066 -10.087 1.00 95.31 180 LEU A CA 1
ATOM 1467 C C . LEU A 1 180 ? 5.662 13.190 -9.578 1.00 95.31 180 LEU A C 1
ATOM 1469 O O . LEU A 1 180 ? 4.779 13.645 -10.303 1.00 95.31 180 LEU A O 1
ATOM 1473 N N . ARG A 1 181 ? 5.408 12.815 -8.322 1.00 93.94 181 ARG A N 1
ATOM 1474 C CA . ARG A 1 181 ? 4.074 12.862 -7.703 1.00 93.94 181 ARG A CA 1
ATOM 1475 C C . ARG A 1 181 ? 3.578 14.276 -7.428 1.00 93.94 181 ARG A C 1
ATOM 1477 O O . ARG A 1 181 ? 2.365 14.463 -7.351 1.00 93.94 181 ARG A O 1
ATOM 1484 N N . GLY A 1 182 ? 4.476 15.259 -7.365 1.00 93.00 182 GLY A N 1
ATOM 1485 C CA . GLY A 1 182 ? 4.122 16.677 -7.315 1.00 93.00 182 GLY A CA 1
ATOM 1486 C C . GLY A 1 182 ? 3.378 17.169 -8.562 1.00 93.00 182 GLY A C 1
ATOM 1487 O O . GLY A 1 182 ? 2.572 18.089 -8.458 1.00 93.00 182 GLY A O 1
ATOM 1488 N N . VAL A 1 183 ? 3.591 16.536 -9.722 1.00 93.44 183 VAL A N 1
ATOM 1489 C CA . VAL A 1 183 ? 2.948 16.920 -10.996 1.00 93.44 183 VAL A CA 1
ATOM 1490 C C . VAL A 1 183 ? 2.003 15.850 -11.543 1.00 93.44 183 VAL A C 1
ATOM 1492 O O . VAL A 1 183 ? 0.947 16.165 -12.089 1.00 93.44 183 VAL A O 1
ATOM 1495 N N . LEU A 1 184 ? 2.335 14.572 -11.363 1.00 93.88 184 LEU A N 1
ATOM 1496 C CA . LEU A 1 184 ? 1.576 13.432 -11.872 1.00 93.88 184 LEU A CA 1
ATOM 1497 C C . LEU A 1 184 ? 0.421 13.068 -10.927 1.00 93.88 184 LEU A C 1
ATOM 1499 O O . LEU A 1 184 ? 0.229 11.903 -10.616 1.00 93.88 184 LEU A O 1
ATOM 1503 N N . THR A 1 185 ? -0.345 14.017 -10.397 1.00 94.56 185 THR A N 1
ATOM 1504 C CA . THR A 1 185 ? -1.352 13.705 -9.365 1.00 94.56 185 THR A CA 1
ATOM 1505 C C . THR A 1 185 ? -2.386 12.675 -9.842 1.00 94.56 185 THR A C 1
ATOM 1507 O O . THR A 1 185 ? -2.657 12.525 -11.036 1.00 94.56 185 THR A O 1
ATOM 1510 N N . THR A 1 186 ? -2.992 11.940 -8.903 1.00 95.12 186 THR A N 1
ATOM 1511 C CA . THR A 1 186 ? -4.020 10.936 -9.232 1.00 95.12 186 THR A CA 1
ATOM 1512 C C . THR A 1 186 ? -5.186 11.555 -10.006 1.00 95.12 186 THR A C 1
ATOM 1514 O O . THR A 1 186 ? -5.657 10.954 -10.966 1.00 95.12 186 THR A O 1
ATOM 1517 N N . SER A 1 187 ? -5.624 12.764 -9.635 1.00 95.12 187 SER A N 1
ATOM 1518 C CA . SER A 1 187 ? -6.648 13.501 -10.382 1.00 95.12 187 SER A CA 1
ATOM 1519 C C . SER A 1 187 ? -6.170 13.858 -11.785 1.00 95.12 187 SER A C 1
ATOM 1521 O O . SER A 1 187 ? -6.835 13.486 -12.742 1.00 95.12 187 SER A O 1
ATOM 1523 N N . ARG A 1 188 ? -4.978 14.456 -11.933 1.00 96.06 188 ARG A N 1
ATOM 1524 C CA . ARG A 1 188 ? -4.438 14.845 -13.245 1.00 96.06 188 ARG A CA 1
ATOM 1525 C C . ARG A 1 188 ? -4.361 13.666 -14.214 1.00 96.06 188 ARG A C 1
ATOM 1527 O O . ARG A 1 188 ? -4.730 13.821 -15.377 1.00 96.06 188 ARG A O 1
ATOM 1534 N N . VAL A 1 189 ? -3.880 12.511 -13.745 1.00 95.62 189 VAL A N 1
ATOM 1535 C CA . VAL A 1 189 ? -3.783 11.287 -14.557 1.00 95.62 189 VAL A CA 1
ATOM 1536 C C . VAL A 1 189 ? -5.164 10.777 -14.947 1.00 95.62 189 VAL A C 1
ATOM 1538 O O . VAL A 1 189 ? -5.388 10.451 -16.111 1.00 95.62 189 VAL A O 1
ATOM 1541 N N . LEU A 1 190 ? -6.104 10.719 -14.004 1.00 95.75 190 LEU A N 1
ATOM 1542 C CA . LEU A 1 190 ? -7.458 10.272 -14.315 1.00 95.75 190 LEU A CA 1
ATOM 1543 C C . LEU A 1 190 ? -8.175 11.232 -15.262 1.00 95.75 190 LEU A C 1
ATOM 1545 O O . LEU A 1 190 ? -8.856 10.746 -16.157 1.00 95.75 190 LEU A O 1
ATOM 1549 N N . ASP A 1 191 ? -7.981 12.541 -15.132 1.00 95.81 191 ASP A N 1
ATOM 1550 C CA . ASP A 1 191 ? -8.548 13.539 -16.041 1.00 95.81 191 ASP A CA 1
ATOM 1551 C C . ASP A 1 191 ? -7.965 13.388 -17.452 1.00 95.81 191 ASP A C 1
ATOM 1553 O O . ASP A 1 191 ? -8.718 13.299 -18.422 1.00 95.81 191 ASP A O 1
ATOM 1557 N N . MET A 1 192 ? -6.638 13.236 -17.573 1.00 93.12 192 MET A N 1
ATOM 1558 C CA . MET A 1 192 ? -5.985 12.990 -18.864 1.00 93.12 192 MET A CA 1
ATOM 1559 C C . MET A 1 192 ? -6.574 11.758 -19.551 1.00 93.12 192 MET A C 1
ATOM 1561 O O . MET A 1 192 ? -6.945 11.789 -20.720 1.00 93.12 192 MET A O 1
ATOM 1565 N N . LEU A 1 193 ? -6.674 10.648 -18.822 1.00 89.50 193 LEU A N 1
ATOM 1566 C CA . LEU A 1 193 ? -7.101 9.396 -19.424 1.00 89.50 193 LEU A CA 1
ATOM 1567 C C . LEU A 1 193 ? -8.618 9.393 -19.682 1.00 89.50 193 LEU A C 1
ATOM 1569 O O . LEU A 1 193 ? -9.058 8.883 -20.708 1.00 89.50 193 LEU A O 1
ATOM 1573 N N . ASN A 1 194 ? -9.448 9.840 -18.730 1.00 90.31 194 ASN A N 1
ATOM 1574 C CA . ASN A 1 194 ? -10.914 9.690 -18.784 1.00 90.31 194 ASN A CA 1
ATOM 1575 C C . ASN A 1 194 ? -11.612 10.812 -19.543 1.00 90.31 194 ASN A C 1
ATOM 1577 O O . ASN A 1 194 ? -12.726 10.599 -20.013 1.00 90.31 194 ASN A O 1
ATOM 1581 N N . VAL A 1 195 ? -10.999 11.991 -19.620 1.00 90.62 195 VAL A N 1
ATOM 1582 C CA . VAL A 1 195 ? -11.609 13.167 -20.237 1.00 90.62 195 VAL A CA 1
ATOM 1583 C C . VAL A 1 195 ? -10.887 13.490 -21.534 1.00 90.62 195 VAL A C 1
ATOM 1585 O O . VAL A 1 195 ? -11.492 13.396 -22.596 1.00 90.62 195 VAL A O 1
ATOM 1588 N N . GLU A 1 196 ? -9.590 13.795 -21.476 1.00 90.56 196 GLU A N 1
ATOM 1589 C CA . GLU A 1 196 ? -8.850 14.248 -22.661 1.00 90.56 196 GLU A CA 1
ATOM 1590 C C . GLU A 1 196 ? -8.651 13.120 -23.684 1.00 90.56 196 GLU A C 1
ATOM 1592 O O . GLU A 1 196 ? -8.951 13.286 -24.863 1.00 90.56 196 GLU A O 1
ATOM 1597 N N . GLN A 1 197 ? -8.172 11.948 -23.262 1.00 85.25 197 GLN A N 1
ATOM 1598 C CA . GLN A 1 197 ? -7.909 10.843 -24.182 1.00 85.25 197 GLN A CA 1
ATOM 1599 C C . GLN A 1 197 ? -9.195 10.114 -24.579 1.00 85.25 197 GLN A C 1
ATOM 1601 O O . GLN A 1 197 ? -9.488 10.007 -25.769 1.00 85.25 197 GLN A O 1
ATOM 1606 N N . ALA A 1 198 ? -9.969 9.632 -23.601 1.00 83.12 198 ALA A N 1
ATOM 1607 C CA . ALA A 1 198 ? -11.198 8.890 -23.881 1.00 83.12 198 ALA A CA 1
ATOM 1608 C C . ALA A 1 198 ? -12.264 9.751 -24.577 1.00 83.12 198 ALA A C 1
ATOM 1610 O O . ALA A 1 198 ? -12.990 9.238 -25.417 1.00 83.12 198 ALA A O 1
ATOM 1611 N N . GLY A 1 199 ? -12.337 11.058 -24.296 1.00 83.19 199 GLY A N 1
ATOM 1612 C CA . GLY A 1 199 ? -13.304 11.953 -24.943 1.00 83.19 199 GLY A CA 1
ATOM 1613 C C . GLY A 1 199 ? -13.089 12.128 -26.451 1.00 83.19 199 GLY A C 1
ATOM 1614 O O . GLY A 1 199 ? -14.012 12.530 -27.153 1.00 83.19 199 GLY A O 1
ATOM 1615 N N . ASN A 1 200 ? -11.899 11.794 -26.959 1.00 84.62 200 ASN A N 1
ATOM 1616 C CA . ASN A 1 200 ? -11.551 11.919 -28.375 1.00 84.62 200 ASN A CA 1
ATOM 1617 C C . ASN A 1 200 ? -11.831 10.651 -29.205 1.00 84.62 200 ASN A C 1
ATOM 1619 O O . ASN A 1 200 ? -11.665 10.687 -30.424 1.00 84.62 200 ASN A O 1
ATOM 1623 N N . TRP A 1 201 ? -12.219 9.529 -28.586 1.00 76.06 201 TRP A N 1
ATOM 1624 C CA . TRP A 1 201 ? -12.356 8.236 -29.268 1.00 76.06 201 TRP A CA 1
ATOM 1625 C C . TRP A 1 201 ? -13.593 7.477 -28.794 1.00 76.06 201 TRP A C 1
ATOM 1627 O O . TRP A 1 201 ? -14.018 7.603 -27.652 1.00 76.06 201 TRP A O 1
ATOM 1637 N N . CYS A 1 202 ? -14.179 6.645 -29.659 1.00 75.81 202 CYS A N 1
ATOM 1638 C CA . CYS A 1 202 ? -15.262 5.771 -29.219 1.00 75.81 202 CYS A CA 1
ATOM 1639 C C . CYS A 1 202 ? -14.731 4.687 -28.269 1.00 75.81 202 CYS A C 1
ATOM 1641 O O . CYS A 1 202 ? -13.600 4.211 -28.422 1.00 75.81 202 CYS A O 1
ATOM 1643 N N . ASP A 1 203 ? -15.580 4.227 -27.346 1.00 71.62 203 ASP A N 1
ATOM 1644 C CA . ASP A 1 203 ? -15.203 3.207 -26.361 1.00 71.62 203 ASP A CA 1
ATOM 1645 C C . ASP A 1 203 ? -14.676 1.917 -27.010 1.00 71.62 203 ASP A C 1
ATOM 1647 O O . ASP A 1 203 ? -13.862 1.227 -26.409 1.00 71.62 203 ASP A O 1
ATOM 1651 N N . ARG A 1 204 ? -15.095 1.595 -28.245 1.00 66.31 204 ARG A N 1
ATOM 1652 C CA . ARG A 1 204 ? -14.645 0.397 -28.972 1.00 66.31 204 ARG A CA 1
ATOM 1653 C C . ARG A 1 204 ? -13.190 0.485 -29.447 1.00 66.31 204 ARG A C 1
ATOM 1655 O O . ARG A 1 204 ? -12.532 -0.546 -29.482 1.00 66.31 204 ARG A O 1
ATOM 1662 N N . ALA A 1 205 ? -12.706 1.666 -29.831 1.00 66.69 205 ALA A N 1
ATOM 1663 C CA . ALA A 1 205 ? -11.359 1.848 -30.385 1.00 66.69 205 ALA A CA 1
ATOM 1664 C C . ALA A 1 205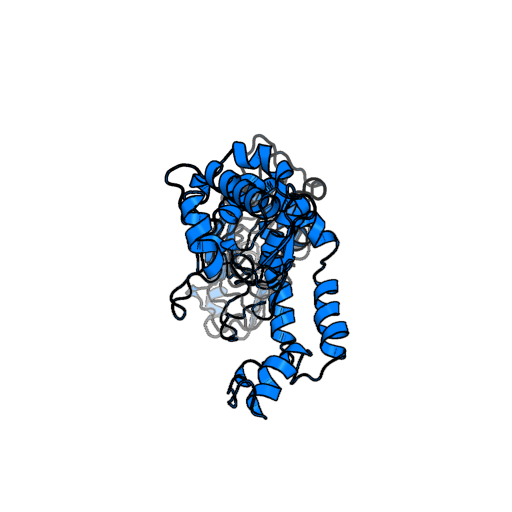 ? -10.363 2.396 -29.350 1.00 66.69 205 ALA A C 1
ATOM 1666 O O . ALA A 1 205 ? -9.181 2.085 -29.431 1.00 66.69 205 ALA A O 1
ATOM 1667 N N . TYR A 1 206 ? -10.843 3.175 -28.374 1.00 65.50 206 TYR A N 1
ATOM 1668 C CA . TYR A 1 206 ? -10.142 3.830 -27.255 1.00 65.50 206 TYR A CA 1
ATOM 1669 C C . TYR A 1 206 ? -8.892 4.689 -27.586 1.00 65.50 206 TYR A C 1
ATOM 1671 O O . TYR A 1 206 ? -8.511 5.547 -26.794 1.00 65.50 206 TYR A O 1
ATOM 1679 N N . ASN A 1 207 ? -8.259 4.529 -28.750 1.00 71.69 207 ASN A N 1
ATOM 1680 C CA . ASN A 1 207 ? -7.293 5.427 -29.380 1.00 71.69 207 ASN A CA 1
ATOM 1681 C C . ASN A 1 207 ? -7.037 4.993 -30.846 1.00 71.69 207 ASN A C 1
ATOM 1683 O O . ASN A 1 207 ? -7.477 3.931 -31.287 1.00 71.69 207 ASN A O 1
ATOM 1687 N N . LYS A 1 208 ? -6.248 5.785 -31.586 1.00 76.75 208 LYS A N 1
ATOM 1688 C CA . LYS A 1 208 ? -5.802 5.463 -32.956 1.00 76.75 208 LYS A CA 1
ATOM 1689 C C . LYS A 1 208 ? -5.058 4.126 -33.066 1.00 76.75 208 LYS A C 1
ATOM 1691 O O . LYS A 1 208 ? -5.142 3.454 -34.088 1.00 76.75 208 LYS A O 1
ATOM 1696 N N . SER A 1 209 ? -4.318 3.743 -32.023 1.00 78.06 209 SER A N 1
ATOM 1697 C CA . SER A 1 209 ? -3.578 2.476 -32.000 1.00 78.06 209 SER A CA 1
ATOM 1698 C C . SER A 1 209 ? -4.535 1.284 -32.018 1.00 78.06 209 SER A C 1
ATOM 1700 O O . SER A 1 209 ? -4.314 0.343 -32.768 1.00 78.06 209 SER A O 1
ATOM 1702 N N . GLY A 1 210 ? -5.648 1.348 -31.280 1.00 80.88 210 GLY A N 1
ATOM 1703 C CA . GLY A 1 210 ? -6.640 0.276 -31.253 1.00 80.88 210 GLY A CA 1
ATOM 1704 C C . GLY A 1 210 ? -7.302 0.028 -32.609 1.00 80.88 210 GLY A C 1
ATOM 1705 O O . GLY A 1 210 ? -7.485 -1.120 -33.012 1.00 80.88 210 GLY A O 1
ATOM 1706 N N . GLU A 1 211 ? -7.591 1.093 -33.358 1.00 82.19 211 GLU A N 1
ATOM 1707 C CA . GLU A 1 211 ? -8.078 0.985 -34.737 1.00 82.19 211 GLU A CA 1
ATOM 1708 C C . GLU A 1 211 ? -7.054 0.287 -35.644 1.00 82.19 211 GLU A C 1
ATOM 1710 O O . GLU A 1 211 ? -7.377 -0.721 -36.278 1.00 82.19 211 GLU A O 1
ATOM 1715 N N . LEU A 1 212 ? -5.814 0.787 -35.663 1.00 85.38 212 LEU A N 1
ATOM 1716 C CA . LEU A 1 212 ? -4.757 0.304 -36.556 1.00 85.38 212 LEU A CA 1
ATOM 1717 C C . LEU A 1 212 ? -4.266 -1.109 -36.212 1.00 85.38 212 LEU A C 1
ATOM 1719 O O . LEU A 1 212 ? -3.959 -1.874 -37.120 1.00 85.38 212 LEU A O 1
ATOM 1723 N N . LYS A 1 213 ? -4.179 -1.457 -34.923 1.00 83.00 213 LYS A N 1
ATOM 1724 C CA . LYS A 1 213 ? -3.635 -2.742 -34.458 1.00 83.00 213 LYS A CA 1
ATOM 1725 C C . LYS A 1 213 ? -4.681 -3.849 -34.338 1.00 83.00 213 LYS A C 1
ATOM 1727 O O . LYS A 1 213 ? -4.325 -5.018 -34.463 1.00 83.00 213 LYS A O 1
ATOM 1732 N N . TYR A 1 214 ? -5.948 -3.516 -34.071 1.00 86.38 214 TYR A N 1
ATOM 1733 C CA . TYR A 1 214 ? -6.940 -4.526 -33.675 1.00 86.38 214 TYR A CA 1
ATOM 1734 C C . TYR A 1 214 ? -8.215 -4.521 -34.526 1.00 86.38 214 TYR A C 1
ATOM 1736 O O . TYR A 1 214 ? -8.770 -5.591 -34.761 1.00 86.38 214 TYR A O 1
ATOM 1744 N N . ILE A 1 215 ? -8.674 -3.365 -35.029 1.00 86.62 215 ILE A N 1
ATOM 1745 C CA . ILE A 1 215 ? -9.883 -3.293 -35.875 1.00 86.62 215 ILE A CA 1
ATOM 1746 C C . ILE A 1 215 ? -9.545 -3.573 -37.337 1.00 86.62 215 ILE A C 1
ATOM 1748 O O . ILE A 1 215 ? -10.118 -4.489 -37.931 1.00 86.62 215 ILE A O 1
ATOM 1752 N N . LEU A 1 216 ? -8.626 -2.803 -37.930 1.00 88.44 216 LEU A N 1
ATOM 1753 C CA . LEU A 1 216 ? -8.281 -2.968 -39.343 1.00 88.44 216 LEU A CA 1
ATOM 1754 C C . LEU A 1 216 ? -7.730 -4.373 -39.625 1.00 88.44 216 LEU A C 1
ATOM 1756 O O . LEU A 1 216 ? -8.264 -5.023 -40.522 1.00 88.44 216 LEU A O 1
ATOM 1760 N N . PRO A 1 217 ? -6.792 -4.927 -38.829 1.00 89.69 217 PRO A N 1
ATOM 1761 C CA . PRO A 1 217 ? -6.297 -6.276 -39.081 1.00 89.69 217 PRO A CA 1
ATOM 1762 C C . PRO A 1 217 ? -7.380 -7.355 -38.967 1.00 89.69 217 PRO A C 1
ATOM 1764 O O . PRO A 1 217 ? -7.246 -8.394 -39.600 1.00 89.69 217 PRO A O 1
ATOM 1767 N N . ALA A 1 218 ? -8.454 -7.126 -38.202 1.00 89.12 218 ALA A N 1
ATOM 1768 C CA . ALA A 1 218 ? -9.557 -8.077 -38.037 1.00 89.12 218 ALA A CA 1
ATOM 1769 C C . ALA A 1 218 ? -10.670 -7.942 -39.091 1.00 89.12 218 ALA A C 1
ATOM 1771 O O . ALA A 1 218 ? -11.518 -8.826 -39.201 1.00 89.12 218 ALA A O 1
ATOM 1772 N N . THR A 1 219 ? -10.699 -6.841 -39.845 1.00 89.56 219 THR A N 1
ATOM 1773 C CA . THR A 1 219 ? -11.778 -6.526 -40.802 1.00 89.56 219 THR A CA 1
ATOM 1774 C C . THR A 1 219 ? -11.310 -6.487 -42.253 1.00 89.56 219 THR A C 1
ATOM 1776 O O . THR A 1 219 ? -12.139 -6.571 -43.157 1.00 89.56 219 THR A O 1
ATOM 1779 N N . GLN A 1 220 ? -10.000 -6.409 -42.487 1.00 91.50 220 GLN A N 1
ATOM 1780 C CA . GLN A 1 220 ? -9.391 -6.440 -43.812 1.00 91.50 220 GLN A CA 1
ATOM 1781 C C . GLN A 1 220 ? -8.026 -7.135 -43.779 1.00 91.50 220 GLN A C 1
ATOM 1783 O O . GLN A 1 220 ? -7.403 -7.284 -42.728 1.00 91.50 220 GLN A O 1
ATOM 1788 N N . GLU A 1 221 ? -7.558 -7.567 -44.948 1.00 90.62 221 GLU A N 1
ATOM 1789 C CA . GLU A 1 221 ? -6.249 -8.196 -45.084 1.00 90.62 221 GLU A CA 1
ATOM 1790 C C . GLU A 1 221 ? -5.134 -7.178 -44.812 1.00 90.62 221 GLU A C 1
ATOM 1792 O O . GLU A 1 221 ? -5.019 -6.157 -45.490 1.00 90.62 221 GLU A O 1
ATOM 1797 N N . MET A 1 222 ? -4.301 -7.462 -43.812 1.00 84.62 222 MET A N 1
ATOM 1798 C CA . MET A 1 222 ? -3.113 -6.678 -43.486 1.00 84.62 222 MET A CA 1
ATOM 1799 C C . MET A 1 222 ? -1.922 -7.622 -43.360 1.00 84.62 222 MET A C 1
ATOM 1801 O O . MET A 1 222 ? -1.985 -8.635 -42.664 1.00 84.62 222 MET A O 1
ATOM 1805 N N . TYR A 1 223 ? -0.822 -7.304 -44.043 1.00 84.19 223 TYR A N 1
ATOM 1806 C CA . TYR A 1 223 ? 0.360 -8.175 -44.097 1.00 84.19 223 TYR A CA 1
ATOM 1807 C C . TYR A 1 223 ? 0.037 -9.602 -44.598 1.00 84.19 223 TYR A C 1
ATOM 1809 O O . TYR A 1 223 ? 0.565 -10.585 -44.082 1.00 84.19 223 TYR A O 1
ATOM 1817 N N . GLY A 1 224 ? -0.860 -9.724 -45.586 1.00 89.69 224 GLY A N 1
ATOM 1818 C CA . GLY A 1 224 ? -1.182 -10.991 -46.256 1.00 89.69 224 GLY A CA 1
ATOM 1819 C C . GLY A 1 224 ? -2.198 -11.895 -45.546 1.00 89.69 224 GLY A C 1
ATOM 1820 O O . GLY A 1 224 ? -2.385 -13.032 -45.973 1.00 89.69 224 GLY A O 1
ATOM 1821 N N . LYS A 1 225 ? -2.833 -11.447 -44.449 1.00 91.75 225 LYS A N 1
ATOM 1822 C CA . LYS A 1 225 ? -3.961 -12.159 -43.816 1.00 91.75 225 LYS A CA 1
ATOM 1823 C C . LYS A 1 225 ? -4.836 -11.254 -42.947 1.00 91.75 225 LYS A C 1
ATOM 1825 O O . LYS A 1 225 ? -4.463 -10.134 -42.611 1.00 91.75 225 LYS A O 1
ATOM 1830 N N . VAL A 1 226 ? -5.995 -11.775 -42.549 1.00 90.12 226 VAL A N 1
ATOM 1831 C CA . VAL A 1 226 ? -6.827 -11.203 -41.481 1.00 90.12 226 VAL A CA 1
ATOM 1832 C C . VAL A 1 226 ? -6.342 -11.750 -40.137 1.00 90.12 226 VAL A C 1
ATOM 1834 O O . VAL A 1 226 ? -6.156 -12.958 -39.973 1.00 90.12 226 VAL A O 1
ATOM 1837 N N . TRP A 1 227 ? -6.125 -10.864 -39.172 1.00 86.94 227 TRP A N 1
ATOM 1838 C CA . TRP A 1 227 ? -5.617 -11.175 -37.841 1.00 86.94 227 TRP A CA 1
ATOM 1839 C C . TRP A 1 227 ? -6.730 -11.089 -36.790 1.00 86.94 227 TRP A C 1
ATOM 1841 O O . TRP A 1 227 ? -7.381 -10.052 -36.669 1.00 86.94 227 TRP A O 1
ATOM 1851 N N . PRO A 1 228 ? -6.938 -12.126 -35.960 1.00 86.88 228 PRO A N 1
ATOM 1852 C CA . PRO A 1 228 ? -8.054 -12.176 -35.018 1.00 86.88 228 PRO A CA 1
ATOM 1853 C C . PRO A 1 228 ? -7.781 -11.421 -33.702 1.00 86.88 228 PRO A C 1
ATOM 1855 O O . PRO A 1 228 ? -8.263 -11.834 -32.654 1.00 86.88 228 PRO A O 1
ATOM 1858 N N . PHE A 1 229 ? -7.027 -10.316 -33.716 1.00 84.56 229 PHE A N 1
ATOM 1859 C CA . PHE A 1 229 ? -6.624 -9.585 -32.499 1.00 84.56 229 PHE A CA 1
ATOM 1860 C C . PHE A 1 229 ? -7.701 -8.658 -31.922 1.00 84.56 229 PHE A C 1
ATOM 1862 O O . PHE A 1 229 ? -7.437 -7.890 -30.999 1.00 84.56 229 PHE A O 1
ATOM 1869 N N . ILE A 1 230 ? -8.935 -8.739 -32.424 1.00 85.62 230 ILE A N 1
ATOM 1870 C CA . ILE A 1 230 ? -10.048 -7.905 -31.957 1.00 85.62 230 ILE A CA 1
ATOM 1871 C C . ILE A 1 230 ? -10.312 -8.065 -30.447 1.00 85.62 230 ILE A C 1
ATOM 1873 O O . ILE A 1 230 ? -10.805 -7.137 -29.812 1.00 85.62 230 ILE A O 1
ATOM 1877 N N . TYR A 1 231 ? -9.930 -9.206 -29.853 1.00 84.44 231 TYR A N 1
ATOM 1878 C CA . TYR A 1 231 ? -10.049 -9.470 -28.414 1.00 84.44 231 TYR A CA 1
ATOM 1879 C C . TYR A 1 231 ? -9.217 -8.516 -27.537 1.00 84.44 231 TYR A C 1
ATOM 1881 O O . TYR A 1 231 ? -9.512 -8.370 -26.353 1.00 84.44 231 TYR A O 1
ATOM 1889 N N . ALA A 1 232 ? -8.199 -7.850 -28.094 1.00 83.88 232 ALA A N 1
ATOM 1890 C CA . ALA A 1 232 ? -7.388 -6.867 -27.378 1.00 83.88 232 ALA A CA 1
ATOM 1891 C C . ALA A 1 232 ? -8.141 -5.545 -27.112 1.00 83.88 232 ALA A C 1
ATOM 1893 O O . ALA A 1 232 ? -7.730 -4.747 -26.262 1.00 83.88 232 ALA A O 1
ATOM 1894 N N . LEU A 1 233 ? -9.265 -5.308 -27.802 1.00 82.38 233 LEU A N 1
ATOM 1895 C CA . LEU A 1 233 ? -10.142 -4.164 -27.557 1.00 82.38 233 LEU A CA 1
ATOM 1896 C C . LEU A 1 233 ? -11.027 -4.431 -26.339 1.00 82.38 233 LEU A C 1
ATOM 1898 O O . LEU A 1 233 ? -11.997 -5.182 -26.392 1.00 82.38 233 LEU A O 1
ATOM 1902 N N . GLN A 1 234 ? -10.713 -3.766 -25.233 1.00 76.56 234 GLN A N 1
ATOM 1903 C CA . GLN A 1 234 ? -11.360 -3.994 -23.935 1.00 76.56 234 GLN A CA 1
ATOM 1904 C C . GLN A 1 234 ? -12.424 -2.946 -23.577 1.00 76.56 234 GLN A C 1
ATOM 1906 O O . GLN A 1 234 ? -12.869 -2.859 -22.434 1.00 76.56 234 GLN A O 1
ATOM 1911 N N . GLY A 1 235 ? -12.839 -2.127 -24.541 1.00 78.62 235 GLY A N 1
ATOM 1912 C CA . GLY A 1 235 ? -13.785 -1.050 -24.277 1.00 78.62 235 GLY A CA 1
ATOM 1913 C C . GLY A 1 235 ? -13.172 0.102 -23.466 1.00 78.62 235 GLY A C 1
ATOM 1914 O O . GLY A 1 235 ? -11.955 0.280 -23.396 1.00 78.62 235 GLY A O 1
ATOM 1915 N N . SER A 1 236 ? -14.039 0.860 -22.788 1.00 79.12 236 SER A N 1
ATOM 1916 C CA . SER A 1 236 ? -13.676 2.054 -22.006 1.00 79.12 236 SER A CA 1
ATOM 1917 C C . SER A 1 236 ? -12.716 1.783 -20.835 1.00 79.12 236 SER A C 1
ATOM 1919 O O . SER A 1 236 ? -11.916 2.644 -20.449 1.00 79.12 236 SER A O 1
ATOM 1921 N N . ASN A 1 237 ? -12.842 0.608 -20.199 1.00 84.06 237 ASN A N 1
ATOM 1922 C CA . ASN A 1 237 ? -12.118 0.218 -18.980 1.00 84.06 237 ASN A CA 1
ATOM 1923 C C . ASN A 1 237 ? -12.106 1.280 -17.863 1.00 84.06 237 ASN A C 1
ATOM 1925 O O . ASN A 1 237 ? -11.209 1.285 -17.021 1.00 84.06 237 ASN A O 1
ATOM 1929 N N . ARG A 1 238 ? -13.076 2.203 -17.832 1.00 89.38 238 ARG A N 1
ATOM 1930 C CA . ARG A 1 238 ? -13.059 3.351 -16.916 1.00 89.38 238 ARG A CA 1
ATOM 1931 C C . ARG A 1 238 ? -13.020 2.932 -15.448 1.00 89.38 238 ARG A C 1
ATOM 1933 O O . ARG A 1 238 ? -12.136 3.375 -14.724 1.00 89.38 238 ARG A O 1
ATOM 1940 N N . ALA A 1 239 ? -13.922 2.042 -15.031 1.00 92.19 239 ALA A N 1
ATOM 1941 C CA . ALA A 1 239 ? -13.967 1.557 -13.651 1.00 92.19 239 ALA A CA 1
ATOM 1942 C C . ALA A 1 239 ? -12.666 0.837 -13.251 1.00 92.19 239 ALA A C 1
ATOM 1944 O O . ALA A 1 239 ? -12.106 1.130 -12.196 1.00 92.19 239 ALA A O 1
ATOM 1945 N N . HIS A 1 240 ? -12.150 -0.041 -14.123 1.00 92.44 240 HIS A N 1
ATOM 1946 C CA . HIS A 1 240 ? -10.869 -0.729 -13.921 1.00 92.44 240 HIS A CA 1
ATOM 1947 C C . HIS A 1 240 ? -9.718 0.261 -13.761 1.00 92.44 240 HIS A C 1
ATOM 1949 O O . HIS A 1 240 ? -8.977 0.202 -12.792 1.00 92.44 240 HIS A O 1
ATOM 1955 N N . ARG A 1 241 ? -9.586 1.213 -14.682 1.00 91.94 241 ARG A N 1
ATOM 1956 C CA . ARG A 1 241 ? -8.519 2.215 -14.682 1.00 91.94 241 ARG A CA 1
ATOM 1957 C C . ARG A 1 241 ? -8.585 3.143 -13.477 1.00 91.94 241 ARG A C 1
ATOM 1959 O O . ARG A 1 241 ? -7.552 3.416 -12.876 1.00 91.94 241 ARG A O 1
ATOM 1966 N N . GLU A 1 242 ? -9.774 3.617 -13.108 1.00 96.06 242 GLU A N 1
ATOM 1967 C CA . GLU A 1 242 ? -9.953 4.429 -11.902 1.00 96.06 242 GLU A CA 1
ATOM 1968 C C . GLU A 1 242 ? -9.554 3.649 -10.649 1.00 96.06 242 GLU A C 1
ATOM 1970 O O . GLU A 1 242 ? -8.800 4.165 -9.825 1.00 96.06 242 GLU A O 1
ATOM 1975 N N . TYR A 1 243 ? -9.999 2.397 -10.531 1.00 96.12 243 TYR A N 1
ATOM 1976 C CA . TYR A 1 243 ? -9.590 1.504 -9.453 1.00 96.12 243 TYR A CA 1
ATOM 1977 C C . TYR A 1 243 ? -8.070 1.285 -9.449 1.00 96.12 243 TYR A C 1
ATOM 1979 O O . TYR A 1 243 ? -7.411 1.507 -8.433 1.00 96.12 243 TYR A O 1
ATOM 1987 N N . PHE A 1 244 ? -7.494 0.904 -10.584 1.00 96.69 244 PHE A N 1
ATOM 1988 C CA . PHE A 1 244 ? -6.088 0.552 -10.709 1.00 96.69 244 PHE A CA 1
ATOM 1989 C C . PHE A 1 244 ? -5.179 1.741 -10.388 1.00 96.69 244 PHE A C 1
ATOM 1991 O O . PHE A 1 244 ? -4.310 1.632 -9.527 1.00 96.69 244 PHE A O 1
ATOM 1998 N N . VAL A 1 245 ? -5.407 2.896 -11.024 1.00 96.56 245 VAL A N 1
ATOM 1999 C CA . VAL A 1 245 ? -4.592 4.102 -10.817 1.00 96.56 245 VAL A CA 1
ATOM 2000 C C . VAL A 1 245 ? -4.679 4.557 -9.364 1.00 96.56 245 VAL A C 1
ATOM 2002 O O . VAL A 1 245 ? -3.644 4.795 -8.750 1.00 96.56 245 VAL A O 1
ATOM 2005 N N . ARG A 1 246 ? -5.880 4.627 -8.770 1.00 95.69 246 ARG A N 1
ATOM 2006 C CA . ARG A 1 246 ? -6.035 5.065 -7.371 1.00 95.69 246 ARG A CA 1
ATOM 2007 C C . ARG A 1 246 ? -5.276 4.161 -6.405 1.00 95.69 246 ARG A C 1
ATOM 2009 O O . ARG A 1 246 ? -4.559 4.668 -5.545 1.00 95.69 246 ARG A O 1
ATOM 2016 N N . ASN A 1 247 ? -5.417 2.846 -6.550 1.00 95.75 247 ASN A N 1
ATOM 2017 C CA . ASN A 1 247 ? -4.830 1.898 -5.607 1.00 95.75 247 ASN A CA 1
ATOM 2018 C C . ASN A 1 247 ? -3.328 1.699 -5.836 1.00 95.75 247 ASN A C 1
ATOM 2020 O O . ASN A 1 247 ? -2.566 1.707 -4.871 1.00 95.75 247 ASN A O 1
ATOM 2024 N N . ARG A 1 248 ? -2.872 1.602 -7.092 1.00 96.56 248 ARG A N 1
ATOM 2025 C CA . ARG A 1 248 ? -1.439 1.486 -7.392 1.00 96.56 248 ARG A CA 1
ATOM 2026 C C . ARG A 1 248 ? -0.673 2.736 -6.988 1.00 96.56 248 ARG A C 1
ATOM 2028 O O . ARG A 1 248 ? 0.408 2.628 -6.418 1.00 96.56 248 ARG A O 1
ATOM 2035 N N . PHE A 1 249 ? -1.233 3.916 -7.255 1.00 96.31 249 PHE A N 1
ATOM 2036 C CA . PHE A 1 249 ? -0.569 5.165 -6.902 1.00 96.31 249 PHE A CA 1
ATOM 2037 C C . PHE A 1 249 ? -0.490 5.313 -5.385 1.00 96.31 249 PHE A C 1
ATOM 2039 O O . PHE A 1 249 ? 0.570 5.666 -4.892 1.00 96.31 249 PHE A O 1
ATOM 2046 N N . ALA A 1 250 ? -1.548 4.968 -4.641 1.00 94.88 250 ALA A N 1
ATOM 2047 C CA . ALA A 1 250 ? -1.500 4.949 -3.178 1.00 94.88 250 ALA A CA 1
ATOM 2048 C C . ALA A 1 250 ? -0.439 3.968 -2.643 1.00 94.88 250 ALA A C 1
ATOM 2050 O O . ALA A 1 250 ? 0.354 4.336 -1.781 1.00 94.88 250 ALA A O 1
ATOM 2051 N N . LEU A 1 251 ? -0.374 2.748 -3.192 1.00 95.81 251 LEU A N 1
ATOM 2052 C CA . LEU A 1 251 ? 0.625 1.744 -2.812 1.00 95.81 251 LEU A CA 1
ATOM 2053 C C . LEU A 1 251 ? 2.059 2.233 -3.040 1.00 95.81 251 LEU A C 1
ATOM 2055 O O . LEU A 1 251 ? 2.911 2.089 -2.166 1.00 95.81 251 LEU A O 1
ATOM 2059 N N . LEU A 1 252 ? 2.344 2.806 -4.208 1.00 95.69 252 LEU A N 1
ATOM 2060 C CA . LEU A 1 252 ? 3.688 3.291 -4.507 1.00 95.69 252 LEU A CA 1
ATOM 2061 C C . LEU A 1 252 ? 4.010 4.595 -3.780 1.00 95.69 252 LEU A C 1
ATOM 2063 O O . LEU A 1 252 ? 5.143 4.767 -3.346 1.00 95.69 252 LEU A O 1
ATOM 2067 N N . ASP A 1 253 ? 3.025 5.465 -3.557 1.00 94.44 253 ASP A N 1
ATOM 2068 C CA . ASP A 1 253 ? 3.187 6.628 -2.683 1.00 94.44 253 ASP A CA 1
ATOM 2069 C C . ASP A 1 253 ? 3.580 6.168 -1.267 1.00 94.44 253 ASP A C 1
ATOM 2071 O O . ASP A 1 253 ? 4.478 6.752 -0.665 1.00 94.44 253 ASP A O 1
ATOM 2075 N N . ALA A 1 254 ? 3.008 5.063 -0.773 1.00 93.31 254 ALA A N 1
ATOM 2076 C CA . ALA A 1 254 ? 3.401 4.443 0.493 1.00 93.31 254 ALA A CA 1
ATOM 2077 C C . ALA A 1 254 ? 4.804 3.812 0.450 1.00 93.31 254 ALA A C 1
ATOM 2079 O O . ALA A 1 254 ? 5.604 4.025 1.359 1.00 93.31 254 ALA A O 1
ATOM 2080 N N . LYS A 1 255 ? 5.140 3.085 -0.624 1.00 92.31 255 LYS A N 1
ATOM 2081 C CA . LYS A 1 255 ? 6.473 2.489 -0.847 1.00 92.31 255 LYS A CA 1
ATOM 2082 C C . LYS A 1 255 ? 7.585 3.540 -0.853 1.00 92.31 255 LYS A C 1
ATOM 2084 O O . LYS A 1 255 ? 8.650 3.319 -0.279 1.00 92.31 255 LYS A O 1
ATOM 2089 N N . TYR A 1 256 ? 7.345 4.662 -1.527 1.00 91.88 256 TYR A N 1
ATOM 2090 C CA . TYR A 1 256 ? 8.325 5.728 -1.725 1.00 91.88 256 TYR A CA 1
ATOM 2091 C C . TYR A 1 256 ? 8.228 6.852 -0.681 1.00 91.88 256 TYR A C 1
ATOM 2093 O O . TYR A 1 256 ? 9.096 7.721 -0.652 1.00 91.88 256 TYR A O 1
ATOM 2101 N N . GLY A 1 257 ? 7.220 6.830 0.196 1.00 87.06 257 GLY A N 1
ATOM 2102 C CA . GLY A 1 257 ? 7.036 7.823 1.258 1.00 87.06 257 GLY A CA 1
ATOM 2103 C C . GLY A 1 257 ? 6.658 9.219 0.747 1.00 87.06 257 GLY A C 1
ATOM 2104 O O . GLY A 1 257 ? 7.156 10.213 1.277 1.00 87.06 257 GLY A O 1
ATOM 2105 N N . THR A 1 258 ? 5.815 9.306 -0.288 1.00 84.25 258 THR A N 1
ATOM 2106 C CA . THR A 1 258 ? 5.425 10.571 -0.941 1.00 84.25 258 THR A CA 1
ATOM 2107 C C . THR A 1 258 ? 4.111 11.155 -0.397 1.00 84.25 258 THR A C 1
ATOM 2109 O O . THR A 1 258 ? 3.380 10.518 0.361 1.00 84.25 258 THR A O 1
ATOM 2112 N N . SER A 1 259 ? 3.791 12.394 -0.794 1.00 65.75 259 SER A N 1
ATOM 2113 C CA . SER A 1 259 ? 2.736 13.246 -0.207 1.00 65.75 259 SER A CA 1
ATOM 2114 C C . SER A 1 259 ? 1.372 12.602 0.097 1.00 65.75 259 SER A C 1
ATOM 2116 O O . SER A 1 259 ? 0.752 12.998 1.080 1.00 65.75 259 SER A O 1
ATOM 2118 N N . ASN A 1 260 ? 0.848 11.673 -0.713 1.00 70.69 260 ASN A N 1
ATOM 2119 C CA . ASN A 1 260 ? -0.487 11.111 -0.439 1.00 70.69 260 ASN A CA 1
ATOM 2120 C C . ASN A 1 260 ? -0.465 10.042 0.652 1.00 70.69 260 ASN A C 1
ATOM 2122 O O . ASN A 1 260 ? -1.481 9.844 1.320 1.00 70.69 260 ASN A O 1
ATOM 2126 N N . PHE A 1 261 ? 0.674 9.379 0.860 1.00 84.31 261 PHE A N 1
ATOM 2127 C CA . PHE A 1 261 ? 0.812 8.349 1.885 1.00 84.31 261 PHE A CA 1
ATOM 2128 C C . PHE A 1 261 ? 0.466 8.892 3.269 1.00 84.31 261 PHE A C 1
ATOM 2130 O O . PHE A 1 261 ? -0.268 8.264 4.028 1.00 84.31 261 PHE A O 1
ATOM 2137 N N . THR A 1 262 ? 0.916 10.115 3.556 1.00 87.62 262 THR A N 1
ATOM 2138 C CA . THR A 1 262 ? 0.703 10.750 4.855 1.00 87.62 262 THR A CA 1
ATOM 2139 C C . THR A 1 262 ? -0.741 11.185 5.078 1.00 87.62 262 THR A C 1
ATOM 2141 O O . THR A 1 262 ? -1.112 11.440 6.219 1.00 87.62 262 THR A O 1
ATOM 2144 N N . SER A 1 263 ? -1.566 11.264 4.026 1.00 89.44 263 SER A N 1
ATOM 2145 C CA . SER A 1 263 ? -2.981 11.649 4.111 1.00 89.44 263 SER A CA 1
ATOM 2146 C C . SER A 1 263 ? -3.898 10.491 4.521 1.00 89.44 263 SER A C 1
ATOM 2148 O O . SER A 1 263 ? -4.931 10.724 5.155 1.00 89.44 263 SER A O 1
ATOM 2150 N N . ASP A 1 264 ? -3.510 9.247 4.224 1.00 93.69 264 ASP A N 1
ATOM 2151 C CA . ASP A 1 264 ? -4.187 8.040 4.697 1.00 93.69 264 ASP A CA 1
ATOM 2152 C C . ASP A 1 264 ? -3.698 7.697 6.106 1.00 93.69 264 ASP A C 1
ATOM 2154 O O . ASP A 1 264 ? -2.824 6.857 6.289 1.00 93.69 264 ASP A O 1
ATOM 2158 N N . ASN A 1 265 ? -4.216 8.402 7.107 1.00 94.38 265 ASN A N 1
ATOM 2159 C CA . ASN A 1 265 ? -3.724 8.338 8.479 1.00 94.38 265 ASN A CA 1
ATOM 2160 C C . ASN A 1 265 ? -4.837 8.213 9.523 1.00 94.38 265 ASN A C 1
ATOM 2162 O O . ASN A 1 265 ? -5.990 8.569 9.270 1.00 94.38 265 ASN A O 1
ATOM 2166 N N . ILE A 1 266 ? -4.450 7.735 10.698 1.00 95.19 266 ILE A N 1
ATOM 2167 C CA . ILE A 1 266 ? -5.141 8.004 11.958 1.00 95.19 266 ILE A CA 1
ATOM 2168 C C . ILE A 1 266 ? -4.394 9.125 12.673 1.00 95.19 266 ILE A C 1
ATOM 2170 O O . ILE A 1 266 ? -3.160 9.169 12.618 1.00 95.19 266 ILE A O 1
ATOM 2174 N N . ASP A 1 267 ? -5.133 10.002 13.342 1.00 92.81 267 ASP A N 1
ATOM 2175 C CA . ASP A 1 267 ? -4.573 11.016 14.230 1.00 92.81 267 ASP A CA 1
ATOM 2176 C C . ASP A 1 267 ? -4.717 10.521 15.680 1.00 92.81 267 ASP A C 1
ATOM 2178 O O . ASP A 1 267 ? -5.780 10.046 16.102 1.00 92.81 267 ASP A O 1
ATOM 2182 N N . LEU A 1 268 ? -3.629 10.608 16.444 1.00 94.62 268 LEU A N 1
ATOM 2183 C CA . LEU A 1 268 ? -3.604 10.251 17.858 1.00 94.62 268 LEU A CA 1
ATOM 2184 C C . LEU A 1 268 ? -2.662 11.159 18.653 1.00 94.62 268 LEU A C 1
ATOM 2186 O O . LEU A 1 268 ? -1.804 11.842 18.096 1.00 94.62 268 LEU A O 1
ATOM 2190 N N . TYR A 1 269 ? -2.790 11.109 19.975 1.00 95.19 269 TYR A N 1
ATOM 2191 C CA . TYR A 1 269 ? -1.880 11.771 20.902 1.00 95.19 269 TYR A CA 1
ATOM 2192 C C . TYR A 1 269 ? -1.369 10.751 21.909 1.00 95.19 269 TYR A C 1
ATOM 2194 O O . TYR A 1 269 ? -2.155 9.975 22.458 1.00 95.19 269 TYR A O 1
ATOM 2202 N N . LEU A 1 270 ? -0.062 10.772 22.159 1.00 95.00 270 LEU A N 1
ATOM 2203 C CA . LEU A 1 270 ? 0.590 9.956 23.179 1.00 95.00 270 LEU A CA 1
ATOM 2204 C C . LEU A 1 270 ? 1.310 10.877 24.163 1.00 95.00 270 LEU A C 1
ATOM 2206 O O . LEU A 1 270 ? 2.001 11.802 23.746 1.00 95.00 270 LEU A O 1
ATOM 2210 N N . ALA A 1 271 ? 1.163 10.623 25.461 1.00 94.88 271 ALA A N 1
ATOM 2211 C CA . ALA A 1 271 ? 1.983 11.255 26.489 1.00 94.88 271 ALA A CA 1
ATOM 2212 C C . ALA A 1 271 ? 3.054 10.271 26.947 1.00 94.88 271 ALA A C 1
ATOM 2214 O O . ALA A 1 271 ? 2.742 9.314 27.652 1.00 94.88 271 ALA A O 1
ATOM 2215 N N . ARG A 1 272 ? 4.298 10.534 26.549 1.00 94.50 272 ARG A N 1
ATOM 2216 C CA . ARG A 1 272 ? 5.451 9.690 26.854 1.00 94.50 272 ARG A CA 1
ATOM 2217 C C . ARG A 1 272 ? 6.741 10.497 26.952 1.00 94.50 272 ARG A C 1
ATOM 2219 O O . ARG A 1 272 ? 6.878 11.560 26.343 1.00 94.50 272 ARG A O 1
ATOM 2226 N N . THR A 1 273 ? 7.721 9.962 27.659 1.00 94.88 273 THR A N 1
ATOM 2227 C CA . THR A 1 273 ? 9.087 10.479 27.726 1.00 94.88 273 THR A CA 1
ATOM 2228 C C . THR A 1 273 ? 10.034 9.665 26.844 1.00 94.88 273 THR A C 1
ATOM 2230 O O . THR A 1 273 ? 9.740 8.540 26.438 1.00 94.88 273 THR A O 1
ATOM 2233 N N . ALA A 1 274 ? 11.215 10.220 26.561 1.00 92.88 274 ALA A N 1
ATOM 2234 C CA . ALA A 1 274 ? 12.243 9.523 25.789 1.00 92.88 274 ALA A CA 1
ATOM 2235 C C . ALA A 1 274 ? 12.848 8.310 26.526 1.00 92.88 274 ALA A C 1
ATOM 2237 O O . ALA A 1 274 ? 13.468 7.470 25.880 1.00 92.88 274 ALA A O 1
ATOM 2238 N N . ALA A 1 275 ? 12.686 8.227 27.852 1.00 94.00 275 ALA A N 1
ATOM 2239 C CA . ALA A 1 275 ? 13.157 7.104 28.660 1.00 94.00 275 ALA A CA 1
ATOM 2240 C C . ALA A 1 275 ? 12.172 5.924 28.673 1.00 94.00 275 ALA A C 1
ATOM 2242 O O . ALA A 1 275 ? 12.547 4.822 29.074 1.00 94.00 275 ALA A O 1
ATOM 2243 N N . ASP A 1 276 ? 10.928 6.144 28.241 1.00 94.44 276 ASP A N 1
ATOM 2244 C CA . ASP A 1 276 ? 9.905 5.105 28.217 1.00 94.44 276 ASP A CA 1
ATOM 2245 C C . ASP A 1 276 ? 10.267 4.035 27.185 1.00 94.44 276 ASP A C 1
ATOM 2247 O O . ASP A 1 276 ? 10.818 4.327 26.115 1.00 94.44 276 ASP A O 1
ATOM 2251 N N . THR A 1 277 ? 9.888 2.787 27.464 1.00 94.62 277 THR A N 1
ATOM 2252 C CA . THR A 1 277 ? 9.961 1.717 26.466 1.00 94.62 277 THR A CA 1
ATOM 2253 C C . THR A 1 277 ? 9.215 2.126 25.189 1.00 94.62 277 THR A C 1
ATOM 2255 O O . THR A 1 277 ? 8.227 2.862 25.267 1.00 94.62 277 THR A O 1
ATOM 2258 N N . PRO A 1 278 ? 9.661 1.704 23.992 1.00 96.06 278 PRO A N 1
ATOM 2259 C CA . PRO A 1 278 ? 8.952 2.021 22.758 1.00 96.06 278 PRO A CA 1
ATOM 2260 C C . PRO A 1 278 ? 7.485 1.583 22.812 1.00 96.06 278 PRO A C 1
ATOM 2262 O O . PRO A 1 278 ? 7.187 0.473 23.247 1.00 96.06 278 PRO A O 1
ATOM 2265 N N . ASP A 1 279 ? 6.596 2.448 22.330 1.00 96.81 279 ASP A N 1
ATOM 2266 C CA . ASP A 1 279 ? 5.175 2.145 22.219 1.00 96.81 279 ASP A CA 1
ATOM 2267 C C . ASP A 1 279 ? 5.002 1.363 20.929 1.00 96.81 279 ASP A C 1
ATOM 2269 O O . ASP A 1 279 ? 5.343 1.859 19.851 1.00 96.81 279 ASP A O 1
ATOM 2273 N N . VAL A 1 280 ? 4.521 0.129 21.030 1.00 97.31 280 VAL A N 1
ATOM 2274 C CA . VAL A 1 280 ? 4.466 -0.778 19.882 1.00 97.31 280 VAL A CA 1
ATOM 2275 C C . VAL A 1 280 ? 3.040 -0.882 19.370 1.00 97.31 280 VAL A C 1
ATOM 2277 O O . VAL A 1 280 ? 2.142 -1.343 20.075 1.00 97.31 280 VAL A O 1
ATOM 2280 N N . LEU A 1 281 ? 2.858 -0.504 18.107 1.00 98.00 281 LEU A N 1
ATOM 2281 C CA . LEU A 1 281 ? 1.638 -0.731 17.345 1.00 98.00 281 LEU A CA 1
ATOM 2282 C C . LEU A 1 281 ? 1.867 -1.936 16.441 1.00 98.00 281 LEU A C 1
ATOM 2284 O O . LEU A 1 281 ? 2.752 -1.909 15.585 1.00 98.00 281 LEU A O 1
ATOM 2288 N N . LYS A 1 282 ? 1.059 -2.980 16.605 1.00 98.50 282 LYS A N 1
ATOM 2289 C CA . LYS A 1 282 ? 1.053 -4.141 15.716 1.00 98.50 282 LYS A CA 1
ATOM 2290 C C . LYS A 1 282 ? -0.113 -4.025 14.749 1.00 98.50 282 LYS A C 1
ATOM 2292 O O . LYS A 1 282 ? -1.260 -3.847 15.153 1.00 98.50 282 LYS A O 1
ATOM 2297 N N . ILE A 1 283 ? 0.181 -4.134 13.464 1.00 98.62 283 ILE A N 1
ATOM 2298 C CA . ILE A 1 283 ? -0.781 -3.939 12.383 1.00 98.62 283 ILE A CA 1
ATOM 2299 C C . ILE A 1 283 ? -0.801 -5.199 11.532 1.00 98.62 283 ILE A C 1
ATOM 2301 O O . ILE A 1 283 ? 0.244 -5.635 11.065 1.00 98.62 283 ILE A O 1
ATOM 2305 N N . THR A 1 284 ? -1.981 -5.767 11.287 1.00 98.69 284 THR A N 1
ATOM 2306 C CA . THR A 1 284 ? -2.152 -6.765 10.217 1.00 98.69 284 THR A CA 1
ATOM 2307 C C . THR A 1 284 ? -2.688 -6.076 8.976 1.00 98.69 284 THR A C 1
ATOM 2309 O O . THR A 1 284 ? -3.705 -5.377 9.043 1.00 98.69 284 THR A O 1
ATOM 2312 N N . ALA A 1 285 ? -2.024 -6.272 7.841 1.00 98.25 285 ALA A N 1
ATOM 2313 C CA . ALA A 1 285 ? -2.392 -5.617 6.594 1.00 98.25 285 ALA A CA 1
ATOM 2314 C C . ALA A 1 285 ? -3.623 -6.272 5.941 1.00 98.25 285 ALA A C 1
ATOM 2316 O O . ALA A 1 285 ? -3.712 -7.495 5.842 1.00 98.25 285 ALA A O 1
ATOM 2317 N N . ASN A 1 286 ? -4.574 -5.472 5.451 1.00 97.44 286 ASN A N 1
ATOM 2318 C CA . ASN A 1 286 ? -5.722 -5.970 4.677 1.00 97.44 286 ASN A CA 1
ATOM 2319 C C . ASN A 1 286 ? -5.341 -6.378 3.242 1.00 97.44 286 ASN A C 1
ATOM 2321 O O . ASN A 1 286 ? -5.998 -7.215 2.624 1.00 97.44 286 ASN A O 1
ATOM 2325 N N . GLU A 1 287 ? -4.285 -5.767 2.718 1.00 95.44 287 GLU A N 1
ATOM 2326 C CA . GLU A 1 287 ? -3.717 -5.970 1.389 1.00 95.44 287 GLU A CA 1
ATOM 2327 C C . GLU A 1 287 ? -2.234 -5.591 1.413 1.00 95.44 287 GLU A C 1
ATOM 2329 O O . GLU A 1 287 ? -1.741 -5.122 2.439 1.00 95.44 287 GLU A O 1
ATOM 2334 N N . VAL A 1 288 ? -1.519 -5.799 0.304 1.00 96.12 288 VAL A N 1
ATOM 2335 C CA . VAL A 1 288 ? -0.111 -5.392 0.206 1.00 96.12 288 VAL A CA 1
ATOM 2336 C C . VAL A 1 288 ? -0.011 -3.876 0.369 1.00 96.12 288 VAL A C 1
ATOM 2338 O O . VAL A 1 288 ? -0.586 -3.143 -0.433 1.00 96.12 288 VAL A O 1
ATOM 2341 N N . TYR A 1 289 ? 0.686 -3.402 1.404 1.00 96.06 289 TYR A N 1
ATOM 2342 C CA . TYR A 1 289 ? 0.811 -1.970 1.697 1.00 96.06 289 TYR A CA 1
ATOM 2343 C C . TYR A 1 289 ? 1.974 -1.669 2.651 1.00 96.06 289 TYR A C 1
ATOM 2345 O O . TYR A 1 289 ? 2.549 -2.587 3.228 1.00 96.06 289 TYR A O 1
ATOM 2353 N N . ALA A 1 290 ? 2.318 -0.393 2.836 1.00 94.56 290 ALA A N 1
ATOM 2354 C CA . ALA A 1 290 ? 3.269 0.049 3.860 1.00 94.56 290 ALA A CA 1
ATOM 2355 C C . ALA A 1 290 ? 2.565 0.867 4.947 1.00 94.56 290 ALA A C 1
ATOM 2357 O O . ALA A 1 290 ? 1.619 1.599 4.670 1.00 94.56 290 ALA A O 1
ATOM 2358 N N . PHE A 1 291 ? 3.056 0.778 6.180 1.00 95.88 291 PHE A N 1
ATOM 2359 C CA . PHE A 1 291 ? 2.588 1.583 7.305 1.00 95.88 291 PHE A CA 1
ATOM 2360 C C . PHE A 1 291 ? 3.744 2.413 7.843 1.00 95.88 291 PHE A C 1
ATOM 2362 O O . PHE A 1 291 ? 4.916 2.069 7.685 1.00 95.88 291 PHE A O 1
ATOM 2369 N N . GLY A 1 292 ? 3.424 3.524 8.486 1.00 94.88 292 GLY A N 1
ATOM 2370 C CA . GLY A 1 292 ? 4.435 4.391 9.068 1.00 94.88 292 GLY A CA 1
ATOM 2371 C C . GLY A 1 292 ? 3.851 5.314 10.104 1.00 94.88 292 GLY A C 1
ATOM 2372 O O . GLY A 1 292 ? 2.650 5.291 10.348 1.00 94.88 292 GLY A O 1
ATOM 2373 N N . TYR A 1 293 ? 4.702 6.125 10.711 1.00 94.75 293 TYR A N 1
ATOM 2374 C CA . TYR A 1 293 ? 4.262 7.176 11.607 1.00 94.75 293 TYR A CA 1
ATOM 2375 C C . TYR A 1 293 ? 5.162 8.406 11.523 1.00 94.75 293 TYR A C 1
ATOM 2377 O O . TYR A 1 293 ? 6.323 8.345 11.101 1.00 94.75 293 TYR A O 1
ATOM 2385 N N . GLY A 1 294 ? 4.605 9.536 11.931 1.00 93.31 294 GLY A N 1
ATOM 2386 C CA . GLY A 1 294 ? 5.308 10.804 11.997 1.00 93.31 294 GLY A CA 1
ATOM 2387 C C . GLY A 1 294 ? 4.478 11.881 12.677 1.00 93.31 294 GLY A C 1
ATOM 2388 O O . GLY A 1 294 ? 3.410 11.621 13.232 1.00 93.31 294 GLY A O 1
ATOM 2389 N N . THR A 1 295 ? 4.984 13.104 12.620 1.00 90.94 295 THR A N 1
ATOM 2390 C CA . THR A 1 295 ? 4.272 14.318 13.031 1.00 90.94 295 THR A CA 1
ATOM 2391 C C . THR A 1 295 ? 3.990 15.178 11.802 1.00 90.94 295 THR A C 1
ATOM 2393 O O . THR A 1 295 ? 4.468 14.893 10.703 1.00 90.94 295 THR A O 1
ATOM 2396 N N . ASN A 1 296 ? 3.260 16.280 11.974 1.00 84.25 296 ASN A N 1
ATOM 2397 C CA . ASN A 1 296 ? 3.044 17.244 10.889 1.00 84.25 296 ASN A CA 1
ATOM 2398 C C . ASN A 1 296 ? 4.349 17.816 10.312 1.00 84.25 296 ASN A C 1
ATOM 2400 O O . ASN A 1 296 ? 4.418 18.076 9.115 1.00 84.25 296 ASN A O 1
ATOM 2404 N N . ASN A 1 297 ? 5.369 17.994 11.155 1.00 84.38 297 ASN A N 1
ATOM 2405 C CA . ASN A 1 297 ? 6.638 18.614 10.763 1.00 84.38 297 ASN A CA 1
ATOM 2406 C C . ASN A 1 297 ? 7.696 17.581 10.353 1.00 84.38 297 ASN A C 1
ATOM 2408 O O . ASN A 1 297 ? 8.584 17.889 9.565 1.00 84.38 297 ASN A O 1
ATOM 2412 N N . SER A 1 298 ? 7.580 16.353 10.859 1.00 86.38 298 SER A N 1
ATOM 2413 C CA . SER A 1 298 ? 8.475 15.240 10.547 1.00 86.38 298 SER A CA 1
ATOM 2414 C C . SER A 1 298 ? 7.630 14.043 10.122 1.00 86.38 298 SER A C 1
ATOM 2416 O O . SER A 1 298 ? 7.380 13.151 10.932 1.00 86.38 298 SER A O 1
ATOM 2418 N N . PRO A 1 299 ? 7.133 14.011 8.875 1.00 83.31 299 PRO A N 1
ATOM 2419 C CA . PRO A 1 299 ? 6.143 13.026 8.475 1.00 83.31 299 PRO A CA 1
ATOM 2420 C C . PRO A 1 299 ? 6.695 11.608 8.337 1.00 83.31 299 PRO A C 1
ATOM 2422 O O . PRO A 1 299 ? 5.897 10.694 8.314 1.00 83.31 299 PRO A O 1
ATOM 2425 N N . ASN A 1 300 ? 8.005 11.375 8.275 1.00 84.44 300 ASN A N 1
ATOM 2426 C CA . ASN A 1 300 ? 8.569 10.043 8.022 1.00 84.44 300 ASN A CA 1
ATOM 2427 C C . ASN A 1 300 ? 9.534 9.615 9.143 1.00 84.44 300 ASN A C 1
ATOM 2429 O O . ASN A 1 300 ? 10.720 9.426 8.891 1.00 84.44 300 ASN A O 1
ATOM 2433 N N . ILE A 1 301 ? 9.043 9.498 10.386 1.00 84.12 301 ILE A N 1
ATOM 2434 C CA . ILE A 1 301 ? 9.878 9.118 11.548 1.00 84.12 301 ILE A CA 1
ATOM 2435 C C . ILE A 1 301 ? 10.175 7.615 11.539 1.00 84.12 301 ILE A C 1
ATOM 2437 O O . ILE A 1 301 ? 11.304 7.207 11.799 1.00 84.12 301 ILE A O 1
ATOM 2441 N N . GLY A 1 302 ? 9.186 6.788 11.202 1.00 87.88 302 GLY A N 1
ATOM 2442 C CA . GLY A 1 302 ? 9.367 5.343 11.086 1.00 87.88 302 GLY A CA 1
ATOM 2443 C C . GLY A 1 302 ? 8.378 4.718 10.114 1.00 87.88 302 GLY A C 1
ATOM 2444 O O . GLY A 1 302 ? 7.287 5.244 9.898 1.00 87.88 302 GLY A O 1
ATOM 2445 N N . ASN A 1 303 ? 8.762 3.596 9.508 1.00 91.06 303 ASN A N 1
ATOM 2446 C CA . ASN A 1 303 ? 7.916 2.837 8.592 1.00 91.06 303 ASN A CA 1
ATOM 2447 C C . ASN A 1 303 ? 8.214 1.335 8.658 1.00 91.06 303 ASN A C 1
ATOM 2449 O O . ASN A 1 303 ? 9.256 0.919 9.158 1.00 91.06 303 ASN A O 1
ATOM 2453 N N . THR A 1 304 ? 7.286 0.536 8.143 1.00 92.44 304 THR A N 1
ATOM 2454 C CA . THR A 1 304 ? 7.362 -0.929 8.143 1.00 92.44 304 THR A CA 1
ATOM 2455 C C . THR A 1 304 ? 8.030 -1.515 6.898 1.00 92.44 304 THR A C 1
ATOM 2457 O O . THR A 1 304 ? 8.196 -2.728 6.818 1.00 92.44 304 THR A O 1
ATOM 2460 N N . GLY A 1 305 ? 8.325 -0.702 5.880 1.00 91.69 305 GLY A N 1
ATOM 2461 C CA . GLY A 1 305 ? 8.438 -1.194 4.506 1.00 91.69 305 GLY A CA 1
ATOM 2462 C C . GLY A 1 305 ? 7.117 -1.795 3.994 1.00 91.69 305 GLY A C 1
ATOM 2463 O O . GLY A 1 305 ? 6.061 -1.612 4.604 1.00 91.69 305 GLY A O 1
ATOM 2464 N N . ILE A 1 306 ? 7.172 -2.503 2.861 1.00 94.12 306 ILE A N 1
ATOM 2465 C CA . ILE A 1 306 ? 6.001 -3.160 2.258 1.00 94.12 306 ILE A CA 1
ATOM 2466 C C . ILE A 1 306 ? 5.692 -4.471 2.980 1.00 94.12 306 ILE A C 1
ATOM 2468 O O . ILE A 1 306 ? 6.543 -5.348 3.113 1.00 94.12 306 ILE A O 1
ATOM 2472 N N . ILE A 1 307 ? 4.439 -4.615 3.393 1.00 96.50 307 ILE A N 1
ATOM 2473 C CA . ILE A 1 307 ? 3.899 -5.738 4.148 1.00 96.50 307 ILE A CA 1
ATOM 2474 C C . ILE A 1 307 ? 2.895 -6.469 3.270 1.00 96.50 307 ILE A C 1
ATOM 2476 O O . ILE A 1 307 ? 2.070 -5.848 2.601 1.00 96.50 307 ILE A O 1
ATOM 2480 N N . LYS A 1 308 ? 2.971 -7.802 3.256 1.00 96.44 308 LYS A N 1
ATOM 2481 C CA . LYS A 1 308 ? 2.041 -8.638 2.492 1.00 96.44 308 LYS A CA 1
ATOM 2482 C C . LYS A 1 308 ? 0.654 -8.630 3.135 1.00 96.44 308 LYS A C 1
ATOM 2484 O O . LYS A 1 308 ? 0.517 -8.455 4.342 1.00 96.44 308 LYS A O 1
ATOM 2489 N N . LYS A 1 309 ? -0.373 -8.891 2.326 1.00 95.94 309 LYS A N 1
ATOM 2490 C CA . LYS A 1 309 ? -1.733 -9.136 2.814 1.00 95.94 309 LYS A CA 1
ATOM 2491 C C . LYS A 1 309 ? -1.728 -10.184 3.932 1.00 95.94 309 LYS A C 1
ATOM 2493 O O . LYS A 1 309 ? -1.048 -11.198 3.812 1.00 95.94 309 LYS A O 1
ATOM 2498 N N . ASP A 1 310 ? -2.495 -9.924 4.988 1.00 97.69 310 ASP A N 1
ATOM 2499 C CA . ASP A 1 310 ? -2.640 -10.767 6.178 1.00 97.69 310 ASP A CA 1
ATOM 2500 C C . ASP A 1 310 ? -1.348 -10.983 6.993 1.00 97.69 310 ASP A C 1
ATOM 2502 O O . ASP A 1 310 ? -1.385 -11.645 8.029 1.00 97.69 310 ASP A O 1
ATOM 2506 N N . ALA A 1 311 ? -0.222 -10.381 6.595 1.00 98.19 311 ALA A N 1
ATOM 2507 C CA . ALA A 1 311 ? 0.988 -10.362 7.402 1.00 98.19 311 ALA A CA 1
ATOM 2508 C C . ALA A 1 311 ? 0.921 -9.253 8.461 1.00 98.19 311 ALA A C 1
ATOM 2510 O O . ALA A 1 311 ? 0.298 -8.203 8.265 1.00 98.19 311 ALA A O 1
ATOM 2511 N N . ALA A 1 312 ? 1.592 -9.504 9.584 1.00 96.50 312 ALA A N 1
ATOM 2512 C CA . ALA A 1 312 ? 1.735 -8.549 10.669 1.00 96.50 312 ALA A CA 1
ATOM 2513 C C . ALA A 1 312 ? 2.988 -7.684 10.487 1.00 96.50 312 ALA A C 1
ATOM 2515 O O . ALA A 1 312 ? 4.022 -8.146 10.003 1.00 96.50 312 ALA A O 1
ATOM 2516 N N . ALA A 1 313 ? 2.899 -6.441 10.937 1.00 96.31 313 ALA A N 1
ATOM 2517 C CA . ALA A 1 313 ? 3.987 -5.485 11.006 1.00 96.31 313 ALA A CA 1
ATOM 2518 C C . ALA A 1 313 ? 3.962 -4.762 12.350 1.00 96.31 313 ALA A C 1
ATOM 2520 O O . ALA A 1 313 ? 2.911 -4.667 12.985 1.00 96.31 313 ALA A O 1
ATOM 2521 N N . SER A 1 314 ? 5.108 -4.229 12.760 1.00 97.00 314 SER A N 1
ATOM 2522 C CA . SER A 1 314 ? 5.240 -3.478 14.006 1.00 97.00 314 SER A CA 1
ATOM 2523 C C . SER A 1 314 ? 5.796 -2.091 13.726 1.00 97.00 314 SER A C 1
ATOM 2525 O O . SER A 1 314 ? 6.804 -1.953 13.035 1.00 97.00 314 SER A O 1
ATOM 2527 N N . LEU A 1 315 ? 5.161 -1.072 14.297 1.00 96.94 315 LEU A N 1
ATOM 2528 C CA . LEU A 1 315 ? 5.697 0.278 14.396 1.00 96.94 315 LEU A CA 1
ATOM 2529 C C . LEU A 1 315 ? 6.075 0.538 15.849 1.00 96.94 315 LEU A C 1
ATOM 2531 O O . LEU A 1 315 ? 5.231 0.440 16.737 1.00 96.94 315 LEU A O 1
ATOM 2535 N N . SER A 1 316 ? 7.340 0.875 16.070 1.00 96.38 316 SER A N 1
ATOM 2536 C CA . SER A 1 316 ? 7.852 1.258 17.383 1.00 96.38 316 SER A CA 1
ATOM 2537 C C . SER A 1 316 ? 7.939 2.771 17.448 1.00 96.38 316 SER A C 1
ATOM 2539 O O . SER A 1 316 ? 8.842 3.361 16.859 1.00 96.38 316 SER A O 1
ATOM 2541 N N . ILE A 1 317 ? 7.007 3.397 18.157 1.00 95.75 317 ILE A N 1
ATOM 2542 C CA . ILE A 1 317 ? 7.067 4.828 18.437 1.00 95.75 317 ILE A CA 1
ATOM 2543 C C . ILE A 1 317 ? 8.091 5.028 19.555 1.00 95.75 317 ILE A C 1
ATOM 2545 O O . ILE A 1 317 ? 8.096 4.301 20.551 1.00 95.75 317 ILE A O 1
ATOM 2549 N N . THR A 1 318 ? 8.988 5.989 19.371 1.00 94.00 318 THR A N 1
ATOM 2550 C CA . THR A 1 318 ? 10.066 6.346 20.302 1.00 94.00 318 THR A CA 1
ATOM 2551 C C . THR A 1 318 ? 10.155 7.863 20.430 1.00 94.00 318 THR A C 1
ATOM 2553 O O . THR A 1 318 ? 9.574 8.592 19.629 1.00 94.00 318 THR A O 1
ATOM 2556 N N . GLY A 1 319 ? 10.896 8.345 21.428 1.00 92.19 319 GLY A N 1
ATOM 2557 C CA . GLY A 1 319 ? 11.036 9.776 21.698 1.00 92.19 319 GLY A CA 1
ATOM 2558 C C . GLY A 1 319 ? 10.035 10.286 22.733 1.00 92.19 319 GLY A C 1
ATOM 2559 O O . GLY A 1 319 ? 9.338 9.508 23.381 1.00 92.19 319 GLY A O 1
ATOM 2560 N N . ALA A 1 320 ? 10.020 11.604 22.927 1.00 94.12 320 ALA A N 1
ATOM 2561 C CA . ALA A 1 320 ? 9.151 12.274 23.887 1.00 94.12 320 ALA A CA 1
ATOM 2562 C C . ALA A 1 320 ? 8.020 13.003 23.155 1.00 94.12 320 ALA A C 1
ATOM 2564 O O . ALA A 1 320 ? 8.285 13.768 22.228 1.00 94.12 320 ALA A O 1
ATOM 2565 N N . TYR A 1 321 ? 6.786 12.786 23.606 1.00 94.62 321 TYR A N 1
ATOM 2566 C CA . TYR A 1 321 ? 5.590 13.438 23.078 1.00 94.62 321 TYR A CA 1
ATOM 2567 C C . TYR A 1 321 ? 4.675 13.839 24.229 1.00 94.62 321 TYR A C 1
ATOM 2569 O O . TYR A 1 321 ? 4.557 13.137 25.236 1.00 94.62 321 TYR A O 1
ATOM 2577 N N . THR A 1 322 ? 4.035 14.989 24.086 1.00 90.62 322 THR A N 1
ATOM 2578 C CA . THR A 1 322 ? 3.081 15.531 25.048 1.00 90.62 322 THR A CA 1
ATOM 2579 C C . THR A 1 322 ? 1.658 15.453 24.505 1.00 90.62 322 THR A C 1
ATOM 2581 O O . THR A 1 322 ? 1.417 15.169 23.334 1.00 90.62 322 THR A O 1
ATOM 2584 N N . VAL A 1 323 ? 0.685 15.797 25.351 1.00 87.81 323 VAL A N 1
ATOM 2585 C CA . VAL A 1 323 ? -0.737 15.896 24.971 1.00 87.81 323 VAL A CA 1
ATOM 2586 C C . VAL A 1 323 ? -1.002 16.853 23.798 1.00 87.81 323 VAL A C 1
ATOM 2588 O O . VAL A 1 323 ? -2.082 16.799 23.220 1.00 87.81 323 VAL A O 1
ATOM 2591 N N . ASN A 1 324 ? -0.050 17.729 23.458 1.00 88.12 324 ASN A N 1
ATOM 2592 C CA . ASN A 1 324 ? -0.181 18.731 22.400 1.00 88.12 324 ASN A CA 1
ATOM 2593 C C . ASN A 1 324 ? 0.543 18.345 21.103 1.00 88.12 324 ASN A C 1
ATOM 2595 O O . ASN A 1 324 ? 0.447 19.088 20.129 1.00 88.12 324 ASN A O 1
ATOM 2599 N N . ASP A 1 325 ? 1.244 17.209 21.078 1.00 90.38 325 ASP A N 1
ATOM 2600 C CA . ASP A 1 325 ? 2.011 16.758 19.920 1.00 90.38 325 ASP A CA 1
ATOM 2601 C C . ASP A 1 325 ? 1.183 15.745 19.113 1.00 90.38 325 ASP A C 1
ATOM 2603 O O . ASP A 1 325 ? 1.108 14.575 19.496 1.00 90.38 325 ASP A O 1
ATOM 2607 N N . PRO A 1 326 ? 0.524 16.156 18.011 1.00 91.56 326 PRO A N 1
ATOM 2608 C CA . PRO A 1 326 ? -0.238 15.227 17.194 1.00 91.56 326 PRO A CA 1
ATOM 2609 C C . PRO A 1 326 ? 0.704 14.245 16.500 1.00 91.56 326 PRO A C 1
ATOM 2611 O O . PRO A 1 326 ? 1.629 14.634 15.774 1.00 91.56 326 PRO A O 1
ATOM 2614 N N . LEU A 1 327 ? 0.417 12.964 16.690 1.00 94.88 327 LEU A N 1
ATOM 2615 C CA . LEU A 1 327 ? 1.036 11.867 15.973 1.00 94.88 327 LEU A CA 1
ATOM 2616 C C . LEU A 1 327 ? 0.084 11.345 14.910 1.00 94.88 327 LEU A C 1
ATOM 2618 O O . LEU A 1 327 ? -1.126 11.243 15.110 1.00 94.88 327 LEU A O 1
ATOM 2622 N N . ARG A 1 328 ? 0.666 10.970 13.778 1.00 95.00 328 ARG A N 1
ATOM 2623 C CA . ARG A 1 328 ? -0.036 10.322 12.681 1.00 95.00 328 ARG A CA 1
ATOM 2624 C C . ARG A 1 328 ? 0.528 8.947 12.464 1.00 95.00 328 ARG A C 1
ATOM 2626 O O . ARG A 1 328 ? 1.745 8.799 12.381 1.00 95.00 328 ARG A O 1
ATOM 2633 N N . VAL A 1 329 ? -0.354 7.970 12.308 1.00 96.19 329 VAL A N 1
ATOM 2634 C CA . VAL A 1 329 ? 0.019 6.639 11.826 1.00 96.19 329 VAL A CA 1
ATOM 2635 C C . VAL A 1 329 ? -0.632 6.436 10.464 1.00 96.19 329 VAL A C 1
ATOM 2637 O O . VAL A 1 329 ? -1.844 6.570 10.317 1.00 96.19 329 VAL A O 1
ATOM 2640 N N . TYR A 1 330 ? 0.189 6.163 9.458 1.00 95.94 330 TYR A N 1
ATOM 2641 C CA . TYR A 1 330 ? -0.180 6.095 8.047 1.00 95.94 330 TYR A CA 1
ATOM 2642 C C . TYR A 1 330 ? -0.592 4.689 7.608 1.00 95.94 330 TYR A C 1
ATOM 2644 O O . TYR A 1 330 ? -0.246 3.692 8.243 1.00 95.94 330 TYR A O 1
ATOM 2652 N N . GLY A 1 331 ? -1.298 4.616 6.481 1.00 95.50 331 GLY A N 1
ATOM 2653 C CA . GLY A 1 331 ? -1.899 3.401 5.936 1.00 95.50 331 GLY A CA 1
ATOM 2654 C C . GLY A 1 331 ? -3.189 2.985 6.638 1.00 95.50 331 GLY A C 1
ATOM 2655 O O . GLY A 1 331 ? -3.546 1.807 6.624 1.00 95.50 331 GLY A O 1
ATOM 2656 N N . ALA A 1 332 ? -3.890 3.933 7.264 1.00 96.50 332 ALA A N 1
ATOM 2657 C CA . ALA A 1 332 ? -5.084 3.685 8.070 1.00 96.50 332 ALA A CA 1
ATOM 2658 C C . ALA A 1 332 ? -6.159 2.881 7.324 1.00 96.50 332 ALA A C 1
ATOM 2660 O O . ALA A 1 332 ? -6.717 1.923 7.864 1.00 96.50 332 ALA A O 1
ATOM 2661 N N . SER A 1 333 ? -6.405 3.219 6.057 1.00 96.12 333 SER A N 1
ATOM 2662 C CA . SER A 1 333 ? -7.399 2.558 5.212 1.00 96.12 333 SER A CA 1
ATOM 2663 C C . SER A 1 333 ? -7.084 1.094 4.904 1.00 96.12 333 SER A C 1
ATOM 2665 O O . SER A 1 333 ? -7.959 0.389 4.403 1.00 96.12 333 SER A O 1
ATOM 2667 N N . ARG A 1 334 ? -5.862 0.628 5.198 1.00 97.00 334 ARG A N 1
ATOM 2668 C CA . ARG A 1 334 ? -5.370 -0.732 4.926 1.00 97.00 334 ARG A CA 1
ATOM 2669 C C . ARG A 1 334 ? -5.108 -1.559 6.182 1.00 97.00 334 ARG A C 1
ATOM 2671 O O . ARG A 1 334 ? -4.649 -2.696 6.073 1.00 97.00 334 ARG A O 1
ATOM 2678 N N . MET A 1 335 ? -5.430 -1.038 7.364 1.00 98.06 335 MET A N 1
ATOM 2679 C CA . MET A 1 335 ? -5.295 -1.767 8.627 1.00 98.06 335 MET A CA 1
ATOM 2680 C C . MET A 1 335 ? -6.469 -2.730 8.819 1.00 98.06 335 MET A C 1
ATOM 2682 O O . MET A 1 335 ? -7.600 -2.302 9.042 1.00 98.06 335 MET A O 1
ATOM 2686 N N . LYS A 1 336 ? -6.210 -4.039 8.743 1.00 98.56 336 LYS A N 1
ATOM 2687 C CA . LYS A 1 336 ? -7.206 -5.082 9.034 1.00 98.56 336 LYS A CA 1
ATOM 2688 C C . LYS A 1 336 ? -7.321 -5.338 10.533 1.00 98.56 336 LYS A C 1
ATOM 2690 O O . LYS A 1 336 ? -8.431 -5.464 11.041 1.00 98.56 336 LYS A O 1
ATOM 2695 N N . VAL A 1 337 ? -6.189 -5.400 11.226 1.00 98.75 337 VAL A N 1
ATOM 2696 C CA . VAL A 1 337 ? -6.105 -5.520 12.688 1.00 98.75 337 VAL A CA 1
ATOM 2697 C C . VAL A 1 337 ? -5.171 -4.438 13.191 1.00 98.75 337 VAL A C 1
ATOM 2699 O O . VAL A 1 337 ? -4.106 -4.245 12.602 1.00 98.75 337 VAL A O 1
ATOM 2702 N N . LEU A 1 338 ? -5.568 -3.767 14.265 1.00 98.75 338 LEU A N 1
ATOM 2703 C CA . LEU A 1 338 ? -4.735 -2.821 14.988 1.00 98.75 338 LEU A CA 1
ATOM 2704 C C . LEU A 1 338 ? -4.677 -3.246 16.457 1.00 98.75 338 LEU A C 1
ATOM 2706 O O . LEU A 1 338 ? -5.669 -3.169 17.181 1.00 98.75 338 LEU A O 1
ATOM 2710 N N . ASP A 1 339 ? -3.507 -3.701 16.882 1.00 98.69 339 ASP A N 1
ATOM 2711 C CA . ASP A 1 339 ? -3.207 -4.022 18.270 1.00 98.69 339 ASP A CA 1
ATOM 2712 C C . ASP A 1 339 ? -2.257 -2.967 18.838 1.00 98.69 339 ASP A C 1
ATOM 2714 O O . ASP A 1 339 ? -1.097 -2.853 18.440 1.00 98.69 339 ASP A O 1
ATOM 2718 N N . MET A 1 340 ? -2.788 -2.170 19.760 1.00 97.88 340 MET A N 1
ATOM 2719 C CA . MET A 1 340 ? -2.070 -1.131 20.484 1.00 97.88 340 MET A CA 1
ATOM 2720 C C . MET A 1 340 ? -1.995 -1.437 21.976 1.00 97.88 340 MET A C 1
ATOM 2722 O O . MET A 1 340 ? -1.816 -0.515 22.764 1.00 97.88 340 MET A O 1
ATOM 2726 N N . SER A 1 341 ? -2.092 -2.697 22.412 1.00 97.69 341 SER A N 1
ATOM 2727 C CA . SER A 1 341 ? -1.915 -3.007 23.839 1.00 97.69 341 SER A CA 1
ATOM 2728 C C . SER A 1 341 ? -0.533 -2.597 24.372 1.00 97.69 341 SER A C 1
ATOM 2730 O O . SER A 1 341 ? -0.354 -2.449 25.573 1.00 97.69 341 SER A O 1
ATOM 2732 N N . GLY A 1 342 ? 0.454 -2.417 23.485 1.00 96.94 342 GLY A N 1
ATOM 2733 C CA . GLY A 1 342 ? 1.780 -1.884 23.805 1.00 96.94 342 GLY A CA 1
ATOM 2734 C C . GLY A 1 342 ? 1.915 -0.362 23.692 1.00 96.94 342 GLY A C 1
ATOM 2735 O O . GLY A 1 342 ? 3.043 0.110 23.701 1.00 96.94 342 GLY A O 1
ATOM 2736 N N . ALA A 1 343 ? 0.818 0.383 23.510 1.00 96.62 343 ALA A N 1
ATOM 2737 C CA . ALA A 1 343 ? 0.823 1.843 23.321 1.00 96.62 343 ALA A CA 1
ATOM 2738 C C . ALA A 1 343 ? -0.398 2.567 23.930 1.00 96.62 343 ALA A C 1
ATOM 2740 O O . ALA A 1 343 ? -0.352 3.767 24.200 1.00 96.62 343 ALA A O 1
ATOM 2741 N N . ALA A 1 344 ? -1.514 1.861 24.140 1.00 97.06 344 ALA A N 1
ATOM 2742 C CA . ALA A 1 344 ? -2.789 2.433 24.572 1.00 97.06 344 ALA A CA 1
ATOM 2743 C C . ALA A 1 344 ? -2.711 3.108 25.955 1.00 97.06 344 ALA A C 1
ATOM 2745 O O . ALA A 1 344 ? -3.419 4.081 26.229 1.00 97.06 344 ALA A O 1
ATOM 2746 N N . ASP A 1 345 ? -1.780 2.663 26.798 1.00 96.38 345 ASP A N 1
ATOM 2747 C CA . ASP A 1 345 ? -1.539 3.218 28.134 1.00 96.38 345 ASP A CA 1
ATOM 2748 C C . ASP A 1 345 ? -0.861 4.597 28.113 1.00 96.38 345 ASP A C 1
ATOM 2750 O O . ASP A 1 345 ? -0.746 5.240 29.156 1.00 96.38 345 ASP A O 1
ATOM 2754 N N . HIS A 1 346 ? -0.512 5.108 26.928 1.00 96.25 346 HIS A N 1
ATOM 2755 C CA . HIS A 1 346 ? -0.057 6.481 26.719 1.00 96.25 346 HIS A CA 1
ATOM 2756 C C . HIS A 1 346 ? -1.055 7.363 25.953 1.00 96.25 346 HIS A C 1
ATOM 2758 O O . HIS A 1 346 ? -0.796 8.559 25.815 1.00 96.25 346 HIS A O 1
ATOM 2764 N N . LEU A 1 347 ? -2.204 6.840 25.499 1.00 96.38 347 LEU A N 1
ATOM 2765 C CA . LEU A 1 347 ? -3.200 7.613 24.741 1.00 96.38 347 LEU A CA 1
ATOM 2766 C C . LEU A 1 347 ? -3.699 8.868 25.477 1.00 96.38 347 LEU A C 1
ATOM 2768 O O . LEU A 1 347 ? -3.894 8.894 26.696 1.00 96.38 347 LEU A O 1
ATOM 2772 N N . LYS A 1 348 ? -3.939 9.927 24.699 1.00 95.56 348 LYS A N 1
ATOM 2773 C CA . LYS A 1 348 ? -4.515 11.210 25.125 1.00 95.56 348 LYS A CA 1
ATOM 2774 C C . LYS A 1 348 ? -5.499 11.724 24.078 1.00 95.56 348 LYS A C 1
ATOM 2776 O O . LYS A 1 348 ? -5.403 11.371 22.907 1.00 95.56 348 LYS A O 1
ATOM 2781 N N . ASN A 1 349 ? -6.408 12.602 24.503 1.00 94.88 349 ASN A N 1
ATOM 2782 C CA . ASN A 1 349 ? -7.377 13.284 23.641 1.00 94.88 349 ASN A CA 1
ATOM 2783 C C . ASN A 1 349 ? -8.196 12.312 22.762 1.00 94.88 349 ASN A C 1
ATOM 2785 O O . ASN A 1 349 ? -8.423 11.156 23.124 1.00 94.88 349 ASN A O 1
ATOM 2789 N N . ALA A 1 350 ? -8.704 12.793 21.627 1.00 93.50 350 ALA A N 1
ATOM 2790 C CA . ALA A 1 350 ? -9.391 11.951 20.663 1.00 93.50 350 ALA A CA 1
ATOM 2791 C C . ALA A 1 350 ? -8.408 10.963 20.022 1.00 93.50 350 ALA A C 1
ATOM 2793 O O . ALA A 1 350 ? -7.388 11.372 19.468 1.00 93.50 350 ALA A O 1
ATOM 2794 N N . PHE A 1 351 ? -8.761 9.681 20.047 1.00 95.69 351 PHE A N 1
ATOM 2795 C CA . PHE A 1 351 ? -8.134 8.663 19.219 1.00 95.69 351 PHE A CA 1
ATOM 2796 C C . PHE A 1 351 ? -9.031 8.380 18.008 1.00 95.69 351 PHE A C 1
ATOM 2798 O O . PHE A 1 351 ? -10.065 7.715 18.137 1.00 95.69 351 PHE A O 1
ATOM 2805 N N . ASP A 1 352 ? -8.672 8.947 16.850 1.00 94.50 352 ASP A N 1
ATOM 2806 C CA . ASP A 1 352 ? -9.522 8.962 15.657 1.00 94.50 352 ASP A CA 1
ATOM 2807 C C . ASP A 1 352 ? -9.140 7.889 14.637 1.00 94.50 352 ASP A C 1
ATOM 2809 O O . ASP A 1 352 ? -8.137 7.981 13.931 1.00 94.50 352 ASP A O 1
ATOM 2813 N N . LEU A 1 353 ? -10.004 6.878 14.526 1.00 96.31 353 LEU A N 1
ATOM 2814 C CA . LEU A 1 353 ? -9.898 5.775 13.574 1.00 96.31 353 LEU A CA 1
ATOM 2815 C C . LEU A 1 353 ? -10.800 5.988 12.343 1.00 96.31 353 LEU A C 1
ATOM 2817 O O . LEU A 1 353 ? -11.185 5.043 11.653 1.00 96.31 353 LEU A O 1
ATOM 2821 N N . GLY A 1 354 ? -11.158 7.236 12.039 1.00 93.00 354 GLY A N 1
ATOM 2822 C CA . GLY A 1 354 ? -12.108 7.618 10.997 1.00 93.00 354 GLY A CA 1
ATOM 2823 C C . GLY A 1 354 ? -11.748 7.153 9.582 1.00 93.00 354 GLY A C 1
ATOM 2824 O O . GLY A 1 354 ? -12.648 6.974 8.758 1.00 93.00 354 GLY A O 1
ATOM 2825 N N . LYS A 1 355 ? -10.462 6.919 9.291 1.00 96.06 355 LYS A N 1
ATOM 2826 C CA . LYS A 1 355 ? -9.987 6.400 7.992 1.00 96.06 355 LYS A CA 1
ATOM 2827 C C . LYS A 1 355 ? -9.779 4.884 7.970 1.00 96.06 355 LYS A C 1
ATOM 2829 O O . LYS A 1 355 ? -9.569 4.318 6.898 1.00 96.06 355 LYS A O 1
ATOM 2834 N N . CYS A 1 356 ? -9.923 4.199 9.104 1.00 97.31 356 CYS A N 1
ATOM 2835 C CA . CYS A 1 356 ? -9.795 2.746 9.231 1.00 97.31 356 CYS A CA 1
ATOM 2836 C C . CYS A 1 356 ? -11.040 1.999 8.718 1.00 97.31 356 CYS A C 1
ATOM 2838 O O . CYS A 1 356 ? -11.725 1.274 9.439 1.00 97.31 356 CYS A O 1
ATOM 2840 N N . THR A 1 357 ? -11.345 2.171 7.433 1.00 96.00 357 THR A N 1
ATOM 2841 C CA . THR A 1 357 ? -12.579 1.675 6.800 1.00 96.00 357 THR A CA 1
ATOM 2842 C C . THR A 1 357 ? -12.642 0.154 6.653 1.00 96.00 357 THR A C 1
ATOM 2844 O O . THR A 1 357 ? -13.735 -0.393 6.510 1.00 96.00 357 THR A O 1
ATOM 2847 N N . VAL A 1 358 ? -11.504 -0.546 6.723 1.00 97.62 358 VAL A N 1
ATOM 2848 C CA . VAL A 1 358 ? -11.416 -2.015 6.607 1.00 97.62 358 VAL A CA 1
ATOM 2849 C C . VAL A 1 358 ? -11.121 -2.727 7.932 1.00 97.62 358 VAL A C 1
ATOM 2851 O O . VAL A 1 358 ? -11.087 -3.960 7.948 1.00 97.62 358 VAL A O 1
ATOM 2854 N N . LEU A 1 359 ? -10.949 -1.977 9.027 1.00 98.69 359 LEU A N 1
ATOM 2855 C CA . LEU A 1 359 ? -10.552 -2.499 10.336 1.00 98.69 359 LEU A CA 1
ATOM 2856 C C . LEU A 1 359 ? -11.570 -3.506 10.866 1.00 98.69 359 LEU A C 1
ATOM 2858 O O . LEU A 1 359 ? -12.773 -3.251 10.865 1.00 98.69 359 LEU A O 1
ATOM 2862 N N . ARG A 1 360 ? -11.069 -4.662 11.299 1.00 98.75 360 ARG A N 1
ATOM 2863 C CA . ARG A 1 360 ? -11.838 -5.810 11.798 1.00 98.75 360 ARG A CA 1
ATOM 2864 C C . ARG A 1 360 ? -11.646 -6.017 13.283 1.00 98.75 360 ARG A C 1
ATOM 2866 O O . ARG A 1 360 ? -12.605 -6.364 13.961 1.00 98.75 360 ARG A O 1
ATOM 2873 N N . GLU A 1 361 ? -10.441 -5.787 13.778 1.00 98.81 361 GLU A N 1
ATOM 2874 C CA . GLU A 1 361 ? -10.105 -6.035 15.173 1.00 98.81 361 GLU A CA 1
ATOM 2875 C C . GLU A 1 361 ? -9.298 -4.863 15.716 1.00 98.81 361 GLU A C 1
ATOM 2877 O O . GLU A 1 361 ? -8.328 -4.426 15.092 1.00 98.81 361 GLU A O 1
ATOM 2882 N N . LEU A 1 362 ? -9.728 -4.358 16.869 1.00 98.88 362 LEU A N 1
ATOM 2883 C CA . LEU A 1 362 ? -9.048 -3.310 17.611 1.00 98.88 362 LEU A CA 1
ATOM 2884 C C . LEU A 1 362 ? -8.764 -3.810 19.025 1.00 98.88 362 LEU A C 1
ATOM 2886 O O . LEU A 1 362 ? -9.695 -4.091 19.783 1.00 98.88 362 LEU A O 1
ATOM 2890 N N . ASN A 1 363 ? -7.484 -3.896 19.378 1.00 98.81 363 ASN A N 1
ATOM 2891 C CA . ASN A 1 363 ? -7.048 -4.267 20.718 1.00 98.81 363 ASN A CA 1
ATOM 2892 C C . ASN A 1 363 ? -6.336 -3.098 21.396 1.00 98.81 363 ASN A C 1
ATOM 2894 O O . ASN A 1 363 ? -5.266 -2.685 20.959 1.00 98.81 363 ASN A O 1
ATOM 2898 N N . LEU A 1 364 ? -6.925 -2.588 22.474 1.00 98.56 364 LEU A N 1
ATOM 2899 C CA . LEU A 1 364 ? -6.393 -1.505 23.301 1.00 98.56 364 LEU A CA 1
ATOM 2900 C C . LEU A 1 364 ? -6.238 -1.937 24.763 1.00 98.56 364 LEU A C 1
ATOM 2902 O O . LEU A 1 364 ? -6.174 -1.080 25.635 1.00 98.56 364 LEU A O 1
ATOM 2906 N N . GLN A 1 365 ? -6.239 -3.235 25.071 1.00 98.31 365 GLN A N 1
ATOM 2907 C CA . GLN A 1 365 ? -6.196 -3.698 26.461 1.00 98.31 365 GLN A CA 1
ATOM 2908 C C . GLN A 1 365 ? -5.000 -3.133 27.247 1.00 98.31 365 GLN A C 1
ATOM 2910 O O . GLN A 1 365 ? -3.907 -2.988 26.699 1.00 98.31 365 GLN A O 1
ATOM 2915 N N . SER A 1 366 ? -5.207 -2.884 28.541 1.00 97.88 366 SER A N 1
ATOM 2916 C CA . SER A 1 366 ? -4.163 -2.520 29.505 1.00 97.88 366 SER A CA 1
ATOM 2917 C C . SER A 1 366 ? -3.897 -3.671 30.477 1.00 97.88 366 SER A C 1
ATOM 2919 O O . SER A 1 366 ? -4.812 -4.401 30.876 1.00 97.88 366 SER A O 1
ATOM 2921 N N . SER A 1 367 ? -2.647 -3.811 30.923 1.00 95.06 367 SER A N 1
ATOM 2922 C CA . SER A 1 367 ? -2.313 -4.630 32.099 1.00 95.06 367 SER A CA 1
ATOM 2923 C C . SER A 1 367 ? -2.597 -3.914 33.427 1.00 95.06 367 SER A C 1
ATOM 2925 O O . SER A 1 367 ? -2.615 -4.565 34.469 1.00 95.06 367 SER A O 1
ATOM 2927 N N . GLY A 1 368 ? -2.779 -2.590 33.395 1.00 94.69 368 GLY A N 1
ATOM 2928 C CA . GLY A 1 368 ? -3.100 -1.729 34.534 1.00 94.69 368 GLY A CA 1
ATOM 2929 C C . GLY A 1 368 ? -4.495 -1.122 34.395 1.00 94.69 368 GLY A C 1
ATOM 2930 O O . GLY A 1 368 ? -5.436 -1.844 34.115 1.00 94.69 368 GLY A O 1
ATOM 2931 N N . ASN A 1 369 ? -4.626 0.194 34.594 1.00 94.75 369 ASN A N 1
ATOM 2932 C CA . ASN A 1 369 ? -5.899 0.927 34.462 1.00 94.75 369 ASN A CA 1
ATOM 2933 C C . ASN A 1 369 ? -5.973 1.799 33.195 1.00 94.75 369 ASN A C 1
ATOM 2935 O O . ASN A 1 369 ? -6.887 2.619 33.061 1.00 94.75 369 ASN A O 1
ATOM 2939 N N . GLY A 1 370 ? -5.009 1.655 32.285 1.00 94.81 370 GLY A N 1
ATOM 2940 C CA . GLY A 1 370 ? -4.918 2.493 31.100 1.00 94.81 370 GLY A CA 1
ATOM 2941 C C . GLY A 1 370 ? -4.507 3.941 31.363 1.00 94.81 370 GLY A C 1
ATOM 2942 O O . GLY A 1 370 ? -4.277 4.376 32.496 1.00 94.81 370 GLY A O 1
ATOM 2943 N N . SER A 1 371 ? -4.447 4.712 30.280 1.00 93.94 371 SER A N 1
ATOM 2944 C CA . SER A 1 371 ? -4.244 6.161 30.324 1.00 93.94 371 SER A CA 1
ATOM 2945 C C . SER A 1 371 ? -5.538 6.911 30.653 1.00 93.94 371 SER A C 1
ATOM 2947 O O . SER A 1 371 ? -6.651 6.461 30.384 1.00 93.94 371 SER A O 1
ATOM 2949 N N . THR A 1 372 ? -5.399 8.119 31.204 1.00 92.88 372 THR A N 1
ATOM 2950 C CA . THR A 1 372 ? -6.514 9.051 31.424 1.00 92.88 372 THR A CA 1
ATOM 2951 C C . THR A 1 372 ? -6.619 10.099 30.318 1.00 92.88 372 THR A C 1
ATOM 2953 O O . THR A 1 372 ? -5.628 10.421 29.661 1.00 92.88 372 THR A O 1
ATOM 2956 N N . GLY A 1 373 ? -7.807 10.694 30.160 1.00 91.38 373 GLY A N 1
ATOM 2957 C CA . GLY A 1 373 ? -7.997 11.877 29.312 1.00 91.38 373 GLY A CA 1
ATOM 2958 C C . GLY A 1 373 ? -8.090 11.600 27.810 1.00 91.38 373 GLY A C 1
ATOM 2959 O O . GLY A 1 373 ? -7.841 12.510 27.026 1.00 91.38 373 GLY A O 1
ATOM 2960 N N . TRP A 1 374 ? -8.449 10.379 27.407 1.00 95.50 374 TRP A N 1
ATOM 2961 C CA . TRP A 1 374 ? -8.696 10.028 26.009 1.00 95.50 374 TRP A CA 1
ATOM 2962 C C . TRP A 1 374 ? -10.123 9.513 25.776 1.00 95.50 374 TRP A C 1
ATOM 2964 O O . TRP A 1 374 ? -10.848 9.195 26.728 1.00 95.50 374 TRP A O 1
ATOM 2974 N N . TRP A 1 375 ? -10.539 9.481 24.510 1.00 96.06 375 TRP A N 1
ATOM 2975 C CA . TRP A 1 375 ? -11.789 8.867 24.051 1.00 96.06 375 TRP A CA 1
ATOM 2976 C C . TRP A 1 375 ? -11.637 8.310 22.633 1.00 96.06 375 TRP A C 1
ATOM 2978 O O . TRP A 1 375 ? -10.792 8.750 21.856 1.00 96.06 375 TRP A O 1
ATOM 2988 N N . LEU A 1 376 ? -12.466 7.325 22.307 1.00 96.56 376 LEU A N 1
ATOM 2989 C CA . LEU A 1 376 ? -12.421 6.564 21.070 1.00 96.56 376 LEU A CA 1
ATOM 2990 C C . LEU A 1 376 ? -13.393 7.131 20.030 1.00 96.56 376 LEU A C 1
ATOM 2992 O O . LEU A 1 376 ? -14.590 7.256 20.292 1.00 96.56 376 LEU A O 1
ATOM 2996 N N . ASN A 1 377 ? -12.892 7.376 18.819 1.00 95.81 377 ASN A N 1
ATOM 2997 C CA . ASN A 1 377 ? -13.692 7.753 17.658 1.00 95.81 377 ASN A CA 1
ATOM 2998 C C . ASN A 1 377 ? -13.612 6.650 16.591 1.00 95.81 377 ASN A C 1
ATOM 3000 O O . ASN A 1 377 ? -12.656 6.562 15.826 1.00 95.81 377 ASN A O 1
ATOM 3004 N N . ILE A 1 378 ? -14.646 5.804 16.530 1.00 95.56 378 ILE A N 1
ATOM 3005 C CA . ILE A 1 378 ? -14.714 4.635 15.627 1.00 95.56 378 ILE A CA 1
ATOM 3006 C C . ILE A 1 378 ? -15.917 4.659 14.681 1.00 95.56 378 ILE A C 1
ATOM 3008 O O . ILE A 1 378 ? -16.221 3.655 14.041 1.00 95.56 378 ILE A O 1
ATOM 3012 N N . GLY A 1 379 ? -16.606 5.796 14.543 1.00 93.12 379 GLY A N 1
ATOM 3013 C CA . GLY A 1 379 ? -17.850 5.902 13.767 1.00 93.12 379 GLY A CA 1
ATOM 3014 C C . GLY A 1 379 ? -17.757 5.354 12.334 1.00 93.12 379 GLY A C 1
ATOM 3015 O O . GLY A 1 379 ? -18.706 4.725 11.861 1.00 93.12 379 GLY A O 1
ATOM 3016 N N . ASN A 1 380 ? -16.606 5.509 11.673 1.00 93.81 380 ASN A N 1
ATOM 3017 C CA . ASN A 1 380 ? -16.360 5.027 10.306 1.00 93.81 380 ASN A CA 1
ATOM 3018 C C . ASN A 1 380 ? -15.761 3.614 10.222 1.00 93.81 380 ASN A C 1
ATOM 3020 O O . ASN A 1 380 ? -15.663 3.061 9.126 1.00 93.81 380 ASN A O 1
ATOM 3024 N N . CYS A 1 381 ? -15.418 2.985 11.348 1.00 97.12 381 CYS A N 1
ATOM 3025 C CA . CYS A 1 381 ? -14.951 1.597 11.408 1.00 97.12 381 CYS A CA 1
ATOM 3026 C C . CYS A 1 381 ? -16.128 0.616 11.222 1.00 97.12 381 CYS A C 1
ATOM 3028 O O . CYS A 1 381 ? -16.400 -0.233 12.069 1.00 97.12 381 CYS A O 1
ATOM 3030 N N . LYS A 1 382 ? -16.864 0.723 10.106 1.00 96.12 382 LYS A N 1
ATOM 3031 C CA . LYS A 1 382 ? -18.087 -0.060 9.805 1.00 96.12 382 LYS A CA 1
ATOM 3032 C C . LYS A 1 382 ? -17.842 -1.560 9.633 1.00 96.12 382 LYS A C 1
ATOM 3034 O O . LYS A 1 382 ? -18.768 -2.350 9.471 1.00 96.12 382 LYS A O 1
ATOM 3039 N N . GLN A 1 383 ? -16.577 -1.937 9.587 1.00 98.00 383 GLN A N 1
ATOM 3040 C CA . GLN A 1 383 ? -16.098 -3.283 9.353 1.00 98.00 383 GLN A CA 1
ATOM 3041 C C . GLN A 1 383 ? -15.633 -3.982 10.641 1.00 98.00 383 GLN A C 1
ATOM 3043 O O . GLN A 1 383 ? -15.298 -5.168 10.555 1.00 98.00 383 GLN A O 1
ATOM 3048 N N . LEU A 1 384 ? -15.658 -3.276 11.783 1.00 98.62 384 LEU A N 1
ATOM 3049 C CA . LEU A 1 384 ? -15.178 -3.747 13.080 1.00 98.62 384 LEU A CA 1
ATOM 3050 C C . LEU A 1 384 ? -16.023 -4.922 13.580 1.00 98.62 384 LEU A C 1
ATOM 3052 O O . LEU A 1 384 ? -17.252 -4.854 13.589 1.00 98.62 384 LEU A O 1
ATOM 3056 N N . ARG A 1 385 ? -15.336 -5.989 13.983 1.00 98.81 385 ARG A N 1
ATOM 3057 C CA . ARG A 1 385 ? -15.893 -7.243 14.502 1.00 98.81 385 ARG A CA 1
ATOM 3058 C C . ARG A 1 385 ? -15.488 -7.482 15.949 1.00 98.81 385 ARG A C 1
ATOM 3060 O O . ARG A 1 385 ? -16.304 -7.973 16.718 1.00 98.81 385 ARG A O 1
ATOM 3067 N N . LYS A 1 386 ? -14.266 -7.105 16.331 1.00 98.88 386 LYS A N 1
ATOM 3068 C CA . LYS A 1 386 ? -13.750 -7.301 17.690 1.00 98.88 386 LYS A CA 1
ATOM 3069 C C . LYS A 1 386 ? -13.217 -6.005 18.269 1.00 98.88 386 LYS A C 1
ATOM 3071 O O . LYS A 1 386 ? -12.432 -5.314 17.616 1.00 98.88 386 LYS A O 1
ATOM 3076 N N . LEU A 1 387 ? -13.627 -5.705 19.495 1.00 98.88 387 LEU A N 1
ATOM 3077 C CA . LEU A 1 387 ? -13.144 -4.564 20.258 1.00 98.88 387 LEU A CA 1
ATOM 3078 C C . LEU A 1 387 ? -12.735 -5.018 21.659 1.00 98.88 387 LEU A C 1
ATOM 3080 O O . LEU A 1 387 ? -13.568 -5.492 22.428 1.00 98.88 387 LEU A O 1
ATOM 3084 N N . ASN A 1 388 ? -11.458 -4.843 21.991 1.00 98.88 388 ASN A N 1
ATOM 3085 C CA . ASN A 1 388 ? -10.930 -5.131 23.318 1.00 98.88 388 ASN A CA 1
ATOM 3086 C C . ASN A 1 388 ? -10.426 -3.845 23.985 1.00 98.88 388 ASN A C 1
ATOM 3088 O O . ASN A 1 388 ? -9.460 -3.231 23.537 1.00 98.88 388 ASN A O 1
ATOM 3092 N N . LEU A 1 389 ? -11.101 -3.460 25.064 1.00 98.69 389 LEU A N 1
ATOM 3093 C CA . LEU A 1 389 ? -10.837 -2.304 25.919 1.00 98.69 389 LEU A CA 1
ATOM 3094 C C . LEU A 1 389 ? -10.535 -2.736 27.361 1.00 98.69 389 LEU A C 1
ATOM 3096 O O . LEU A 1 389 ? -10.674 -1.935 28.287 1.00 98.69 389 LEU A O 1
ATOM 3100 N N . ARG A 1 390 ? -10.171 -4.007 27.577 1.00 98.50 390 ARG A N 1
ATOM 3101 C CA . ARG A 1 390 ? -9.974 -4.566 28.914 1.00 98.50 390 ARG A CA 1
ATOM 3102 C C . ARG A 1 390 ? -9.048 -3.687 29.752 1.00 98.50 390 ARG A C 1
ATOM 3104 O O . ARG A 1 390 ? -7.945 -3.349 29.327 1.00 98.50 390 ARG A O 1
ATOM 3111 N N . ASN A 1 391 ? -9.513 -3.351 30.948 1.00 98.31 391 ASN A N 1
ATOM 3112 C CA . ASN A 1 391 ? -8.845 -2.512 31.938 1.00 98.31 391 ASN A CA 1
ATOM 3113 C C . ASN A 1 391 ? -8.447 -1.099 31.468 1.00 98.31 391 ASN A C 1
ATOM 3115 O O . ASN A 1 391 ? -7.668 -0.425 32.135 1.00 98.31 391 ASN A O 1
ATOM 3119 N N . GLN A 1 392 ? -8.997 -0.600 30.362 1.00 97.81 392 GLN A N 1
ATOM 3120 C CA . GLN A 1 392 ? -8.865 0.809 30.005 1.00 97.81 392 GLN A CA 1
ATOM 3121 C C . GLN A 1 392 ? -9.909 1.628 30.771 1.00 97.81 392 GLN A C 1
ATOM 3123 O O . GLN A 1 392 ? -10.990 1.917 30.257 1.00 97.81 392 GLN A O 1
ATOM 3128 N N . ALA A 1 393 ? -9.609 2.012 32.015 1.00 96.81 393 ALA A N 1
ATOM 3129 C CA . ALA A 1 393 ? -10.588 2.608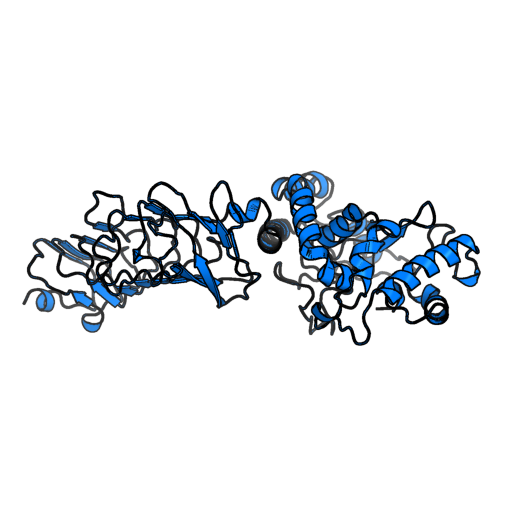 32.929 1.00 96.81 393 ALA A CA 1
ATOM 3130 C C . ALA A 1 393 ? -11.309 3.832 32.336 1.00 96.81 393 ALA A C 1
ATOM 3132 O O . ALA A 1 393 ? -12.492 4.041 32.588 1.00 96.81 393 ALA A O 1
ATOM 3133 N N . GLN A 1 394 ? -10.617 4.637 31.528 1.00 93.69 394 GLN A N 1
ATOM 3134 C CA . GLN A 1 394 ? -11.159 5.863 30.935 1.00 93.69 394 GLN A CA 1
ATOM 3135 C C . GLN A 1 394 ? -11.620 5.720 29.474 1.00 93.69 394 GLN A C 1
ATOM 3137 O O . GLN A 1 394 ? -11.997 6.737 28.883 1.00 93.69 394 GLN A O 1
ATOM 3142 N N . ALA A 1 395 ? -11.622 4.508 28.904 1.00 96.25 395 ALA A N 1
ATOM 3143 C CA . ALA A 1 395 ? -12.130 4.267 27.554 1.00 96.25 395 ALA A CA 1
ATOM 3144 C C . ALA A 1 395 ? -13.635 4.562 27.467 1.00 96.25 395 ALA A C 1
ATOM 3146 O O . ALA A 1 395 ? -14.423 4.073 28.272 1.00 96.25 395 ALA A O 1
ATOM 3147 N N . LYS A 1 396 ? -14.014 5.370 26.476 1.00 96.62 396 LYS A N 1
ATOM 3148 C CA . LYS A 1 396 ? -15.377 5.858 26.207 1.00 96.62 396 LYS A CA 1
ATOM 3149 C C . LYS A 1 396 ? -15.458 6.386 24.777 1.00 96.62 396 LYS A C 1
ATOM 3151 O O . LYS A 1 396 ? -14.414 6.657 24.185 1.00 96.62 396 LYS A O 1
ATOM 3156 N N . THR A 1 397 ? -16.655 6.585 24.234 1.00 96.56 397 THR A N 1
ATOM 3157 C CA . THR A 1 397 ? -16.859 7.287 22.949 1.00 96.56 397 THR A CA 1
ATOM 3158 C C . THR A 1 397 ? -17.554 8.631 23.170 1.00 96.56 397 THR A C 1
ATOM 3160 O O . THR A 1 397 ? -17.998 8.936 24.272 1.00 96.56 397 THR A O 1
ATOM 3163 N N . GLY A 1 398 ? -17.624 9.481 22.143 1.00 86.50 398 GLY A N 1
ATOM 3164 C CA . GLY A 1 398 ? -18.401 10.730 22.162 1.00 86.50 398 GLY A CA 1
ATOM 3165 C C . GLY A 1 398 ? -17.680 11.958 22.734 1.00 86.50 398 GLY A C 1
ATOM 3166 O O . GLY A 1 398 ? -17.980 13.071 22.313 1.00 86.50 398 GLY A O 1
ATOM 3167 N N . GLY A 1 399 ? -16.696 11.792 23.626 1.00 90.81 399 GLY A N 1
ATOM 3168 C CA . GLY A 1 399 ? -15.844 12.897 24.083 1.00 90.81 399 GLY A CA 1
ATOM 3169 C C . GLY A 1 399 ? -15.268 12.733 25.490 1.00 90.81 399 GLY A C 1
ATOM 3170 O O . GLY A 1 399 ? -15.454 11.710 26.149 1.00 90.81 399 GLY A O 1
ATOM 3171 N N . SER A 1 400 ? -14.585 13.774 25.975 1.00 87.12 400 SER A N 1
ATOM 3172 C CA . SER A 1 400 ? -13.906 13.790 27.282 1.00 87.12 400 SER A CA 1
ATOM 3173 C C . SER A 1 400 ? -14.849 13.694 28.484 1.00 87.12 400 SER A C 1
ATOM 3175 O O . SER A 1 400 ? -14.453 13.159 29.517 1.00 87.12 400 SER A O 1
ATOM 3177 N N . THR A 1 401 ? -16.085 14.175 28.351 1.00 91.12 401 THR A N 1
ATOM 3178 C CA . THR A 1 401 ? -17.112 14.178 29.406 1.00 91.12 401 THR A CA 1
ATOM 3179 C C . THR A 1 401 ? -18.119 13.039 29.279 1.00 91.12 401 THR A C 1
ATOM 3181 O O . THR A 1 401 ? -19.013 12.923 30.116 1.00 91.12 401 THR A O 1
ATOM 3184 N N . SER A 1 402 ? -17.999 12.208 28.239 1.00 94.12 402 SER A N 1
ATOM 3185 C CA . SER A 1 402 ? -18.899 11.079 28.033 1.00 94.12 402 SER A CA 1
ATOM 3186 C C . SER A 1 402 ? -18.762 10.052 29.155 1.00 94.12 402 SER A C 1
ATOM 3188 O O . SER A 1 402 ? -17.689 9.849 29.727 1.00 94.12 402 SER A O 1
ATOM 3190 N N . THR A 1 403 ? -19.861 9.378 29.453 1.00 95.38 403 THR A N 1
ATOM 3191 C CA . THR A 1 403 ? -19.907 8.238 30.369 1.00 95.38 403 THR A CA 1
ATOM 3192 C C . THR A 1 403 ? -20.349 6.965 29.652 1.00 95.38 403 THR A C 1
ATOM 3194 O O . THR A 1 403 ? -20.664 5.979 30.308 1.00 95.38 403 THR A O 1
ATOM 3197 N N . GLU A 1 404 ? -20.357 6.964 28.320 1.00 96.44 404 GLU A N 1
ATOM 3198 C CA . GLU A 1 404 ? -20.891 5.886 27.492 1.00 96.44 404 GLU A CA 1
ATOM 3199 C C . GLU A 1 404 ? -19.829 5.287 26.557 1.00 96.44 404 GLU A C 1
ATOM 3201 O O . GLU A 1 404 ? -18.907 5.966 26.093 1.00 96.44 404 GLU A O 1
ATOM 3206 N N . LEU A 1 405 ? -19.998 3.999 26.255 1.00 98.00 405 LEU A N 1
ATOM 3207 C CA . LEU A 1 405 ? -19.415 3.349 25.086 1.00 98.00 405 LEU A CA 1
ATOM 3208 C C . LEU A 1 405 ? -20.507 3.127 24.024 1.00 98.00 405 LEU A C 1
ATOM 3210 O O . LEU A 1 405 ? -21.234 2.134 24.054 1.00 98.00 405 LEU A O 1
ATOM 3214 N N . ASP A 1 406 ? -20.619 4.066 23.091 1.00 97.38 406 ASP A N 1
ATOM 3215 C CA . ASP A 1 406 ? -21.551 4.016 21.960 1.00 97.38 406 ASP A CA 1
ATOM 3216 C C . ASP A 1 406 ? -20.938 3.265 20.771 1.00 97.38 406 ASP A C 1
ATOM 3218 O O . ASP A 1 406 ? -20.003 3.741 20.121 1.00 97.38 406 ASP A O 1
ATOM 3222 N N . LEU A 1 407 ? -21.493 2.085 20.499 1.00 97.94 407 LEU A N 1
ATOM 3223 C CA . LEU A 1 407 ? -21.175 1.178 19.397 1.00 97.94 407 LEU A CA 1
ATOM 3224 C C . LEU A 1 407 ? -22.382 0.980 18.463 1.00 97.94 407 LEU A C 1
ATOM 3226 O O . LEU A 1 407 ? -22.449 0.003 17.710 1.00 97.94 407 LEU A O 1
ATOM 3230 N N . SER A 1 408 ? -23.356 1.896 18.487 1.00 96.50 408 SER A N 1
ATOM 3231 C CA . SER A 1 408 ? -24.568 1.842 17.654 1.00 96.50 408 SER A CA 1
ATOM 3232 C C . SER A 1 408 ? -24.269 1.820 16.150 1.00 96.50 408 SER A C 1
ATOM 3234 O O . SER A 1 408 ? -25.061 1.314 15.353 1.00 96.50 408 SER A O 1
ATOM 3236 N N . ALA A 1 409 ? -23.098 2.320 15.751 1.00 96.06 409 ALA A N 1
ATOM 3237 C CA . ALA A 1 409 ? -22.642 2.363 14.368 1.00 96.06 409 ALA A CA 1
ATOM 3238 C C . ALA A 1 409 ? -21.914 1.079 13.909 1.00 96.06 409 ALA A C 1
ATOM 3240 O O . ALA A 1 409 ? -21.619 0.953 12.714 1.00 96.06 409 ALA A O 1
ATOM 3241 N N . GLN A 1 410 ? -21.619 0.143 14.820 1.00 97.81 410 GLN A N 1
ATOM 3242 C CA . GLN A 1 410 ? -20.841 -1.079 14.584 1.00 97.81 410 GLN A CA 1
ATOM 3243 C C . GLN A 1 410 ? -21.767 -2.284 14.367 1.00 97.81 410 GLN A C 1
ATOM 3245 O O . GLN A 1 410 ? -21.819 -3.228 15.151 1.00 97.81 410 GLN A O 1
ATOM 3250 N N . THR A 1 411 ? -22.484 -2.288 13.243 1.00 97.81 411 THR A N 1
ATOM 3251 C CA . THR A 1 411 ? -23.462 -3.340 12.899 1.00 97.81 411 THR A CA 1
ATOM 3252 C C . THR A 1 411 ? -22.857 -4.729 12.661 1.00 97.81 411 THR A C 1
ATOM 3254 O O . THR A 1 411 ? -23.593 -5.707 12.565 1.00 97.81 411 THR A O 1
ATOM 3257 N N . LYS A 1 412 ? -21.526 -4.836 12.563 1.00 98.38 412 LYS A N 1
ATOM 3258 C CA . LYS A 1 412 ? -20.787 -6.094 12.362 1.00 98.38 412 LYS A CA 1
ATOM 3259 C C . LYS A 1 412 ? -20.050 -6.587 13.610 1.00 98.38 412 LYS A C 1
ATOM 3261 O O . LYS A 1 412 ? -19.281 -7.535 13.490 1.00 98.38 412 LYS A O 1
ATOM 3266 N N . LEU A 1 413 ? -20.257 -5.952 14.765 1.00 98.75 413 LEU A N 1
ATOM 3267 C CA . LEU A 1 413 ? -19.587 -6.339 16.004 1.00 98.75 413 LEU A CA 1
ATOM 3268 C C . LEU A 1 413 ? -20.001 -7.758 16.423 1.00 98.75 413 LEU A C 1
ATOM 3270 O O . LEU A 1 413 ? -21.186 -8.076 16.465 1.00 98.75 413 LEU A O 1
ATOM 3274 N N . GLU A 1 414 ? -19.010 -8.588 16.722 1.00 98.81 414 GLU A N 1
ATOM 3275 C CA . GLU A 1 414 ? -19.134 -9.991 17.132 1.00 98.81 414 GLU A CA 1
ATOM 3276 C C . GLU A 1 414 ? -18.648 -10.172 18.580 1.00 98.81 414 GLU A C 1
ATOM 3278 O O . GLU A 1 414 ? -19.265 -10.902 19.357 1.00 98.81 414 GLU A O 1
ATOM 3283 N N . GLU A 1 415 ? -17.577 -9.470 18.967 1.00 98.88 415 GLU A N 1
ATOM 3284 C CA . GLU A 1 415 ? -16.949 -9.597 20.284 1.00 98.88 415 GLU A CA 1
ATOM 3285 C C . GLU A 1 415 ? -16.644 -8.221 20.896 1.00 98.88 415 GLU A C 1
ATOM 3287 O O . GLU A 1 415 ? -15.987 -7.377 20.274 1.00 98.88 415 GLU A O 1
ATOM 3292 N N . LEU A 1 416 ? -17.086 -8.015 22.138 1.00 98.88 416 LEU A N 1
ATOM 3293 C CA . LEU A 1 416 ? -16.734 -6.863 22.962 1.00 98.88 416 LEU A CA 1
ATOM 3294 C C . LEU A 1 416 ? -16.168 -7.316 24.307 1.00 98.88 416 LEU A C 1
ATOM 3296 O O . LEU A 1 416 ? -16.841 -7.993 25.082 1.00 98.88 416 LEU A O 1
ATOM 3300 N N . GLU A 1 417 ? -14.966 -6.843 24.618 1.00 98.75 417 GLU A N 1
ATOM 3301 C CA . GLU A 1 417 ? -14.360 -6.937 25.940 1.00 98.75 417 GLU A CA 1
ATOM 3302 C C . GLU A 1 417 ? -14.185 -5.528 26.522 1.00 98.75 417 GLU A C 1
ATOM 3304 O O . GLU A 1 417 ? -13.310 -4.779 26.099 1.00 98.75 417 GLU A O 1
ATOM 3309 N N . ALA A 1 418 ? -15.029 -5.158 27.485 1.00 98.62 418 ALA A N 1
ATOM 3310 C CA . ALA A 1 418 ? -15.050 -3.839 28.122 1.00 98.62 418 ALA A CA 1
ATOM 3311 C C . ALA A 1 418 ? -14.917 -3.905 29.656 1.00 98.62 418 ALA A C 1
ATOM 3313 O O . ALA A 1 418 ? -15.158 -2.909 30.343 1.00 98.62 418 ALA A O 1
ATOM 3314 N N . ARG A 1 419 ? -14.539 -5.058 30.222 1.00 98.38 419 ARG A N 1
ATOM 3315 C CA . ARG A 1 419 ? -14.311 -5.197 31.671 1.00 98.38 419 ARG A CA 1
ATOM 3316 C C . ARG A 1 419 ? -13.189 -4.279 32.150 1.00 98.38 419 ARG A C 1
ATOM 3318 O O . ARG A 1 419 ? -12.222 -4.052 31.423 1.00 98.38 419 ARG A O 1
ATOM 3325 N N . GLY A 1 420 ? -13.327 -3.729 33.354 1.00 97.62 420 GLY A N 1
ATOM 3326 C CA . GLY A 1 420 ? -12.396 -2.747 33.918 1.00 97.62 420 GLY A CA 1
ATOM 3327 C C . GLY A 1 420 ? -12.523 -1.314 33.370 1.00 97.62 420 GLY A C 1
ATOM 3328 O O . GLY A 1 420 ? -11.922 -0.401 33.937 1.00 97.62 420 GLY A O 1
ATOM 3329 N N . THR A 1 421 ? -13.323 -1.074 32.324 1.00 98.06 421 THR A N 1
ATOM 3330 C CA . THR A 1 421 ? -13.709 0.295 31.923 1.00 98.06 421 THR A CA 1
ATOM 3331 C C . THR A 1 421 ? -14.648 0.921 32.971 1.00 98.06 421 THR A C 1
ATOM 3333 O O . THR A 1 421 ? -15.204 0.215 33.809 1.00 98.06 421 THR A O 1
ATOM 3336 N N . GLN A 1 422 ? -14.816 2.250 32.966 1.00 96.81 422 GLN A N 1
ATOM 3337 C CA . GLN A 1 422 ? -15.662 2.972 33.939 1.00 96.81 422 GLN A CA 1
ATOM 3338 C C . GLN A 1 422 ? -16.924 3.589 33.315 1.00 96.81 422 GLN A C 1
ATOM 3340 O O . GLN A 1 422 ? -17.527 4.500 33.890 1.00 96.81 422 GLN A O 1
ATOM 3345 N N . VAL A 1 423 ? -17.329 3.124 32.130 1.00 97.62 423 VAL A N 1
ATOM 3346 C CA . VAL A 1 423 ? -18.560 3.597 31.482 1.00 97.62 423 VAL A CA 1
ATOM 3347 C C . VAL A 1 423 ? -19.797 3.183 32.283 1.00 97.62 423 VAL A C 1
ATOM 3349 O O . VAL A 1 423 ? -19.801 2.188 33.008 1.00 97.62 423 VAL A O 1
ATOM 3352 N N . GLN A 1 424 ? -20.852 3.977 32.169 1.00 97.75 424 GLN A N 1
ATOM 3353 C CA . GLN A 1 424 ? -22.141 3.793 32.834 1.00 97.75 424 GLN A CA 1
ATOM 3354 C C . GLN A 1 424 ? -23.183 3.142 31.912 1.00 97.75 424 GLN A C 1
ATOM 3356 O O . GLN A 1 424 ? -24.154 2.563 32.403 1.00 97.75 424 GLN A O 1
ATOM 3361 N N . SER A 1 425 ? -22.973 3.202 30.597 1.00 97.25 425 SER A N 1
ATOM 3362 C CA . SER A 1 425 ? -23.781 2.539 29.573 1.00 97.25 425 SER A CA 1
ATOM 3363 C C . SER A 1 425 ? -22.902 2.048 28.424 1.00 97.25 425 SER A C 1
ATOM 3365 O O . SER A 1 425 ? -21.870 2.641 28.097 1.00 97.25 425 SER A O 1
ATOM 3367 N N . VAL A 1 426 ? -23.342 0.958 27.797 1.00 98.25 426 VAL A N 1
ATOM 3368 C CA . VAL A 1 426 ? -22.834 0.475 26.510 1.00 98.25 426 VAL A CA 1
ATOM 3369 C C . VAL A 1 426 ? -24.019 0.387 25.562 1.00 98.25 426 VAL A C 1
ATOM 3371 O O . VAL A 1 426 ? -25.028 -0.240 25.890 1.00 98.25 426 VAL A O 1
ATOM 3374 N N . VAL A 1 427 ? -23.909 1.017 24.397 1.00 97.56 427 VAL A N 1
ATOM 3375 C CA . VAL A 1 427 ? -24.947 0.997 23.362 1.00 97.56 427 VAL A CA 1
ATOM 3376 C C . VAL A 1 427 ? -24.450 0.160 22.199 1.00 97.56 427 VAL A C 1
ATOM 3378 O O . VAL A 1 427 ? -23.447 0.486 21.579 1.00 97.56 427 VAL A O 1
ATOM 3381 N N . LEU A 1 428 ? -25.151 -0.926 21.891 1.00 98.31 428 LEU A N 1
ATOM 3382 C CA . LEU A 1 428 ? -24.828 -1.808 20.771 1.00 98.31 428 LEU A CA 1
ATOM 3383 C C . LEU A 1 428 ? -25.733 -1.515 19.573 1.00 98.31 428 LEU A C 1
ATOM 3385 O O . LEU A 1 428 ? -26.883 -1.097 19.721 1.00 98.31 428 LEU A O 1
ATOM 3389 N N . ALA A 1 429 ? -25.228 -1.781 18.370 1.00 97.88 429 ALA A N 1
ATOM 3390 C CA . ALA A 1 429 ? -26.047 -1.758 17.169 1.00 97.88 429 ALA A CA 1
ATOM 3391 C C . ALA A 1 429 ? -27.110 -2.869 17.226 1.00 97.88 429 ALA A C 1
ATOM 3393 O O . ALA A 1 429 ? -26.784 -4.049 17.396 1.00 97.88 429 ALA A O 1
ATOM 3394 N N . LYS A 1 430 ? -28.381 -2.504 17.035 1.00 97.62 430 LYS A N 1
ATOM 3395 C CA . LYS A 1 430 ? -29.488 -3.468 16.940 1.00 97.62 430 LYS A CA 1
ATOM 3396 C C . LYS A 1 430 ? -29.248 -4.425 15.769 1.00 97.62 430 LYS A C 1
ATOM 3398 O O . LYS A 1 430 ? -28.905 -3.983 14.673 1.00 97.62 430 LYS A O 1
ATOM 3403 N N . GLY A 1 431 ? -29.412 -5.728 15.998 1.00 96.62 431 GLY A N 1
ATOM 3404 C CA . GLY A 1 431 ? -29.153 -6.768 14.997 1.00 96.62 431 GLY A CA 1
ATOM 3405 C C . GLY A 1 431 ? -27.673 -7.095 14.767 1.00 96.62 431 GLY A C 1
ATOM 3406 O O . GLY A 1 431 ? -27.368 -7.879 13.867 1.00 96.62 431 GLY A O 1
ATOM 3407 N N . SER A 1 432 ? -26.750 -6.522 15.551 1.00 97.25 432 SER A N 1
ATOM 3408 C CA . SER A 1 432 ? -25.336 -6.907 15.486 1.00 97.25 432 SER A CA 1
ATOM 3409 C C . SER A 1 432 ? -25.146 -8.395 15.826 1.00 97.25 432 SER A C 1
ATOM 3411 O O . SER A 1 432 ? -25.864 -8.942 16.670 1.00 97.25 432 SER A O 1
ATOM 3413 N N . PRO A 1 433 ? -24.189 -9.086 15.181 1.00 98.25 433 PRO A N 1
ATOM 3414 C CA . PRO A 1 433 ? -23.960 -10.515 15.376 1.00 98.25 433 PRO A CA 1
ATOM 3415 C C . PRO A 1 433 ? -23.158 -10.831 16.652 1.00 98.25 433 PRO A C 1
ATOM 3417 O O . PRO A 1 433 ? -22.388 -11.789 16.647 1.00 98.25 433 PRO A O 1
ATOM 3420 N N . VAL A 1 434 ? -23.327 -10.052 17.727 1.00 98.62 434 VAL A N 1
ATOM 3421 C CA . VAL A 1 434 ? -22.559 -10.196 18.971 1.00 98.62 434 VAL A CA 1
ATOM 3422 C C . VAL A 1 434 ? -22.789 -11.576 19.580 1.00 98.62 434 VAL A C 1
ATOM 3424 O O . VAL A 1 434 ? -23.924 -11.971 19.844 1.00 98.62 434 VAL A O 1
ATOM 3427 N N . THR A 1 435 ? -21.697 -12.294 19.818 1.00 98.56 435 THR A N 1
ATOM 3428 C CA . THR A 1 435 ? -21.668 -13.595 20.498 1.00 98.56 435 THR A CA 1
ATOM 3429 C C . THR A 1 435 ? -20.911 -13.543 21.818 1.00 98.56 435 THR A C 1
ATOM 3431 O O . THR A 1 435 ? -21.153 -14.392 22.671 1.00 98.56 435 THR A O 1
ATOM 3434 N N . LEU A 1 436 ? -20.020 -12.561 22.000 1.00 98.69 436 LEU A N 1
ATOM 3435 C CA . LEU A 1 436 ? -19.275 -12.337 23.239 1.00 98.69 436 LEU A CA 1
ATOM 3436 C C . LEU A 1 436 ? -19.433 -10.881 23.678 1.00 98.69 436 LEU A C 1
ATOM 3438 O O . LEU A 1 436 ? -19.070 -9.956 22.950 1.00 98.69 436 LEU A O 1
ATOM 3442 N N . LEU A 1 437 ? -19.972 -10.690 24.877 1.00 98.75 437 LEU A N 1
ATOM 3443 C CA . LEU A 1 437 ? -20.264 -9.397 25.472 1.00 98.75 437 LEU A CA 1
ATOM 3444 C C . LEU A 1 437 ? -19.812 -9.386 26.933 1.00 98.75 437 LEU A C 1
ATOM 3446 O O . LEU A 1 437 ? -20.544 -9.799 27.831 1.00 98.75 437 LEU A O 1
ATOM 3450 N N . HIS A 1 438 ? -18.593 -8.907 27.170 1.00 98.69 438 HIS A N 1
ATOM 3451 C CA . HIS A 1 438 ? -18.043 -8.738 28.509 1.00 98.69 438 HIS A CA 1
ATOM 3452 C C . HIS A 1 438 ? -18.070 -7.261 28.911 1.00 98.69 438 HIS A C 1
ATOM 3454 O O . HIS A 1 438 ? -17.435 -6.416 28.280 1.00 98.69 438 HIS A O 1
ATOM 3460 N N . LEU A 1 439 ? -18.802 -6.951 29.974 1.00 98.50 439 LEU A N 1
ATOM 3461 C CA . LEU A 1 439 ? -19.190 -5.600 30.369 1.00 98.50 439 LEU A CA 1
ATOM 3462 C C . LEU A 1 439 ? -18.642 -5.231 31.758 1.00 98.50 439 LEU A C 1
ATOM 3464 O O . LEU A 1 439 ? -18.483 -6.117 32.604 1.00 98.50 439 LEU A O 1
ATOM 3468 N N . PRO A 1 440 ? -18.380 -3.938 32.024 1.00 97.94 440 PRO A N 1
ATOM 3469 C CA . PRO A 1 440 ? -17.813 -3.496 33.293 1.00 97.94 440 PRO A CA 1
ATOM 3470 C C . PRO A 1 440 ? -18.831 -3.522 34.438 1.00 97.94 440 PRO A C 1
ATOM 3472 O O . PRO A 1 440 ? -20.032 -3.378 34.231 1.00 97.94 440 PRO A O 1
ATOM 3475 N N . GLY A 1 441 ? -18.353 -3.592 35.680 1.00 96.75 441 GLY A N 1
ATOM 3476 C CA . GLY A 1 441 ? -19.209 -3.544 36.879 1.00 96.75 441 GLY A CA 1
ATOM 3477 C C . GLY A 1 441 ? -19.777 -2.157 37.222 1.00 96.75 441 GLY A C 1
ATOM 3478 O O . GLY A 1 441 ? -20.380 -1.969 38.280 1.00 96.75 441 GLY A O 1
ATOM 3479 N N . THR A 1 442 ? -19.532 -1.152 36.379 1.00 97.06 442 THR A N 1
ATOM 3480 C CA . THR A 1 442 ? -19.909 0.254 36.596 1.00 97.06 442 THR A CA 1
ATOM 3481 C C . THR A 1 442 ? -21.198 0.668 35.904 1.00 97.06 442 THR A C 1
ATOM 3483 O O . THR A 1 442 ? -21.636 1.804 36.104 1.00 97.06 442 THR A O 1
ATOM 3486 N N . LEU A 1 443 ? -21.812 -0.226 35.123 1.00 97.81 443 LEU A N 1
ATOM 3487 C CA . LEU A 1 443 ? -23.031 0.091 34.389 1.00 97.81 443 LEU A CA 1
ATOM 3488 C C . LEU A 1 443 ? -24.167 0.493 35.335 1.00 97.81 443 LEU A C 1
ATOM 3490 O O . LEU A 1 443 ? -24.470 -0.194 36.309 1.00 97.81 443 LEU A O 1
ATOM 3494 N N . THR A 1 444 ? -24.814 1.610 35.013 1.00 97.44 444 THR A N 1
ATOM 3495 C CA . THR A 1 444 ? -26.075 2.047 35.627 1.00 97.44 444 THR A CA 1
ATOM 3496 C C . THR A 1 444 ? -27.270 1.703 34.742 1.00 97.44 444 THR A C 1
ATOM 3498 O O . THR A 1 444 ? -28.384 1.548 35.250 1.00 97.44 444 THR A O 1
ATOM 3501 N N . SER A 1 445 ? -27.029 1.526 33.439 1.00 96.31 445 SER A N 1
ATOM 3502 C CA . SER A 1 445 ? -27.998 1.070 32.449 1.00 96.31 445 SER A CA 1
ATOM 3503 C C . SER A 1 445 ? -27.443 -0.125 31.675 1.00 96.31 445 SER A C 1
ATOM 3505 O O . SER A 1 445 ? -26.417 -0.012 31.001 1.00 96.31 445 SER A O 1
ATOM 3507 N N . LEU A 1 446 ? -28.124 -1.268 31.772 1.00 96.31 446 LEU A N 1
ATOM 3508 C CA . LEU A 1 446 ? -27.848 -2.458 30.971 1.00 96.31 446 LEU A CA 1
ATOM 3509 C C . LEU A 1 446 ? -28.877 -2.540 29.840 1.00 96.31 446 LEU A C 1
ATOM 3511 O O . LEU A 1 446 ? -30.078 -2.623 30.095 1.00 96.31 446 LEU A O 1
ATOM 3515 N N . ARG A 1 447 ? -28.406 -2.512 28.590 1.00 96.00 447 ARG A N 1
ATOM 3516 C CA . ARG A 1 447 ? -29.253 -2.512 27.390 1.00 96.00 447 ARG A CA 1
ATOM 3517 C C . ARG A 1 447 ? -28.919 -3.715 26.518 1.00 96.00 447 ARG A C 1
ATOM 3519 O O . ARG A 1 447 ? -27.831 -3.784 25.954 1.00 96.00 447 ARG A O 1
ATOM 3526 N N . LEU A 1 448 ? -29.859 -4.644 26.405 1.00 97.12 448 LEU A N 1
ATOM 3527 C CA . LEU A 1 448 ? -29.780 -5.830 25.559 1.00 97.12 448 LEU A CA 1
ATOM 3528 C C . LEU A 1 448 ? -30.963 -5.786 24.586 1.00 97.12 448 LEU A C 1
ATOM 3530 O O . LEU A 1 448 ? -32.075 -6.183 24.916 1.00 97.12 448 LEU A O 1
ATOM 3534 N N . GLU A 1 449 ? -30.736 -5.231 23.398 1.00 97.25 449 GLU A N 1
ATOM 3535 C CA . GLU A 1 449 ? -31.791 -4.961 22.418 1.00 97.25 449 GLU A CA 1
ATOM 3536 C C . GLU A 1 449 ? -31.429 -5.599 21.063 1.00 97.25 449 GLU A C 1
ATOM 3538 O O . GLU A 1 449 ? -30.456 -5.197 20.423 1.00 97.25 449 GLU A O 1
ATOM 3543 N N . TYR A 1 450 ? -32.242 -6.548 20.588 1.00 97.88 450 TYR A N 1
ATOM 3544 C CA . TYR A 1 450 ? -32.122 -7.193 19.269 1.00 97.88 450 TYR A CA 1
ATOM 3545 C C . TYR A 1 450 ? -30.781 -7.913 19.036 1.00 97.88 450 TYR A C 1
ATOM 3547 O O . TYR A 1 450 ? -30.205 -7.839 17.947 1.00 97.88 450 TYR A O 1
ATOM 3555 N N . LEU A 1 451 ? -30.273 -8.620 20.048 1.00 98.12 451 LEU A N 1
ATOM 3556 C CA . LEU A 1 451 ? -29.008 -9.362 19.985 1.00 98.12 451 LEU A CA 1
ATOM 3557 C C . LEU A 1 451 ? -29.270 -10.851 19.725 1.00 98.12 451 LEU A C 1
ATOM 3559 O O . LEU A 1 451 ? -29.110 -11.701 20.597 1.00 98.12 451 LEU A O 1
ATOM 3563 N N . GLY A 1 452 ? -29.686 -11.173 18.497 1.00 97.44 452 GLY A N 1
ATOM 3564 C CA . GLY A 1 452 ? -30.183 -12.505 18.120 1.00 97.44 452 GLY A CA 1
ATOM 3565 C C . GLY A 1 452 ? -29.184 -13.665 18.238 1.00 97.44 452 GLY A C 1
ATOM 3566 O O . GLY A 1 452 ? -29.604 -14.819 18.228 1.00 97.44 452 GLY A O 1
ATOM 3567 N N . ARG A 1 453 ? -27.878 -13.380 18.326 1.00 98.06 453 ARG A N 1
ATOM 3568 C CA . ARG A 1 453 ? -26.810 -14.390 18.460 1.00 98.06 453 ARG A CA 1
ATOM 3569 C C . ARG A 1 453 ? -26.202 -14.469 19.860 1.00 98.06 453 ARG A C 1
ATOM 3571 O O . ARG A 1 453 ? -25.422 -15.386 20.115 1.00 98.06 453 ARG A O 1
ATOM 3578 N N . LEU A 1 454 ? -26.540 -13.535 20.747 1.00 98.38 454 LEU A N 1
ATOM 3579 C CA . LEU A 1 454 ? -26.002 -13.520 22.098 1.00 98.38 454 LEU A CA 1
ATOM 3580 C C . LEU A 1 454 ? -26.703 -14.597 22.931 1.00 98.38 454 LEU A C 1
ATOM 3582 O O . LEU A 1 454 ? -27.924 -14.745 22.881 1.00 98.38 454 LEU A O 1
ATOM 3586 N N . THR A 1 455 ? -25.916 -15.344 23.699 1.00 97.31 455 THR A N 1
ATOM 3587 C CA . THR A 1 455 ? -26.408 -16.369 24.627 1.00 97.31 455 THR A CA 1
ATOM 3588 C C . THR A 1 455 ? -25.957 -16.047 26.045 1.00 97.31 455 THR A C 1
ATOM 3590 O O . THR A 1 455 ? -25.004 -15.286 26.220 1.00 97.31 455 THR A O 1
ATOM 3593 N N . THR A 1 456 ? -26.581 -16.654 27.059 1.00 94.50 456 THR A N 1
ATOM 3594 C CA . THR A 1 456 ? -26.169 -16.473 28.465 1.00 94.50 456 THR A CA 1
ATOM 3595 C C . THR A 1 456 ? -24.678 -16.758 28.681 1.00 94.50 456 THR A C 1
ATOM 3597 O O . THR A 1 456 ? -24.011 -15.998 29.371 1.00 94.50 456 THR A O 1
ATOM 3600 N N . GLY A 1 457 ? -24.116 -17.791 28.038 1.00 95.12 457 GLY A N 1
ATOM 3601 C CA . GLY A 1 457 ? -22.686 -18.117 28.149 1.00 95.12 457 GLY A CA 1
ATOM 3602 C C . GLY A 1 457 ? -21.746 -17.111 27.471 1.00 95.12 457 GLY A C 1
ATOM 3603 O O . GLY A 1 457 ? -20.562 -17.074 27.788 1.00 95.12 457 GLY A O 1
ATOM 3604 N N . GLY A 1 458 ? -22.266 -16.299 26.547 1.00 96.94 458 GLY A N 1
ATOM 3605 C CA . GLY A 1 458 ? -21.530 -15.223 25.884 1.00 96.94 458 GLY A CA 1
ATOM 3606 C C . GLY A 1 458 ? -21.654 -13.866 26.579 1.00 96.94 458 GLY A C 1
ATOM 3607 O O . GLY A 1 458 ? -20.961 -12.929 26.192 1.00 96.94 458 GLY A O 1
ATOM 3608 N N . LEU A 1 459 ? -22.525 -13.732 27.582 1.00 97.44 459 LEU A N 1
ATOM 3609 C CA . LEU A 1 459 ? -22.727 -12.503 28.345 1.00 97.44 459 LEU A CA 1
ATOM 3610 C C . LEU A 1 459 ? -22.004 -12.601 29.690 1.00 97.44 459 LEU A C 1
ATOM 3612 O O . LEU A 1 459 ? -22.174 -13.551 30.446 1.00 97.44 459 LEU A O 1
ATOM 3616 N N . THR A 1 460 ? -21.210 -11.592 30.030 1.00 96.50 460 THR A N 1
ATOM 3617 C CA . THR A 1 460 ? -20.622 -11.464 31.367 1.00 96.50 460 THR A CA 1
ATOM 3618 C C . THR A 1 460 ? -20.628 -10.008 31.791 1.00 96.50 460 THR A C 1
ATOM 3620 O O . THR A 1 460 ? -20.181 -9.139 31.048 1.00 96.50 460 THR A O 1
ATOM 3623 N N . LEU A 1 461 ? -21.078 -9.742 33.011 1.00 95.56 461 LEU A N 1
ATOM 3624 C CA . LEU A 1 461 ? -21.005 -8.434 33.652 1.00 95.56 461 LEU A CA 1
ATOM 3625 C C . LEU A 1 461 ? -20.203 -8.585 34.950 1.00 95.56 461 LEU A C 1
ATOM 3627 O O . LEU A 1 461 ? -20.481 -9.498 35.723 1.00 95.56 461 LEU A O 1
ATOM 3631 N N . GLU A 1 462 ? -19.209 -7.726 35.206 1.00 96.12 462 GLU A N 1
ATOM 3632 C CA . GLU A 1 462 ? -18.385 -7.863 36.430 1.00 96.12 462 GLU A CA 1
ATOM 3633 C C . GLU A 1 462 ? -19.199 -7.671 37.718 1.00 96.12 462 GLU A C 1
ATOM 3635 O O . GLU A 1 462 ? -18.846 -8.217 38.759 1.00 96.12 462 GLU A O 1
ATOM 3640 N N . SER A 1 463 ? -20.268 -6.871 37.662 1.00 93.69 463 SER A N 1
ATOM 3641 C CA . SER A 1 463 ? -21.200 -6.668 38.770 1.00 93.69 463 SER A CA 1
ATOM 3642 C C . SER A 1 463 ? -22.521 -6.082 38.278 1.00 93.69 463 SER A C 1
ATOM 3644 O O . SER A 1 463 ? -22.526 -5.117 37.515 1.00 93.69 463 SER A O 1
ATOM 3646 N N . TYR A 1 464 ? -23.635 -6.597 38.798 1.00 92.62 464 TYR A N 1
ATOM 3647 C CA . TYR A 1 464 ? -24.981 -6.057 38.572 1.00 92.62 464 TYR A CA 1
ATOM 3648 C C . TYR A 1 464 ? -25.372 -4.970 39.589 1.00 92.62 464 TYR A C 1
ATOM 3650 O O . TYR A 1 464 ? -26.365 -4.274 39.400 1.00 92.62 464 TYR A O 1
ATOM 3658 N N . SER A 1 465 ? -24.585 -4.766 40.654 1.00 92.31 465 SER A N 1
ATOM 3659 C CA . SER A 1 465 ? -24.985 -3.981 41.838 1.00 92.31 465 SER A CA 1
ATOM 3660 C C . SER A 1 465 ? -25.309 -2.502 41.590 1.00 92.31 465 SER A C 1
ATOM 3662 O O . SER A 1 465 ? -25.954 -1.867 42.423 1.00 92.31 465 SER A O 1
ATOM 3664 N N . LYS A 1 466 ? -24.846 -1.932 40.472 1.00 94.94 466 LYS A N 1
ATOM 3665 C CA . LYS A 1 466 ? -25.077 -0.527 40.102 1.00 94.94 466 LYS A CA 1
ATOM 3666 C C . LYS A 1 466 ? -26.160 -0.344 39.041 1.00 94.94 466 LYS A C 1
ATOM 3668 O O . LYS A 1 466 ? -26.554 0.801 38.803 1.00 94.94 466 LYS A O 1
ATOM 3673 N N . VAL A 1 467 ? -26.648 -1.427 38.435 1.00 95.12 467 VAL A N 1
ATOM 3674 C CA . VAL A 1 467 ? -27.654 -1.376 37.374 1.00 95.12 467 VAL A CA 1
ATOM 3675 C C . VAL A 1 467 ? -28.984 -0.929 37.976 1.00 95.12 467 VAL A C 1
ATOM 3677 O O . VAL A 1 467 ? -29.547 -1.586 38.844 1.00 95.12 467 VAL A O 1
ATOM 3680 N N . LYS A 1 468 ? -29.480 0.222 37.519 1.00 95.06 468 LYS A N 1
ATOM 3681 C CA . LYS A 1 468 ? -30.776 0.799 37.917 1.00 95.06 468 LYS A CA 1
ATOM 3682 C C . LYS A 1 468 ? -31.800 0.746 36.793 1.00 95.06 468 LYS A C 1
ATOM 3684 O O . LYS A 1 468 ? -32.994 0.831 37.045 1.00 95.06 468 LYS A O 1
ATOM 3689 N N . THR A 1 469 ? -31.325 0.674 35.553 1.00 95.38 469 THR A N 1
ATOM 3690 C CA . THR A 1 469 ? -32.151 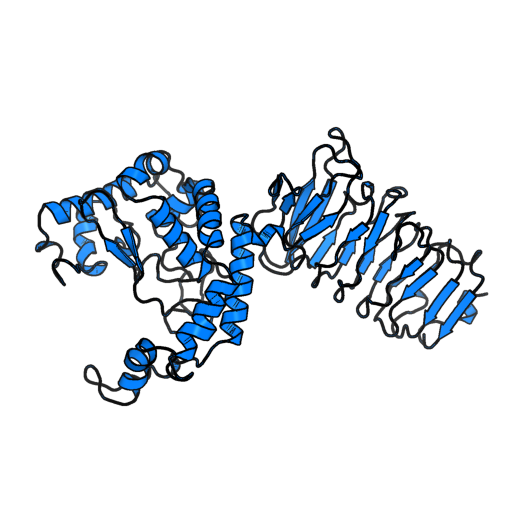0.563 34.352 1.00 95.38 469 THR A CA 1
ATOM 3691 C C . THR A 1 469 ? -31.746 -0.695 33.604 1.00 95.38 469 THR A C 1
ATOM 3693 O O . THR A 1 469 ? -30.568 -0.883 33.305 1.00 95.38 469 THR A O 1
ATOM 3696 N N . PHE A 1 470 ? -32.722 -1.539 33.289 1.00 95.06 470 PHE A N 1
ATOM 3697 C CA . PHE A 1 470 ? -32.527 -2.710 32.451 1.00 95.06 470 PHE A CA 1
ATOM 3698 C C . PHE A 1 470 ? -33.499 -2.646 31.276 1.00 95.06 470 PHE A C 1
ATOM 3700 O O . PHE A 1 470 ? -34.706 -2.525 31.473 1.00 95.06 470 PHE A O 1
ATOM 3707 N N . ILE A 1 471 ? -32.958 -2.673 30.060 1.00 95.44 471 ILE A N 1
ATOM 3708 C CA . ILE A 1 471 ? -33.725 -2.699 28.816 1.00 95.44 471 ILE A CA 1
ATOM 3709 C C . ILE A 1 471 ? -33.433 -4.028 28.142 1.00 95.44 471 ILE A C 1
ATOM 3711 O O . ILE A 1 471 ? -32.280 -4.310 27.813 1.00 95.44 471 ILE A O 1
ATOM 3715 N N . PHE A 1 472 ? -34.477 -4.820 27.930 1.00 96.38 472 PHE A N 1
ATOM 3716 C CA . PHE A 1 472 ? -34.386 -6.127 27.303 1.00 96.38 472 PHE A CA 1
ATOM 3717 C C . PHE A 1 472 ? -35.432 -6.245 26.199 1.00 96.38 472 PHE A C 1
ATOM 3719 O O . PHE A 1 472 ? -36.624 -6.076 26.449 1.00 96.38 472 PHE A O 1
ATOM 3726 N N . ASP A 1 473 ? -34.985 -6.528 24.981 1.00 96.81 473 ASP A N 1
ATOM 3727 C CA . ASP A 1 473 ? -35.858 -6.745 23.831 1.00 96.81 473 ASP A CA 1
ATOM 3728 C C . ASP A 1 473 ? -35.203 -7.733 22.860 1.00 96.81 473 ASP A C 1
ATOM 3730 O O . ASP A 1 473 ? -34.025 -7.598 22.521 1.00 96.81 473 ASP A O 1
ATOM 3734 N N . SER A 1 474 ? -35.973 -8.713 22.384 1.00 96.12 474 SER A N 1
ATOM 3735 C CA . SER A 1 474 ? -35.617 -9.566 21.243 1.00 96.12 474 SER A CA 1
ATOM 3736 C C . SER A 1 474 ? -34.216 -10.207 21.323 1.00 96.12 474 SER A C 1
ATOM 3738 O O . SER A 1 474 ? -33.458 -10.202 20.350 1.00 96.12 474 SER A O 1
ATOM 3740 N N . CYS A 1 475 ? -33.870 -10.777 22.484 1.00 97.25 475 CYS A N 1
ATOM 3741 C CA . CYS A 1 475 ? -32.633 -11.535 22.726 1.00 97.25 475 CYS A CA 1
ATOM 3742 C C . CYS A 1 475 ? -32.955 -13.018 23.030 1.00 97.25 475 CYS A C 1
ATOM 3744 O O . CYS A 1 475 ? -32.908 -13.428 24.186 1.00 97.25 475 CYS A O 1
ATOM 3746 N N . PRO A 1 476 ? -33.305 -13.838 22.019 1.00 96.88 476 PRO A N 1
ATOM 3747 C CA . PRO A 1 476 ? -33.866 -15.184 22.209 1.00 96.88 476 PRO A CA 1
ATOM 3748 C C . PRO A 1 476 ? -32.925 -16.196 22.881 1.00 96.88 476 PRO A C 1
ATOM 3750 O O . PRO A 1 476 ? -33.393 -17.217 23.374 1.00 96.88 476 PRO A O 1
ATOM 3753 N N . GLY A 1 477 ? -31.611 -15.949 22.882 1.00 96.25 477 GLY A N 1
ATOM 3754 C CA . GLY A 1 477 ? -30.616 -16.816 23.523 1.00 96.25 477 GLY A CA 1
ATOM 3755 C C . GLY A 1 477 ? -30.360 -16.512 25.004 1.00 96.25 477 GLY A C 1
ATOM 3756 O O . GLY A 1 477 ? -29.483 -17.141 25.597 1.00 96.25 477 GLY A O 1
ATOM 3757 N N . ILE A 1 478 ? -31.067 -15.539 25.586 1.00 96.00 478 ILE A N 1
ATOM 3758 C CA . ILE A 1 478 ? -30.883 -15.085 26.966 1.00 96.00 478 ILE A CA 1
ATOM 3759 C C . ILE A 1 478 ? -32.217 -15.168 27.699 1.00 96.00 478 ILE A C 1
ATOM 3761 O O . ILE A 1 478 ? -33.213 -14.600 27.255 1.00 96.00 478 ILE A O 1
ATOM 3765 N N . ASP A 1 479 ? -32.208 -15.818 28.857 1.00 93.38 479 ASP A N 1
ATOM 3766 C CA . ASP A 1 479 ? -33.301 -15.721 29.816 1.00 93.38 479 ASP A CA 1
ATOM 3767 C C . ASP A 1 479 ? -33.051 -14.527 30.744 1.00 93.38 479 ASP A C 1
ATOM 3769 O O . ASP A 1 479 ? -32.150 -14.550 31.586 1.00 93.38 479 ASP A O 1
ATOM 3773 N N . TRP A 1 480 ? -33.815 -13.452 30.555 1.00 89.62 480 TRP A N 1
ATOM 3774 C CA . TRP A 1 480 ? -33.624 -12.209 31.297 1.00 89.62 480 TRP A CA 1
ATOM 3775 C C . TRP A 1 480 ? -33.928 -12.357 32.793 1.00 89.62 480 TRP A C 1
ATOM 3777 O O . TRP A 1 480 ? -33.337 -11.627 33.588 1.00 89.62 480 TRP A O 1
ATOM 3787 N N . GLU A 1 481 ? -34.788 -13.304 33.191 1.00 87.94 481 GLU A N 1
ATOM 3788 C CA . GLU A 1 481 ? -35.127 -13.536 34.602 1.00 87.94 481 GLU A CA 1
ATOM 3789 C C . GLU A 1 481 ? -33.901 -14.033 35.375 1.00 87.94 481 GLU A C 1
ATOM 3791 O O . GLU A 1 481 ? -33.647 -13.603 36.499 1.00 87.94 481 GLU A O 1
ATOM 3796 N N . THR A 1 482 ? -33.062 -14.845 34.724 1.00 86.25 482 THR A N 1
ATOM 3797 C CA . THR A 1 482 ? -31.813 -15.359 35.311 1.00 86.25 482 THR A CA 1
ATOM 3798 C C . THR A 1 482 ? -30.740 -14.289 35.521 1.00 86.25 482 THR A C 1
ATOM 3800 O O . THR A 1 482 ? -29.779 -14.530 36.245 1.00 86.25 482 THR A O 1
ATOM 3803 N N . LEU A 1 483 ? -30.886 -13.108 34.908 1.00 83.50 483 LEU A N 1
ATOM 3804 C CA . LEU A 1 483 ? -29.928 -12.004 35.039 1.00 83.50 483 LEU A CA 1
ATOM 3805 C C . LEU A 1 483 ? -30.228 -11.069 36.219 1.00 83.50 483 LEU A C 1
ATOM 3807 O O . LEU A 1 483 ? -29.365 -10.275 36.589 1.00 83.50 483 LEU A O 1
ATOM 3811 N N . LEU A 1 484 ? -31.446 -11.115 36.762 1.00 70.81 484 LEU A N 1
ATOM 3812 C CA . LEU A 1 484 ? -31.907 -10.244 37.851 1.00 70.81 484 LEU A CA 1
ATOM 3813 C C . LEU A 1 484 ? -32.106 -10.992 39.181 1.00 70.81 484 LEU A C 1
ATOM 3815 O O . LEU A 1 484 ? -32.449 -10.350 40.177 1.00 70.81 484 LEU A O 1
ATOM 3819 N N . GLY A 1 485 ? -31.945 -12.320 39.167 1.00 61.97 485 GLY A N 1
ATOM 3820 C CA . GLY A 1 485 ? -32.148 -13.230 40.299 1.00 61.97 485 GLY A CA 1
ATOM 3821 C C . GLY A 1 485 ? -30.966 -13.352 41.249 1.00 61.97 485 GLY A C 1
ATOM 3822 O O . GLY A 1 485 ? -29.808 -13.212 40.793 1.00 61.97 485 GLY A O 1
#

Radius of gyration: 29.39 Å; chains: 1; bounding box: 69×38×88 Å

Foldseek 3Di:
DFCCLQLNAQALVSCLVRDLVQDADVVVGRDHPVPDDPLLSLLSRVQSVQLNVQQDPPDFLVDLLNSDGPSCVVCVVQAEPLLQVLLQVVVCQLFVQQAQLRPQWDWDDDRSGYIHIDGGDRLQTLQRAPLLDNHRALPQDLADADVVVRGHSRPNSGHSVVSNCVSYPLVVSLVSLQVCCVPVPLVVVLCCQQPVQQVVDFQQQSHPCSCVPAVDLQPDPDPRHRDNRSVSRPGSCSVSNNVSSVVSSLQVCQQSVYDVQLVQKWKWFFADAQPDFWQKKKFAFQAWHKKAKDFPVGRHPDIFHTDGHRDITIDTHHHGGHLPTIMIMGPLCGGQEIARQSGQLGTAAEGASQSNQNYAEYHNAYPAQGHAHYEYHCLNVQNYAYYAHHNPQHYDHDGNPALEHEQLSNLAHAEYHAENYQHQYYHHHANHQHAAAEEYQNHQEAAAHNNQNYAPVRDHYPHPVNHPHYHDYNHVRYDVVVVVD

InterPro domains:
  IPR032675 Leucine-rich repeat domain superfamily [G3DSA:3.80.10.10] (314-483)

Sequence (485 aa):
TEAMCLFKTTSDAHLEEVFDAGAETTVPDDVKWAGLDESQRTAVKRLYAWIRSCVPDGATSADLSTFKSEKFRDEISDYFDKAFLLTYYLWTDYFLAVDQRAKNMMLRTWDGLIWYITYYDGDTQMGKRNDCFLVYDYTTDRDTYDAEAGKYAFEGRDSWLWNLVLANLDADLKTQAQALRGVLTTSRVLDMLNVEQAGNWCDRAYNKSGELKYILPATQEMYGKVWPFIYALQGSNRAHREYFVRNRFALLDAKYGTSNFTSDNIDLYLARTAADTPDVLKITANEVYAFGYGTNNSPNIGNTGIIKKDAAASLSITGAYTVNDPLRVYGASRMKVLDMSGAADHLKNAFDLGKCTVLRELNLQSSGNGSTGWWLNIGNCKQLRKLNLRNQAQAKTGGSTSTELDLSAQTKLEELEARGTQVQSVVLAKGSPVTLLHLPGTLTSLRLEYLGRLTTGGLTLESYSKVKTFIFDSCPGIDWETLLG

Organism: Bacteroides ovatus (NCBI:txid28116)